Protein AF-A0A7C4RFA9-F1 (afdb_monomer_lite)

Radius of gyration: 21.23 Å; chains: 1; bounding box: 57×41×58 Å

Foldseek 3Di:
DVLLVLLLVQLVVQPDDQQQCLLVVLVVQADPVSAGPPVQQQPDDAQAGVLQLVLLLLLLLLLLCPDPCSPLSSQLSSQLCNVCVVVVQNCSNPVVSCVVPVVVSLVSSVVSQVVSLVVPLVVVCVQQVHHSVPDGSQWFQDPVGIDHDDDSSCSCCLSPVLSSVLLVVQQVVCVVVPHRSHHSPLCVQVVDLALAVSLVCCADVPPRHSDRSHDSLSSLSSLCCCQPVRNSNDPCVPALRRHLLQHFQSDDQLLQLQCQQLCVVVQFDPPVLCVVLVQWAQLPDDPRFTEGPPVSLFPPFGDNDDPPVVLQVLQQCSCCRHNVVDPDRDPGDRPRSVSSSVQSVCCVPVVDRRGSSSSSSSSNCQSSQFLDQALDTNLVPGSCNVRRCCNPPNVCSRRGYGD

Sequence (403 aa):
MKLTKKLTEIGRRYKEKPLINKVEPFKHYFSSTGDLDYDRLDEYDGEFTRREIVARYLLVNAVLDQGPDIKGVRELLKNVTTNLYQQGIKIFHKPSDFFENINVVVNEILEEHKLVREQRAEEWARENKTTPTKYNLFFAQSIRGLISIKQVLDYAIHRWGVPLSLFLLLEKDYASIRERLDNPLVNYLEKWESAEIMARKLKDDERYGLGSAIGDKACHLFAKMYVSTFNLVKTKLHDRGWTDMSYEVPLDSNAGRVLFRTGFLLEWASQKDYKEWGVIQEGAGKGGKHYIRVTNIRGKKVTKIANEPELLSEYANILNYYLKISRRSPQYIEIQHLPNLLIHKLNTLEGRKFHLADFDDGLIYIGTKYCFNHPNPSCEKCLLNDICKGYKEKHDLIEEYFT

Secondary structure (DSSP, 8-state):
-HHHHHHHHHHHHS-----GGGSGGGGGGB-TTS-B-GGGTTSEETTEEHHHHHHHHHHHHHHHTTSS-HHHHHHHHHHHHHHHHHTT--TTT-THHHHHTHHHHHHHHHHHHHHHHHHHHHHHHHHTTS-GGG----EEEETTEEEE---HHHHIIIIIIHHHHHHHHHHHHHHHTT--TT-HHHHHHHTSSSHHHHHHHHHH-TTT--GGGS-HHHHHHHHHIIIIIS----S-TT-GGGSTTSS-----HHHHHHHHHTSHHHHHS-HHHHHHTTSEETT-SGGG-EEE-GGGGTTPBP-SS---HHHHHHHHHIIIIII---SSPPSS-BGGGHHHHHHHHHHHHHSS---HHHHHHHHHHHHHHTS-SSSS---TT-TTTTT-HHHHT-THHHHTEE-

pLDDT: mean 92.59, std 6.78, range [55.5, 98.56]

Structure (mmCIF, N/CA/C/O backbone):
data_AF-A0A7C4RFA9-F1
#
_entry.id   AF-A0A7C4RFA9-F1
#
loop_
_atom_site.group_PDB
_atom_site.id
_atom_site.type_symbol
_atom_site.label_atom_id
_atom_site.label_alt_id
_atom_site.label_comp_id
_atom_site.label_asym_id
_atom_site.label_entity_id
_atom_site.label_seq_id
_atom_site.pdbx_PDB_ins_code
_atom_site.Cartn_x
_atom_site.Cartn_y
_atom_site.Cartn_z
_atom_site.occupancy
_atom_site.B_iso_or_equiv
_atom_site.auth_seq_id
_atom_site.auth_comp_id
_atom_site.auth_asym_id
_atom_site.auth_atom_id
_atom_site.pdbx_PDB_model_num
ATOM 1 N N . MET A 1 1 ? -7.196 -3.302 22.157 1.00 88.62 1 MET A N 1
ATOM 2 C CA . MET A 1 1 ? -5.926 -4.076 22.249 1.00 88.62 1 MET A CA 1
ATOM 3 C C . MET A 1 1 ? -5.993 -5.508 21.726 1.00 88.62 1 MET A C 1
ATOM 5 O O . MET A 1 1 ? -5.216 -5.837 20.836 1.00 88.62 1 MET A O 1
ATOM 9 N N . LYS A 1 2 ? -6.890 -6.368 22.242 1.00 93.69 2 LYS A N 1
ATOM 10 C CA . LYS A 1 2 ? -6.975 -7.795 21.852 1.00 93.69 2 LYS A CA 1
ATOM 11 C C . LYS A 1 2 ? -7.089 -8.007 20.335 1.00 93.69 2 LYS A C 1
ATOM 13 O O . LYS A 1 2 ? -6.387 -8.844 19.778 1.00 93.69 2 LYS A O 1
ATOM 18 N N . LEU A 1 3 ? -7.939 -7.220 19.675 1.00 96.38 3 LEU A N 1
ATOM 19 C CA . LEU A 1 3 ? -8.121 -7.272 18.225 1.00 96.38 3 LEU A CA 1
ATOM 20 C C . LEU A 1 3 ? -6.855 -6.874 17.455 1.00 96.38 3 LEU A C 1
ATOM 22 O O . LEU A 1 3 ? -6.464 -7.598 16.546 1.00 96.38 3 LEU A O 1
ATOM 26 N N . THR A 1 4 ? -6.190 -5.782 17.849 1.00 96.44 4 THR A N 1
ATOM 27 C CA . THR A 1 4 ? -4.920 -5.340 17.249 1.00 96.44 4 THR A CA 1
ATOM 28 C C . THR A 1 4 ? -3.882 -6.452 17.286 1.00 96.44 4 THR A C 1
ATOM 30 O O . THR A 1 4 ? -3.356 -6.825 16.245 1.00 96.44 4 THR A O 1
ATOM 33 N N . LYS A 1 5 ? -3.671 -7.054 18.463 1.00 96.25 5 LYS A N 1
ATOM 34 C CA . LYS A 1 5 ? -2.739 -8.171 18.641 1.00 96.25 5 LYS A CA 1
ATOM 35 C C . LYS A 1 5 ? -3.067 -9.346 17.718 1.00 96.25 5 LYS A C 1
ATOM 37 O O . LYS A 1 5 ? -2.189 -9.832 17.010 1.00 96.25 5 LYS A O 1
ATOM 42 N N . LYS A 1 6 ? -4.336 -9.768 17.688 1.00 97.12 6 LYS A N 1
ATOM 43 C CA . LYS A 1 6 ? -4.776 -10.905 16.870 1.00 97.12 6 LYS A CA 1
ATOM 44 C C . LYS A 1 6 ? -4.590 -10.644 15.373 1.00 97.12 6 LYS A C 1
ATOM 46 O O . LYS A 1 6 ? -4.147 -11.534 14.656 1.00 97.12 6 LYS A O 1
ATOM 51 N N . LEU A 1 7 ? -4.881 -9.429 14.904 1.00 97.62 7 LEU A N 1
ATOM 52 C CA . LEU A 1 7 ? -4.634 -9.025 13.516 1.00 97.62 7 LEU A CA 1
ATOM 53 C C . LEU A 1 7 ? -3.142 -9.075 13.173 1.00 97.62 7 LEU A C 1
ATOM 55 O O . LEU A 1 7 ? -2.784 -9.665 12.159 1.00 97.62 7 LEU A O 1
ATOM 59 N N . THR A 1 8 ? -2.272 -8.552 14.039 1.00 96.69 8 THR A N 1
ATOM 60 C CA . THR A 1 8 ? -0.819 -8.618 13.833 1.00 96.69 8 THR A CA 1
ATOM 61 C C . THR A 1 8 ? -0.301 -10.059 13.785 1.00 96.69 8 THR A C 1
ATOM 63 O O . THR A 1 8 ? 0.525 -10.397 12.942 1.00 96.69 8 THR A O 1
ATOM 66 N N . GLU A 1 9 ? -0.792 -10.945 14.655 1.00 96.06 9 GLU A N 1
ATOM 67 C CA . GLU A 1 9 ? -0.422 -12.369 14.642 1.00 96.06 9 GLU A CA 1
ATOM 68 C C . GLU A 1 9 ? -0.876 -13.074 13.355 1.00 96.06 9 GLU A C 1
ATOM 70 O O . GLU A 1 9 ? -0.133 -13.880 12.787 1.00 96.06 9 GLU A O 1
ATOM 75 N N . ILE A 1 10 ? -2.076 -12.746 12.867 1.00 97.31 10 ILE A N 1
ATOM 76 C CA . ILE A 1 10 ? -2.597 -13.256 11.596 1.00 97.31 10 ILE A CA 1
ATOM 77 C C . ILE A 1 10 ? -1.727 -12.773 10.437 1.00 97.31 10 ILE A C 1
ATOM 79 O O . ILE A 1 10 ? -1.266 -13.603 9.656 1.00 97.31 10 ILE A O 1
ATOM 83 N N . GLY A 1 11 ? -1.459 -11.471 10.327 1.00 96.50 11 GLY A N 1
ATOM 84 C CA . GLY A 1 11 ? -0.676 -10.948 9.210 1.00 96.50 11 GLY A CA 1
ATOM 85 C C . GLY A 1 11 ? 0.770 -11.426 9.218 1.00 96.50 11 GLY A C 1
ATOM 86 O O . GLY A 1 11 ? 1.293 -11.786 8.170 1.00 96.50 11 GLY A O 1
ATOM 87 N N . ARG A 1 12 ? 1.382 -11.607 10.397 1.00 94.75 12 ARG A N 1
ATOM 88 C CA . ARG A 1 12 ? 2.703 -12.248 10.505 1.00 94.75 12 ARG A CA 1
ATOM 89 C C . ARG A 1 12 ? 2.740 -13.635 9.863 1.00 94.75 12 ARG A C 1
ATOM 91 O O . ARG A 1 12 ? 3.754 -13.999 9.268 1.00 94.75 12 ARG A O 1
ATOM 98 N N . ARG A 1 13 ? 1.663 -14.413 10.013 1.00 95.62 13 ARG A N 1
ATOM 99 C CA . ARG A 1 13 ? 1.537 -15.764 9.448 1.00 95.62 13 ARG A CA 1
ATOM 100 C C . ARG A 1 13 ? 1.148 -15.748 7.970 1.00 95.62 13 ARG A C 1
ATOM 102 O O . ARG A 1 13 ? 1.567 -16.636 7.234 1.00 95.62 13 ARG A O 1
ATOM 109 N N . TYR A 1 14 ? 0.355 -14.770 7.547 1.00 93.94 14 TYR A N 1
ATOM 110 C CA . TYR A 1 14 ? -0.223 -14.684 6.205 1.00 93.94 14 TYR A CA 1
ATOM 111 C C . TYR A 1 14 ? 0.186 -13.385 5.504 1.00 93.94 14 TYR A C 1
ATOM 113 O O . TYR A 1 14 ? -0.666 -12.610 5.075 1.00 93.94 14 TYR A O 1
ATOM 121 N N . LYS A 1 15 ? 1.499 -13.156 5.395 1.00 88.19 15 LYS A N 1
ATOM 122 C CA . LYS A 1 15 ? 2.051 -11.953 4.762 1.00 88.19 15 LYS A CA 1
ATOM 123 C C . LYS A 1 15 ? 1.670 -11.881 3.294 1.00 88.19 15 LYS A C 1
ATOM 125 O O . LYS A 1 15 ? 1.846 -12.856 2.558 1.00 88.19 15 LYS A O 1
ATOM 130 N N . GLU A 1 16 ? 1.239 -10.710 2.850 1.00 80.00 16 GLU A N 1
ATOM 131 C CA . GLU A 1 16 ? 0.913 -10.485 1.452 1.00 80.00 16 GLU A CA 1
ATOM 132 C C . GLU A 1 16 ? 2.018 -9.671 0.773 1.00 80.00 16 GLU A C 1
ATOM 134 O O . GLU A 1 16 ? 2.053 -8.446 0.838 1.00 80.00 16 GLU A O 1
ATOM 139 N N . LYS A 1 17 ? 2.937 -10.361 0.090 1.00 86.19 17 LYS A N 1
ATOM 140 C CA . LYS A 1 17 ? 4.066 -9.727 -0.606 1.00 86.19 17 LYS A CA 1
ATOM 141 C C . LYS A 1 17 ? 3.909 -9.813 -2.128 1.00 86.19 17 LYS A C 1
ATOM 143 O O . LYS A 1 17 ? 3.488 -10.861 -2.628 1.00 86.19 17 LYS A O 1
ATOM 148 N N . PRO A 1 18 ? 4.278 -8.769 -2.893 1.00 87.69 18 PRO A N 1
ATOM 149 C CA . PRO A 1 18 ? 4.504 -8.907 -4.326 1.00 87.69 18 PRO A CA 1
ATOM 150 C C . PRO A 1 18 ? 5.550 -9.991 -4.613 1.00 87.69 18 PRO A C 1
ATOM 152 O O . PRO A 1 18 ? 6.599 -10.037 -3.972 1.00 87.69 18 PRO A O 1
ATOM 155 N N . LEU A 1 19 ? 5.279 -10.853 -5.593 1.00 87.44 19 LEU A N 1
ATOM 156 C CA . LEU A 1 19 ? 6.153 -11.970 -5.971 1.00 87.44 19 LEU A CA 1
ATOM 157 C C . LEU A 1 19 ? 7.279 -11.507 -6.909 1.00 87.44 19 LEU A C 1
ATOM 159 O O . LEU A 1 19 ? 7.407 -12.005 -8.025 1.00 87.44 19 LEU A O 1
ATOM 163 N N . ILE A 1 20 ? 8.079 -10.531 -6.469 1.00 92.44 20 ILE A N 1
ATOM 164 C CA . ILE A 1 20 ? 9.200 -9.977 -7.257 1.00 92.44 20 ILE A CA 1
ATOM 165 C C . ILE A 1 20 ? 10.232 -11.064 -7.573 1.00 92.44 20 ILE A C 1
ATOM 167 O O . ILE A 1 20 ? 10.777 -11.103 -8.668 1.00 92.44 20 ILE A O 1
ATOM 171 N N . ASN A 1 21 ? 10.412 -12.021 -6.662 1.00 91.75 21 ASN A N 1
ATOM 172 C CA . ASN A 1 21 ? 11.252 -13.202 -6.857 1.00 91.75 21 ASN A CA 1
ATOM 173 C C . ASN A 1 21 ? 10.811 -14.111 -8.021 1.00 91.75 21 ASN A C 1
ATOM 175 O O . ASN A 1 21 ? 11.547 -15.020 -8.402 1.00 91.75 21 ASN A O 1
ATOM 179 N N . LYS A 1 22 ? 9.606 -13.903 -8.567 1.00 92.38 22 LYS A N 1
ATOM 180 C CA . LYS A 1 22 ? 9.092 -14.597 -9.754 1.00 92.38 22 LYS A CA 1
ATOM 181 C C . LYS A 1 22 ? 9.118 -13.740 -11.020 1.00 92.38 22 LYS A C 1
ATOM 183 O O . LYS A 1 22 ? 8.713 -14.236 -12.066 1.00 92.38 22 LYS A O 1
ATOM 188 N N . VAL A 1 23 ? 9.548 -12.483 -10.937 1.00 93.81 23 VAL A N 1
ATOM 189 C CA . VAL A 1 23 ? 9.823 -11.654 -12.112 1.00 93.81 23 VAL A CA 1
ATOM 190 C C . VAL A 1 23 ? 11.166 -12.129 -12.652 1.00 93.81 23 VAL A C 1
ATOM 192 O O . VAL A 1 23 ? 12.179 -11.975 -11.974 1.00 93.81 23 VAL A O 1
ATOM 195 N N . GLU A 1 24 ? 11.162 -12.768 -13.821 1.00 93.00 24 GLU A N 1
ATOM 196 C CA . GLU A 1 24 ? 12.330 -13.466 -14.382 1.00 93.00 24 GLU A CA 1
ATOM 197 C C . GLU A 1 24 ? 13.628 -12.644 -14.306 1.00 93.00 24 GLU A C 1
ATOM 199 O O . GLU A 1 24 ? 14.568 -13.130 -13.664 1.00 93.00 24 GLU A O 1
ATOM 204 N N . PRO A 1 25 ? 13.669 -11.380 -14.781 1.00 93.62 25 PRO A N 1
ATOM 205 C CA . PRO A 1 25 ? 14.906 -10.606 -14.760 1.00 93.62 25 PRO A CA 1
ATOM 206 C C . PRO A 1 25 ? 15.412 -10.294 -13.348 1.00 93.62 25 PRO A C 1
ATOM 208 O O . PRO A 1 25 ? 16.596 -10.033 -13.172 1.00 93.62 25 PRO A O 1
ATOM 211 N N . PHE A 1 26 ? 14.557 -10.351 -12.323 1.00 95.56 26 PHE A N 1
ATOM 212 C CA . PHE A 1 26 ? 14.909 -10.015 -10.938 1.00 95.56 26 PHE A CA 1
ATOM 213 C C . PHE A 1 26 ? 15.102 -11.238 -10.054 1.00 95.56 26 PHE A C 1
ATOM 215 O O . PHE A 1 26 ? 15.491 -11.100 -8.898 1.00 95.56 26 PHE A O 1
ATOM 222 N N . LYS A 1 27 ? 14.859 -12.447 -10.571 1.00 94.06 27 LYS A N 1
ATOM 223 C CA . LYS A 1 27 ? 14.945 -13.692 -9.798 1.00 94.06 27 LYS A CA 1
ATOM 224 C C . LYS A 1 27 ? 16.296 -13.850 -9.097 1.00 94.06 27 LYS A C 1
ATOM 226 O O . LYS A 1 27 ? 16.351 -14.325 -7.969 1.00 94.06 27 LYS A O 1
ATOM 231 N N . HIS A 1 28 ? 17.368 -13.412 -9.750 1.00 94.44 28 HIS A N 1
ATOM 232 C CA . HIS A 1 28 ? 18.734 -13.496 -9.241 1.00 94.44 28 HIS A CA 1
ATOM 233 C C . HIS A 1 28 ? 19.055 -12.503 -8.105 1.00 94.44 28 HIS A C 1
ATOM 235 O O . HIS A 1 28 ? 20.134 -12.583 -7.522 1.00 94.44 28 HIS A O 1
ATOM 241 N N . TYR A 1 29 ? 18.134 -11.594 -7.761 1.00 96.56 29 TYR A N 1
ATOM 242 C CA . TYR A 1 29 ? 18.234 -10.737 -6.573 1.00 96.56 29 TYR A CA 1
ATOM 243 C C . TYR A 1 29 ? 17.778 -11.452 -5.291 1.00 96.56 29 TYR A C 1
ATOM 245 O O . TYR A 1 29 ? 17.892 -10.893 -4.202 1.00 96.56 29 TYR A O 1
ATOM 253 N N . PHE A 1 30 ? 17.208 -12.652 -5.414 1.00 95.12 30 PHE A N 1
ATOM 254 C CA . PHE A 1 30 ? 16.600 -13.394 -4.317 1.00 95.12 30 PHE A CA 1
ATOM 255 C C . PHE A 1 30 ? 17.313 -14.730 -4.096 1.00 95.12 30 PHE A C 1
ATOM 257 O O . PHE A 1 30 ? 17.831 -15.352 -5.026 1.00 95.12 30 PHE A O 1
ATOM 264 N N . SER A 1 31 ? 17.295 -15.195 -2.851 1.00 91.31 31 SER A N 1
ATOM 265 C CA . SER A 1 31 ? 17.750 -16.523 -2.459 1.00 91.31 31 SER A CA 1
ATOM 266 C C . SER A 1 31 ? 16.837 -17.623 -3.021 1.00 91.31 31 SER A C 1
ATOM 268 O O . SER A 1 31 ? 15.716 -17.382 -3.481 1.00 91.31 31 SER A O 1
ATOM 270 N N . SER A 1 32 ? 17.270 -18.880 -2.899 1.00 85.88 32 SER A N 1
ATOM 271 C CA . SER A 1 32 ? 16.442 -20.045 -3.237 1.00 85.88 32 SER A CA 1
ATOM 272 C C . SER A 1 32 ? 15.172 -20.167 -2.379 1.00 85.88 32 SER A C 1
ATOM 274 O O . SER A 1 32 ? 14.201 -20.777 -2.826 1.00 85.88 32 SER A O 1
ATOM 276 N N . THR A 1 33 ? 15.145 -19.564 -1.183 1.00 85.81 33 THR A N 1
ATOM 277 C CA . THR A 1 33 ? 13.952 -19.484 -0.318 1.00 85.81 33 THR A CA 1
ATOM 278 C C . THR A 1 33 ? 12.990 -18.369 -0.736 1.00 85.81 33 THR A C 1
ATOM 280 O O . THR A 1 33 ? 11.870 -18.307 -0.232 1.00 85.81 33 THR A O 1
ATOM 283 N N . GLY A 1 34 ? 13.383 -17.526 -1.698 1.00 86.88 34 GLY A N 1
ATOM 284 C CA . GLY A 1 34 ? 12.591 -16.405 -2.200 1.00 86.88 34 GLY A CA 1
ATOM 285 C C . GLY A 1 34 ? 12.732 -15.121 -1.383 1.00 86.88 34 GLY A C 1
ATOM 286 O O . GLY A 1 34 ? 11.975 -14.178 -1.620 1.00 86.88 34 GLY A O 1
ATOM 287 N N . ASP A 1 35 ? 13.680 -15.077 -0.448 1.00 90.56 35 ASP A N 1
ATOM 288 C CA . ASP A 1 35 ? 14.010 -13.882 0.324 1.00 90.56 35 ASP A CA 1
ATOM 289 C C . ASP A 1 35 ? 14.993 -13.003 -0.451 1.00 90.56 35 ASP A C 1
ATOM 291 O O . ASP A 1 35 ? 15.805 -13.501 -1.225 1.00 90.56 35 ASP A O 1
ATOM 295 N N . LEU A 1 36 ? 14.904 -11.686 -0.274 1.00 93.88 36 LEU A N 1
ATOM 296 C CA . LEU A 1 36 ? 15.809 -10.746 -0.932 1.00 93.88 36 LEU A CA 1
ATOM 297 C C . LEU A 1 36 ? 17.240 -10.951 -0.410 1.00 93.88 36 LEU A C 1
ATOM 299 O O . LEU A 1 36 ? 17.438 -11.061 0.800 1.00 93.88 36 LEU A O 1
ATOM 303 N N . ASP A 1 37 ? 18.223 -10.997 -1.307 1.00 95.44 37 ASP A N 1
ATOM 304 C CA . ASP A 1 37 ? 19.635 -11.105 -0.937 1.00 95.44 37 ASP A CA 1
ATOM 305 C C . ASP A 1 37 ? 20.167 -9.730 -0.506 1.00 95.44 37 ASP A C 1
ATOM 307 O O . ASP A 1 37 ? 20.612 -8.918 -1.322 1.00 95.44 37 ASP A O 1
ATOM 311 N N . TYR A 1 38 ? 20.054 -9.450 0.794 1.00 93.81 38 TYR A N 1
ATOM 312 C CA . TYR A 1 38 ? 20.392 -8.152 1.378 1.00 93.81 38 TYR A CA 1
ATOM 313 C C . TYR A 1 38 ? 21.871 -7.786 1.243 1.00 93.81 38 TYR A C 1
ATOM 315 O O . TYR A 1 38 ? 22.176 -6.601 1.104 1.00 93.81 38 TYR A O 1
ATOM 323 N N . ASP A 1 39 ? 22.766 -8.775 1.234 1.00 94.25 39 ASP A N 1
ATOM 324 C CA . ASP A 1 39 ? 24.213 -8.551 1.161 1.00 94.25 39 ASP A CA 1
ATOM 325 C C . ASP A 1 39 ? 24.639 -8.055 -0.227 1.00 94.25 39 ASP A C 1
ATOM 327 O O . ASP A 1 39 ? 25.672 -7.403 -0.378 1.00 94.25 39 ASP A O 1
ATOM 331 N N . ARG A 1 40 ? 23.813 -8.318 -1.246 1.00 95.25 40 ARG A N 1
ATOM 332 C CA . ARG A 1 40 ? 24.081 -7.968 -2.645 1.00 95.25 40 ARG A CA 1
ATOM 333 C C . ARG A 1 40 ? 23.176 -6.862 -3.184 1.00 95.25 40 ARG A C 1
ATOM 335 O O . ARG A 1 40 ? 23.202 -6.589 -4.383 1.00 95.25 40 ARG A O 1
ATOM 342 N N . LEU A 1 41 ? 22.366 -6.218 -2.340 1.00 94.75 41 LEU A N 1
ATOM 343 C CA . LEU A 1 41 ? 21.408 -5.198 -2.788 1.00 94.75 41 LEU A CA 1
ATOM 344 C C . LEU A 1 41 ? 22.065 -3.973 -3.424 1.00 94.75 41 LEU A C 1
ATOM 346 O O . LEU A 1 41 ? 21.469 -3.331 -4.286 1.00 94.75 41 LEU A O 1
ATOM 350 N N . ASP A 1 42 ? 23.277 -3.651 -2.991 1.00 94.94 42 ASP A N 1
ATOM 351 C CA . ASP A 1 42 ? 24.035 -2.509 -3.490 1.00 94.94 42 ASP A CA 1
ATOM 352 C C . ASP A 1 42 ? 25.001 -2.889 -4.631 1.00 94.94 42 ASP A C 1
ATOM 354 O O . ASP A 1 42 ? 25.763 -2.042 -5.093 1.00 94.94 42 ASP A O 1
ATOM 358 N N . GLU A 1 43 ? 24.953 -4.135 -5.125 1.00 95.69 43 GLU A N 1
ATOM 359 C CA . GLU A 1 43 ? 25.613 -4.514 -6.379 1.00 95.69 43 GLU A CA 1
ATOM 360 C C . GLU A 1 43 ? 24.913 -3.873 -7.583 1.00 95.69 43 GLU A C 1
ATOM 362 O O . GLU A 1 43 ? 23.689 -3.712 -7.601 1.00 95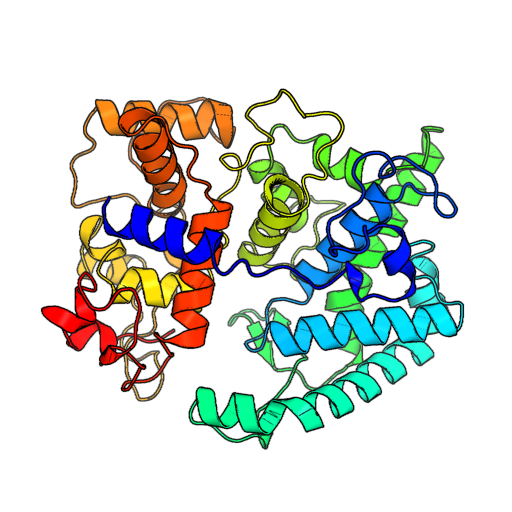.69 43 GLU A O 1
ATOM 367 N N . TYR A 1 44 ? 25.704 -3.559 -8.608 1.00 95.25 44 TYR A N 1
ATOM 368 C CA . TYR A 1 44 ? 25.208 -3.022 -9.870 1.00 95.25 44 TYR A CA 1
ATOM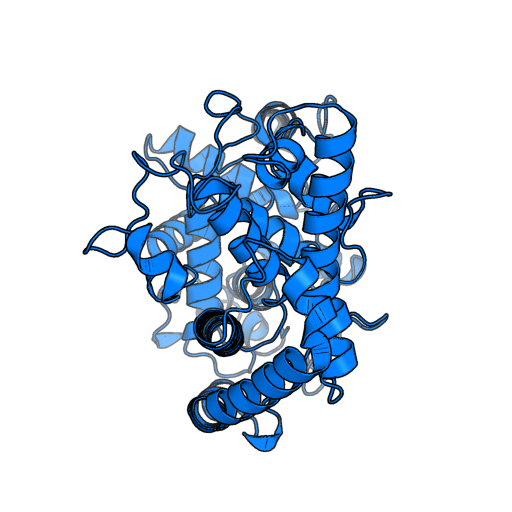 369 C C . TYR A 1 44 ? 24.506 -4.093 -10.712 1.00 95.25 44 TYR A C 1
ATOM 371 O O . TYR A 1 44 ? 24.992 -5.217 -10.853 1.00 95.25 44 TYR A O 1
ATOM 379 N N . ASP A 1 45 ? 23.396 -3.696 -11.324 1.00 94.56 45 ASP A N 1
ATOM 380 C CA . ASP A 1 45 ? 22.760 -4.352 -12.459 1.00 94.56 45 ASP A CA 1
ATOM 381 C C . ASP A 1 45 ? 22.475 -3.278 -13.522 1.00 94.56 45 ASP A C 1
ATOM 383 O O . ASP A 1 45 ? 21.641 -2.388 -13.345 1.00 94.56 45 ASP A O 1
ATOM 387 N N . GLY A 1 46 ? 23.263 -3.284 -14.600 1.00 91.94 46 GLY A N 1
ATOM 388 C CA . GLY A 1 46 ? 23.337 -2.153 -15.526 1.00 91.94 46 GLY A CA 1
ATOM 389 C C . GLY A 1 46 ? 23.949 -0.909 -14.869 1.00 91.94 46 GLY A C 1
ATOM 390 O O . GLY A 1 46 ? 25.033 -0.975 -14.293 1.00 91.94 46 GLY A O 1
ATOM 391 N N . GLU A 1 47 ? 23.268 0.233 -14.981 1.00 91.25 47 GLU A N 1
ATOM 392 C CA . GLU A 1 47 ? 23.721 1.521 -14.422 1.00 91.25 47 GLU A CA 1
ATOM 393 C C . GLU A 1 47 ? 23.298 1.735 -12.956 1.00 91.25 47 GLU A C 1
ATOM 395 O O . GLU A 1 47 ? 23.829 2.617 -12.279 1.00 91.25 47 GLU A O 1
ATOM 400 N N . PHE A 1 48 ? 22.371 0.917 -12.450 1.00 95.38 48 PHE A N 1
ATOM 401 C CA . PHE A 1 48 ? 21.735 1.086 -11.143 1.00 95.38 48 PHE A CA 1
ATOM 402 C C . PHE A 1 48 ? 22.075 -0.056 -10.191 1.00 95.38 48 PHE A C 1
ATOM 404 O O . PHE A 1 48 ? 22.516 -1.124 -10.610 1.00 95.38 48 PHE A O 1
ATOM 411 N N . THR A 1 49 ? 21.849 0.142 -8.894 1.00 96.50 49 THR A N 1
ATOM 412 C CA . THR A 1 49 ? 21.914 -0.970 -7.937 1.00 96.50 49 THR A CA 1
ATOM 413 C C . THR A 1 49 ? 20.659 -1.842 -8.001 1.00 96.50 49 THR A C 1
ATOM 415 O O . THR A 1 49 ? 19.576 -1.383 -8.378 1.00 96.50 49 THR A O 1
ATOM 418 N N . ARG A 1 50 ? 20.747 -3.090 -7.530 1.00 97.31 50 ARG A N 1
ATOM 419 C CA . ARG A 1 50 ? 19.558 -3.948 -7.362 1.00 97.31 50 ARG A CA 1
ATOM 420 C C . ARG A 1 50 ? 18.504 -3.305 -6.460 1.00 97.31 50 ARG A C 1
ATOM 422 O O . ARG A 1 50 ? 17.310 -3.424 -6.730 1.00 97.31 50 ARG A O 1
ATOM 429 N N . ARG A 1 51 ? 18.928 -2.597 -5.408 1.00 97.69 51 ARG A N 1
ATOM 430 C CA . ARG A 1 51 ? 18.051 -1.845 -4.496 1.00 97.69 51 ARG A CA 1
ATOM 431 C C . ARG A 1 51 ? 17.205 -0.818 -5.246 1.00 97.69 51 ARG A C 1
ATOM 433 O O . ARG A 1 51 ? 15.996 -0.761 -5.029 1.00 97.69 51 ARG A O 1
ATOM 440 N N . GLU A 1 52 ? 17.824 -0.053 -6.141 1.00 97.62 52 GLU A N 1
ATOM 441 C CA . GLU A 1 52 ? 17.146 0.922 -7.000 1.00 97.62 52 GLU A CA 1
ATOM 442 C C . GLU A 1 52 ? 16.125 0.232 -7.919 1.00 97.62 52 GLU A C 1
ATOM 444 O O . GLU A 1 52 ? 14.961 0.634 -7.954 1.00 97.62 52 GLU A O 1
ATOM 449 N N . ILE A 1 53 ? 16.508 -0.856 -8.596 1.00 98.00 53 ILE A N 1
ATOM 450 C CA . ILE A 1 53 ? 15.609 -1.597 -9.498 1.00 98.00 53 ILE A CA 1
ATOM 451 C C . ILE A 1 53 ? 14.399 -2.178 -8.750 1.00 98.00 53 ILE A C 1
ATOM 453 O O . ILE A 1 53 ? 13.259 -2.047 -9.210 1.00 98.00 53 ILE A O 1
ATOM 457 N N . VAL A 1 54 ? 14.609 -2.761 -7.565 1.00 98.19 54 VAL A N 1
ATOM 458 C CA . VAL A 1 54 ? 13.515 -3.272 -6.723 1.00 98.19 54 VAL A CA 1
ATOM 459 C C . VAL A 1 54 ? 12.608 -2.130 -6.256 1.00 98.19 54 VAL A C 1
ATOM 461 O O . VAL A 1 54 ? 11.384 -2.270 -6.311 1.00 98.19 54 VAL A O 1
ATOM 464 N N . ALA A 1 55 ? 13.166 -0.986 -5.845 1.00 98.38 55 ALA A N 1
ATOM 465 C CA . ALA A 1 55 ? 12.380 0.182 -5.445 1.00 98.38 55 ALA A CA 1
ATOM 466 C C . ALA A 1 55 ? 11.509 0.711 -6.599 1.00 98.38 55 ALA A C 1
ATOM 468 O O . ALA A 1 55 ? 10.323 0.987 -6.399 1.00 98.38 55 ALA A O 1
ATOM 469 N N . ARG A 1 56 ? 12.053 0.776 -7.821 1.00 98.38 56 ARG A N 1
ATOM 470 C CA . ARG A 1 56 ? 11.312 1.181 -9.026 1.00 98.38 56 ARG A CA 1
ATOM 471 C C . ARG A 1 56 ? 10.153 0.236 -9.335 1.00 98.38 56 ARG A C 1
ATOM 473 O O . ARG A 1 56 ? 9.026 0.692 -9.542 1.00 98.38 56 ARG A O 1
ATOM 480 N N . TYR A 1 57 ? 10.401 -1.077 -9.302 1.00 98.25 57 TYR A N 1
ATOM 481 C CA . TYR A 1 57 ? 9.351 -2.081 -9.491 1.00 98.25 57 TYR A CA 1
ATOM 482 C C . TYR A 1 57 ? 8.246 -1.948 -8.440 1.00 98.25 57 TYR A C 1
ATOM 484 O O . TYR A 1 57 ? 7.061 -1.975 -8.773 1.00 98.25 57 TYR A O 1
ATOM 492 N N . LEU A 1 58 ? 8.617 -1.773 -7.169 1.00 98.00 58 LEU A N 1
ATOM 493 C CA . LEU A 1 58 ? 7.668 -1.614 -6.069 1.00 98.00 58 LEU A CA 1
ATOM 494 C C . LEU A 1 58 ? 6.803 -0.360 -6.203 1.00 98.00 58 LEU A C 1
ATOM 496 O O . LEU A 1 58 ? 5.622 -0.411 -5.856 1.00 98.00 58 LEU A O 1
ATOM 500 N N . LEU A 1 59 ? 7.354 0.746 -6.708 1.00 98.44 59 LEU A N 1
ATOM 501 C CA . LEU A 1 59 ? 6.573 1.963 -6.918 1.00 98.44 59 LEU A CA 1
ATOM 502 C C . LEU A 1 59 ? 5.535 1.763 -8.023 1.00 98.44 59 LEU A C 1
ATOM 504 O O . LEU A 1 59 ? 4.364 2.079 -7.820 1.00 98.44 59 LEU A O 1
ATOM 508 N N . VAL A 1 60 ? 5.929 1.165 -9.153 1.00 97.81 60 VAL A N 1
ATOM 509 C CA . VAL A 1 60 ? 4.976 0.812 -10.219 1.00 97.81 60 VAL A CA 1
ATOM 510 C C . VAL A 1 60 ? 3.939 -0.190 -9.704 1.00 97.81 60 VAL A C 1
ATOM 512 O O . VAL A 1 60 ? 2.748 -0.013 -9.946 1.00 97.81 60 VAL A O 1
ATOM 515 N N . ASN A 1 61 ? 4.343 -1.180 -8.904 1.00 96.31 61 ASN A N 1
ATOM 516 C CA . ASN A 1 61 ? 3.420 -2.112 -8.252 1.00 96.31 61 ASN A CA 1
ATOM 517 C C . ASN A 1 61 ? 2.363 -1.379 -7.415 1.00 96.31 61 ASN A C 1
ATOM 519 O O . ASN A 1 61 ? 1.172 -1.608 -7.609 1.00 96.31 61 ASN A O 1
ATOM 523 N N . ALA A 1 62 ? 2.781 -0.450 -6.553 1.00 95.56 62 ALA A N 1
ATOM 524 C CA . ALA A 1 62 ? 1.871 0.326 -5.717 1.00 95.56 62 ALA A CA 1
ATOM 525 C C . ALA A 1 62 ? 0.909 1.202 -6.539 1.00 95.56 62 ALA A C 1
ATOM 527 O O . ALA A 1 62 ? -0.270 1.316 -6.198 1.00 95.56 62 ALA A O 1
ATOM 528 N N . VAL A 1 63 ? 1.388 1.802 -7.634 1.00 94.94 63 VAL A N 1
ATOM 529 C CA . VAL A 1 63 ? 0.555 2.595 -8.551 1.00 94.94 63 VAL A CA 1
ATOM 530 C C . VAL A 1 63 ? -0.536 1.736 -9.196 1.00 94.94 63 VAL A C 1
ATOM 532 O O . VAL A 1 63 ? -1.688 2.172 -9.274 1.00 94.94 63 VAL A O 1
ATOM 535 N N . LEU A 1 64 ? -0.198 0.515 -9.615 1.00 92.44 64 LEU A N 1
ATOM 536 C CA . LEU A 1 64 ? -1.136 -0.400 -10.263 1.00 92.44 64 LEU A CA 1
ATOM 537 C C . LEU A 1 64 ? -2.103 -1.064 -9.268 1.00 92.44 64 LEU A C 1
ATOM 539 O O . LEU A 1 64 ? -3.259 -1.310 -9.622 1.00 92.44 64 LEU A O 1
ATOM 543 N N . ASP A 1 65 ? -1.668 -1.317 -8.027 1.00 87.06 65 ASP A N 1
ATOM 544 C CA . ASP A 1 65 ? -2.403 -1.998 -6.941 1.00 87.06 65 ASP A CA 1
ATOM 545 C C . ASP A 1 65 ? -3.504 -1.116 -6.301 1.00 87.06 65 ASP A C 1
ATOM 547 O O . ASP A 1 65 ? -3.547 -0.830 -5.095 1.00 87.06 65 ASP A O 1
ATOM 551 N N . GLN A 1 66 ? -4.405 -0.633 -7.157 1.00 75.81 66 GLN A N 1
ATOM 552 C CA . GLN A 1 66 ? -5.574 0.166 -6.788 1.00 75.81 66 GLN A CA 1
ATOM 553 C C . GLN A 1 66 ? -6.898 -0.509 -7.169 1.00 75.81 66 GLN A C 1
ATOM 555 O O . GLN A 1 66 ? -7.944 -0.089 -6.686 1.00 75.81 66 GLN A O 1
ATOM 560 N N . GLY A 1 67 ? -6.874 -1.551 -8.009 1.00 74.31 67 GLY A N 1
ATOM 561 C CA . GLY A 1 67 ? -8.064 -2.299 -8.424 1.00 74.31 67 GLY A CA 1
ATOM 562 C C . GLY A 1 67 ? -8.578 -3.312 -7.382 1.00 74.31 67 GLY A C 1
ATOM 563 O O . GLY A 1 67 ? -7.915 -3.584 -6.385 1.00 74.31 67 GLY A O 1
ATOM 564 N N . PRO A 1 68 ? -9.757 -3.919 -7.615 1.00 71.00 68 PRO A N 1
ATOM 565 C CA . PRO A 1 68 ? -10.393 -4.860 -6.690 1.00 71.00 68 PRO A CA 1
ATOM 566 C C . PRO A 1 68 ? -9.766 -6.266 -6.679 1.00 71.00 68 PRO A C 1
ATOM 568 O O . PRO A 1 68 ? -10.111 -7.063 -5.811 1.00 71.00 68 PRO A O 1
ATOM 571 N N . ASP A 1 69 ? -8.891 -6.601 -7.635 1.00 85.88 69 ASP A N 1
ATOM 572 C CA . ASP A 1 69 ? -8.173 -7.883 -7.684 1.00 85.88 69 ASP A CA 1
ATOM 573 C C . ASP A 1 69 ? -6.653 -7.671 -7.651 1.00 85.88 69 ASP A C 1
ATOM 575 O O . ASP A 1 69 ? -5.979 -7.684 -8.682 1.00 85.88 69 ASP A O 1
ATOM 579 N N . ILE A 1 70 ? -6.120 -7.506 -6.438 1.00 85.75 70 ILE A N 1
ATOM 580 C CA . ILE A 1 70 ? -4.687 -7.306 -6.157 1.00 85.75 70 ILE A CA 1
ATOM 581 C C . ILE A 1 70 ? -3.830 -8.389 -6.824 1.00 85.75 70 ILE A C 1
ATOM 583 O O . ILE A 1 70 ? -2.797 -8.107 -7.433 1.00 85.75 70 ILE A O 1
ATOM 587 N N . LYS A 1 71 ? -4.275 -9.649 -6.757 1.00 89.19 71 LYS A N 1
ATOM 588 C CA . LYS A 1 71 ? -3.546 -10.781 -7.340 1.00 89.19 71 LYS A CA 1
ATOM 589 C C . LYS A 1 71 ? -3.450 -10.671 -8.857 1.00 89.19 71 LYS A C 1
ATOM 591 O O . LYS A 1 71 ? -2.369 -10.871 -9.397 1.00 89.19 71 LYS A O 1
ATOM 596 N N . GLY A 1 72 ? -4.555 -10.339 -9.525 1.00 92.31 72 GLY A N 1
ATOM 597 C CA . GLY A 1 72 ? -4.582 -10.173 -10.978 1.00 92.31 72 GLY A CA 1
ATOM 598 C C . GLY A 1 72 ? -3.694 -9.023 -11.447 1.00 92.31 72 GLY A C 1
ATOM 599 O O . GLY A 1 72 ? -2.931 -9.184 -12.392 1.00 92.31 72 GLY A O 1
ATOM 600 N N . VAL A 1 73 ? -3.712 -7.894 -10.735 1.00 91.69 73 VAL A N 1
ATOM 601 C CA . VAL A 1 73 ? -2.833 -6.751 -11.030 1.00 91.69 73 VAL A CA 1
ATOM 602 C C . VAL A 1 73 ? -1.352 -7.113 -10.876 1.00 91.69 73 VAL A C 1
ATOM 604 O O . VAL A 1 73 ? -0.531 -6.746 -11.715 1.00 91.69 73 VAL A O 1
ATOM 607 N N . ARG A 1 74 ? -0.989 -7.841 -9.814 1.00 92.50 74 ARG A N 1
ATOM 608 C CA . ARG A 1 74 ? 0.402 -8.262 -9.585 1.00 92.50 74 ARG A CA 1
ATOM 609 C C . ARG A 1 74 ? 0.878 -9.278 -10.619 1.00 92.50 74 ARG A C 1
ATOM 611 O O . ARG A 1 74 ? 2.038 -9.218 -11.017 1.00 92.50 74 ARG A O 1
ATOM 618 N N . GLU A 1 75 ? -0.003 -10.179 -11.050 1.00 94.38 75 GLU A N 1
ATOM 619 C CA . GLU A 1 75 ? 0.276 -11.131 -12.129 1.00 94.38 75 GLU A CA 1
ATOM 620 C C . GLU A 1 75 ? 0.505 -10.398 -13.459 1.00 94.38 75 GLU A C 1
ATOM 622 O O . GLU A 1 75 ? 1.520 -10.641 -14.108 1.00 94.38 75 GLU A O 1
ATOM 627 N N . LEU A 1 76 ? -0.356 -9.424 -13.789 1.00 95.44 76 LEU A N 1
ATOM 628 C CA . LEU A 1 76 ? -0.210 -8.557 -14.963 1.00 95.44 76 LEU A CA 1
ATOM 629 C C . LEU A 1 76 ? 1.148 -7.844 -14.970 1.00 95.44 76 LEU A C 1
ATOM 631 O O . LEU A 1 76 ? 1.889 -7.954 -15.940 1.00 95.44 76 LEU A O 1
ATOM 635 N N . LEU A 1 77 ? 1.507 -7.146 -13.883 1.00 96.19 77 LEU A N 1
ATOM 636 C CA . LEU A 1 77 ? 2.793 -6.445 -13.801 1.00 96.19 77 LEU A CA 1
ATOM 637 C C . LEU A 1 77 ? 3.976 -7.406 -13.985 1.00 96.19 77 LEU A C 1
ATOM 639 O O . LEU A 1 77 ? 4.903 -7.100 -14.735 1.00 96.19 77 LEU A O 1
ATOM 643 N N . LYS A 1 78 ? 3.945 -8.564 -13.316 1.00 96.38 78 LYS A N 1
ATOM 644 C CA . LYS A 1 78 ? 5.019 -9.564 -13.371 1.00 96.38 78 LYS A CA 1
ATOM 645 C C . LYS A 1 78 ? 5.218 -10.099 -14.792 1.00 96.38 78 LYS A C 1
ATOM 647 O O . LYS A 1 78 ? 6.360 -10.148 -15.254 1.00 96.38 78 LYS A O 1
ATOM 652 N N . ASN A 1 79 ? 4.137 -10.493 -15.465 1.00 97.00 79 ASN A N 1
ATOM 653 C CA . ASN A 1 79 ? 4.212 -11.087 -16.799 1.00 97.00 79 ASN A CA 1
ATOM 654 C C . ASN A 1 79 ? 4.616 -10.049 -17.846 1.00 97.00 79 ASN A C 1
ATOM 656 O O . ASN A 1 79 ? 5.608 -10.261 -18.532 1.00 97.00 79 ASN A O 1
ATOM 660 N N . VAL A 1 80 ? 3.962 -8.881 -17.868 1.00 97.62 80 VAL A N 1
ATOM 661 C CA . VAL A 1 80 ? 4.331 -7.781 -18.777 1.00 97.62 80 VAL A CA 1
ATOM 662 C C . VAL A 1 80 ? 5.803 -7.400 -18.591 1.00 97.62 80 VAL A C 1
ATOM 664 O O . VAL A 1 80 ? 6.541 -7.307 -19.564 1.00 97.62 80 VAL A O 1
ATOM 667 N N . THR A 1 81 ? 6.279 -7.247 -17.348 1.00 97.94 81 THR A N 1
ATOM 668 C CA . THR A 1 81 ? 7.706 -6.962 -17.094 1.00 97.94 81 THR A CA 1
ATOM 669 C C . THR A 1 81 ? 8.611 -8.053 -17.664 1.00 97.94 81 THR A C 1
ATOM 671 O O . THR A 1 81 ? 9.611 -7.748 -18.307 1.00 97.94 81 THR A O 1
ATOM 674 N N . THR A 1 82 ? 8.269 -9.321 -17.437 1.00 97.50 82 THR A N 1
ATOM 675 C CA . THR A 1 82 ? 9.060 -10.464 -17.912 1.00 97.50 82 THR A CA 1
ATOM 676 C C . THR A 1 82 ? 9.131 -10.492 -19.440 1.00 97.50 82 THR A C 1
ATOM 678 O O . THR A 1 82 ? 10.224 -10.572 -20.000 1.00 97.50 82 THR A O 1
ATOM 681 N N . ASN A 1 83 ? 7.991 -10.349 -20.112 1.00 98.06 83 ASN A N 1
ATOM 682 C CA . ASN A 1 83 ? 7.888 -10.434 -21.566 1.00 98.06 83 ASN A CA 1
ATOM 683 C C . ASN A 1 83 ? 8.589 -9.252 -22.252 1.00 98.06 83 ASN A C 1
ATOM 685 O O . ASN A 1 83 ? 9.305 -9.446 -23.235 1.00 98.06 83 ASN A O 1
ATOM 689 N N . LEU A 1 84 ? 8.480 -8.040 -21.695 1.00 98.25 84 LEU A N 1
ATOM 690 C CA . LEU A 1 84 ? 9.225 -6.875 -22.186 1.00 98.25 84 LEU A CA 1
ATOM 691 C C . LEU A 1 84 ? 10.742 -7.076 -22.063 1.00 98.25 84 LEU A C 1
ATOM 693 O O . LEU A 1 84 ? 11.480 -6.800 -23.008 1.00 98.25 84 LEU A O 1
ATOM 697 N N . TYR A 1 85 ? 11.222 -7.617 -20.940 1.00 97.88 85 TYR A N 1
ATOM 698 C CA . TYR A 1 85 ? 12.655 -7.850 -20.738 1.00 97.88 85 TYR A CA 1
ATOM 699 C C . TYR A 1 85 ? 13.218 -8.930 -21.667 1.00 97.88 85 TYR A C 1
ATOM 701 O O . TYR A 1 85 ? 14.341 -8.779 -22.150 1.00 97.88 85 TYR A O 1
ATOM 709 N N . GLN A 1 86 ? 12.443 -9.974 -21.971 1.00 97.12 86 GLN A N 1
ATOM 710 C CA . GLN A 1 86 ? 12.812 -10.983 -22.974 1.00 97.12 86 GLN A CA 1
ATOM 711 C C . GLN A 1 86 ? 12.952 -10.383 -24.380 1.00 97.12 86 GLN A C 1
ATOM 713 O O . GLN A 1 86 ? 13.774 -10.843 -25.169 1.00 97.12 86 GLN A O 1
ATOM 718 N N . GLN A 1 87 ? 12.202 -9.318 -24.670 1.00 97.38 87 GLN A N 1
ATOM 719 C CA . GLN A 1 87 ? 12.298 -8.541 -25.909 1.00 97.38 87 GLN A CA 1
ATOM 720 C C . GLN A 1 87 ? 13.389 -7.453 -25.855 1.00 97.38 87 GLN A C 1
ATOM 722 O O . GLN A 1 87 ? 13.544 -6.682 -26.799 1.00 97.38 87 GLN A O 1
ATOM 727 N N . GLY A 1 88 ? 14.156 -7.371 -24.763 1.00 97.31 88 GLY A N 1
ATOM 728 C CA . GLY A 1 88 ? 15.205 -6.367 -24.574 1.00 97.31 88 GLY A CA 1
ATOM 729 C C . GLY A 1 88 ? 14.708 -4.987 -24.128 1.00 97.31 88 GLY A C 1
ATOM 730 O O . GLY A 1 88 ? 15.525 -4.079 -24.009 1.00 97.31 88 GLY A O 1
ATOM 731 N N . ILE A 1 89 ? 13.412 -4.828 -23.838 1.00 98.19 89 ILE A N 1
ATOM 732 C CA . ILE A 1 89 ? 12.787 -3.581 -23.371 1.00 98.19 89 ILE A CA 1
ATOM 733 C C . ILE A 1 89 ? 12.874 -3.548 -21.837 1.00 98.19 89 ILE A C 1
ATOM 735 O O . ILE A 1 89 ? 12.039 -4.119 -21.129 1.00 98.19 89 ILE A O 1
ATOM 739 N N . LYS A 1 90 ? 13.903 -2.894 -21.290 1.00 97.44 90 LYS A N 1
ATOM 740 C CA . LYS A 1 90 ? 14.264 -3.000 -19.866 1.00 97.44 90 LYS A CA 1
ATOM 741 C C . LYS A 1 90 ? 13.746 -1.816 -19.052 1.00 97.44 90 LYS A C 1
ATOM 743 O O . LYS A 1 90 ? 14.528 -1.085 -18.452 1.00 97.44 90 LYS A O 1
ATOM 748 N N . ILE A 1 91 ? 12.426 -1.648 -18.975 1.00 97.69 91 ILE A N 1
ATOM 749 C CA . ILE A 1 91 ? 11.766 -0.429 -18.458 1.00 97.69 91 ILE A CA 1
ATOM 750 C C . ILE A 1 91 ? 12.187 0.041 -17.048 1.00 97.69 91 ILE A C 1
ATOM 752 O O . ILE A 1 91 ? 12.037 1.220 -16.747 1.00 97.69 91 ILE A O 1
ATOM 756 N N . PHE A 1 92 ? 12.727 -0.819 -16.174 1.00 97.69 92 PHE A N 1
ATOM 757 C CA . PHE A 1 92 ? 13.239 -0.375 -14.865 1.00 97.69 92 PHE A CA 1
ATOM 758 C C . PHE A 1 92 ? 14.727 0.003 -14.884 1.00 97.69 92 PHE A C 1
ATOM 760 O O . PHE A 1 92 ? 15.149 0.799 -14.049 1.00 97.69 92 PHE A O 1
ATOM 767 N N . HIS A 1 93 ? 15.496 -0.509 -15.851 1.00 96.50 93 HIS A N 1
ATOM 768 C CA . HIS A 1 93 ? 16.901 -0.144 -16.087 1.00 96.50 93 HIS A CA 1
ATOM 769 C C . HIS A 1 93 ? 17.060 1.013 -17.076 1.00 96.50 93 HIS A C 1
ATOM 771 O O . HIS A 1 93 ? 18.057 1.715 -17.037 1.00 96.50 93 HIS A O 1
ATOM 777 N N . LYS A 1 94 ? 16.107 1.192 -17.989 1.00 96.12 94 LYS A N 1
ATOM 778 C CA . LYS A 1 94 ? 16.074 2.276 -18.968 1.00 96.12 94 LYS A CA 1
ATOM 779 C C . LYS A 1 94 ? 14.614 2.680 -19.164 1.00 96.12 94 LYS A C 1
ATOM 781 O O . LYS A 1 94 ? 13.947 2.148 -20.049 1.00 96.12 94 LYS A O 1
ATOM 786 N N . PRO A 1 95 ? 14.064 3.593 -18.343 1.00 96.56 95 PRO A N 1
ATOM 787 C CA . 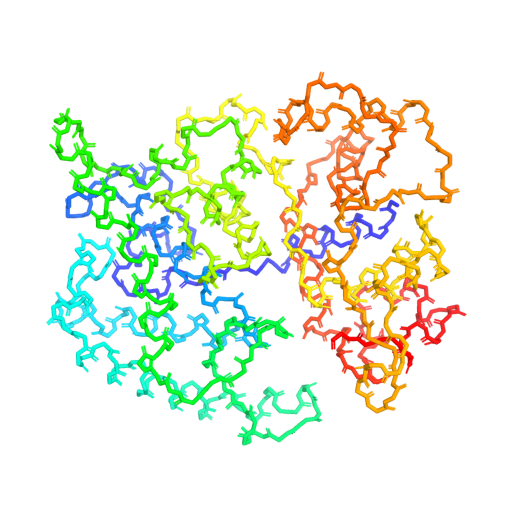PRO A 1 95 ? 12.634 3.878 -18.402 1.00 96.56 95 PRO A CA 1
ATOM 788 C C . PRO A 1 95 ? 12.191 4.542 -19.713 1.00 96.56 95 PRO A C 1
ATOM 790 O O . PRO A 1 95 ? 11.003 4.506 -20.031 1.00 96.56 95 PRO A O 1
ATOM 793 N N . SER A 1 96 ? 13.117 5.080 -20.525 1.00 97.19 96 SER A N 1
ATOM 794 C CA . SER A 1 96 ? 12.787 5.561 -21.875 1.00 97.19 96 SER A CA 1
ATOM 795 C C . SER A 1 96 ? 12.353 4.437 -22.816 1.00 97.19 96 SER A C 1
ATOM 797 O O . SER A 1 96 ? 11.545 4.701 -23.705 1.00 97.19 96 SER A O 1
ATOM 799 N N . ASP A 1 97 ? 12.775 3.187 -22.575 1.00 98.00 97 ASP A N 1
ATOM 800 C CA . ASP A 1 97 ? 12.372 2.021 -23.371 1.00 98.00 97 ASP A CA 1
ATOM 801 C C . ASP A 1 97 ? 10.849 1.859 -23.415 1.00 98.00 97 ASP A C 1
ATOM 803 O O . ASP A 1 97 ? 10.306 1.427 -24.430 1.00 98.00 97 ASP A O 1
ATOM 807 N N . PHE A 1 98 ? 10.142 2.243 -22.347 1.00 98.25 98 PHE A N 1
ATOM 808 C CA . PHE A 1 98 ? 8.681 2.210 -22.309 1.00 98.25 98 PHE A CA 1
ATOM 809 C C . PHE A 1 98 ? 8.056 3.129 -23.364 1.00 98.25 98 PHE A C 1
ATOM 811 O O . PHE A 1 98 ? 7.111 2.744 -24.050 1.00 98.25 98 PHE A O 1
ATOM 818 N N . PHE A 1 99 ? 8.583 4.348 -23.496 1.00 97.56 99 PHE A N 1
ATOM 819 C CA . PHE A 1 99 ? 8.053 5.361 -24.409 1.00 97.56 99 PHE A CA 1
ATOM 820 C C . PHE A 1 99 ? 8.515 5.119 -25.845 1.00 97.56 99 PHE A C 1
ATOM 822 O O . PHE A 1 99 ? 7.721 5.253 -26.773 1.00 97.56 99 PHE A O 1
ATOM 829 N N . GLU A 1 100 ? 9.776 4.714 -26.018 1.00 98.25 100 GLU A N 1
ATOM 830 C CA . GLU A 1 100 ? 10.361 4.342 -27.311 1.00 98.25 100 GLU A CA 1
ATOM 831 C C . GLU A 1 100 ? 9.627 3.144 -27.942 1.00 98.25 100 GLU A C 1
ATOM 833 O O . GLU A 1 100 ? 9.492 3.087 -29.162 1.00 98.25 100 GLU A O 1
ATOM 838 N N . ASN A 1 101 ? 9.092 2.231 -27.122 1.00 98.06 101 ASN A N 1
ATOM 839 C CA . ASN A 1 101 ? 8.417 1.006 -27.564 1.00 98.06 101 ASN A CA 1
ATOM 840 C C . ASN A 1 101 ? 6.932 0.960 -27.162 1.00 98.06 101 ASN A C 1
ATOM 842 O O . ASN A 1 101 ? 6.382 -0.115 -26.909 1.00 98.06 101 ASN A O 1
ATOM 846 N N . ILE A 1 102 ? 6.258 2.115 -27.083 1.00 96.81 102 ILE A N 1
ATOM 847 C CA . ILE A 1 102 ? 4.897 2.210 -26.525 1.00 96.81 102 ILE A CA 1
ATOM 848 C C . ILE A 1 102 ? 3.880 1.291 -27.220 1.00 96.81 102 ILE A C 1
ATOM 850 O O . ILE A 1 102 ? 2.982 0.759 -26.573 1.00 96.81 102 ILE A O 1
ATOM 854 N N . ASN A 1 103 ? 4.030 1.056 -28.526 1.00 96.50 103 ASN A N 1
ATOM 855 C CA . ASN A 1 103 ? 3.187 0.131 -29.283 1.00 96.50 103 ASN A CA 1
ATOM 856 C C . ASN A 1 103 ? 3.341 -1.319 -28.796 1.00 96.50 103 ASN A C 1
ATOM 858 O O . ASN A 1 103 ? 2.339 -2.016 -28.654 1.00 96.50 103 ASN A O 1
ATOM 862 N N . VAL A 1 104 ? 4.572 -1.756 -28.515 1.00 97.81 104 VAL A N 1
ATOM 863 C CA . VAL A 1 104 ? 4.860 -3.097 -27.985 1.00 97.81 104 VAL A CA 1
ATOM 864 C C . VAL A 1 104 ? 4.303 -3.215 -26.572 1.00 97.81 104 VAL A C 1
ATOM 866 O O . VAL A 1 104 ? 3.563 -4.149 -26.282 1.00 97.81 104 VAL A O 1
ATOM 869 N N . VAL A 1 105 ? 4.560 -2.218 -25.722 1.00 97.25 105 VAL A N 1
ATOM 870 C CA . VAL A 1 105 ? 4.094 -2.219 -24.330 1.00 97.25 105 VAL A CA 1
ATOM 871 C C . VAL A 1 105 ? 2.570 -2.260 -24.226 1.00 97.25 105 VAL A C 1
ATOM 873 O O . VAL A 1 105 ? 2.020 -3.016 -23.429 1.00 97.25 105 VAL A O 1
ATOM 876 N N . VAL A 1 106 ? 1.862 -1.467 -25.032 1.00 96.75 106 VAL A N 1
ATOM 877 C CA . VAL A 1 106 ? 0.394 -1.457 -25.027 1.00 96.75 106 VAL A CA 1
ATOM 878 C C . VAL A 1 106 ? -0.177 -2.805 -25.472 1.00 96.75 106 VAL A C 1
ATOM 880 O O . VAL A 1 106 ? -1.139 -3.279 -24.864 1.00 96.75 106 VAL A O 1
ATOM 883 N N . ASN A 1 107 ? 0.412 -3.429 -26.494 1.00 97.31 107 ASN A N 1
ATOM 884 C CA . ASN A 1 107 ? -0.010 -4.752 -26.953 1.00 97.31 107 ASN A CA 1
ATOM 885 C C . ASN A 1 107 ? 0.232 -5.819 -25.880 1.00 97.31 107 ASN A C 1
ATOM 887 O O . ASN A 1 107 ? -0.670 -6.602 -25.598 1.00 97.31 107 ASN A O 1
ATOM 891 N N . GLU A 1 108 ? 1.390 -5.778 -25.221 1.00 97.81 108 GLU A N 1
ATOM 892 C CA . GLU A 1 108 ? 1.745 -6.685 -24.129 1.00 97.81 108 GLU A CA 1
ATOM 893 C C . GLU A 1 108 ? 0.761 -6.573 -22.951 1.00 97.81 108 GLU A C 1
ATOM 895 O O . GLU A 1 108 ? 0.235 -7.570 -22.460 1.00 97.81 108 GLU A O 1
ATOM 900 N N . ILE A 1 109 ? 0.418 -5.346 -22.537 1.00 97.12 109 ILE A N 1
ATOM 901 C CA . ILE A 1 109 ? -0.574 -5.111 -21.474 1.00 97.12 109 ILE A CA 1
ATOM 902 C C . ILE A 1 109 ? -1.955 -5.661 -21.864 1.00 97.12 109 ILE A C 1
ATOM 904 O O . ILE A 1 109 ? -2.663 -6.194 -21.006 1.00 97.12 109 ILE A O 1
ATOM 908 N N . LEU A 1 110 ? -2.371 -5.518 -23.129 1.00 96.12 110 LEU A N 1
ATOM 909 C CA . LEU A 1 110 ? -3.649 -6.054 -23.613 1.00 96.12 110 LEU A CA 1
ATOM 910 C C . LEU A 1 110 ? -3.674 -7.583 -23.613 1.00 96.12 110 LEU A C 1
ATOM 912 O O . LEU A 1 110 ? -4.668 -8.177 -23.186 1.00 96.12 110 LEU A O 1
ATOM 916 N N . GLU A 1 111 ? -2.611 -8.207 -24.113 1.00 96.94 111 GLU A N 1
ATOM 917 C CA . GLU A 1 111 ? -2.494 -9.659 -24.194 1.00 96.94 111 GLU A CA 1
ATOM 918 C C . GLU A 1 111 ? -2.495 -10.281 -22.797 1.00 96.94 111 GLU A C 1
ATOM 920 O O . GLU A 1 111 ? -3.353 -11.112 -22.488 1.00 96.94 111 GLU A O 1
ATOM 925 N N . GLU A 1 112 ? -1.642 -9.786 -21.903 1.00 96.69 112 GLU A N 1
ATOM 926 C CA . GLU A 1 112 ? -1.574 -10.281 -20.530 1.00 96.69 112 GLU A CA 1
ATOM 927 C C . GLU A 1 112 ? -2.856 -9.993 -19.739 1.00 96.69 112 GLU A C 1
ATOM 929 O O . GLU A 1 112 ? -3.310 -10.829 -18.955 1.00 96.69 112 GLU A O 1
ATOM 934 N N . HIS A 1 113 ? -3.531 -8.861 -19.978 1.00 95.12 113 HIS A N 1
ATOM 935 C CA . HIS A 1 113 ? -4.851 -8.609 -19.384 1.00 95.12 113 HIS A CA 1
ATOM 936 C C . HIS A 1 113 ? -5.871 -9.680 -19.769 1.00 95.12 113 HIS A C 1
ATOM 938 O O . HIS A 1 113 ? -6.634 -10.138 -18.909 1.00 95.12 113 HIS A O 1
ATOM 944 N N . LYS A 1 114 ? -5.882 -10.097 -21.039 1.00 94.75 114 LYS A N 1
ATOM 945 C CA . LYS A 1 114 ? -6.765 -11.157 -21.529 1.00 94.75 114 LYS A CA 1
ATOM 946 C C . LYS A 1 114 ? -6.435 -12.496 -20.863 1.00 94.75 114 LYS A C 1
ATOM 948 O O . LYS A 1 114 ? -7.352 -13.143 -20.357 1.00 94.75 114 LYS A O 1
ATOM 953 N N . LEU A 1 115 ? -5.157 -12.866 -20.788 1.00 96.25 115 LEU A N 1
ATOM 954 C CA . LEU A 1 115 ? -4.709 -14.121 -20.171 1.00 96.25 115 LEU A CA 1
ATOM 955 C C . LEU A 1 115 ? -5.043 -14.181 -18.674 1.00 96.25 115 LEU A C 1
ATOM 957 O O . LEU A 1 115 ? -5.628 -15.155 -18.195 1.00 96.25 115 LEU A O 1
ATOM 961 N N . VAL A 1 116 ? -4.754 -13.113 -17.925 1.00 94.88 116 VAL A N 1
ATOM 962 C CA . VAL A 1 116 ? -5.090 -13.037 -16.494 1.00 94.88 116 VAL A CA 1
ATOM 963 C C . VAL A 1 116 ? -6.604 -13.116 -16.288 1.00 94.88 116 VAL A C 1
ATOM 965 O O . VAL A 1 116 ? -7.081 -13.787 -15.368 1.00 94.88 116 VAL A O 1
ATOM 968 N N . ARG A 1 117 ? -7.387 -12.471 -17.160 1.00 93.69 117 ARG A N 1
ATOM 969 C CA . ARG A 1 117 ? -8.849 -12.544 -17.119 1.00 93.69 117 ARG A CA 1
ATOM 970 C C . ARG A 1 117 ? -9.362 -13.968 -17.333 1.00 93.69 117 ARG A C 1
ATOM 972 O O . ARG A 1 117 ? -10.244 -14.379 -16.583 1.00 93.69 117 ARG A O 1
ATOM 979 N N . GLU A 1 118 ? -8.830 -14.705 -18.303 1.00 94.56 118 GLU A N 1
ATOM 980 C CA . GLU A 1 118 ? -9.208 -16.104 -18.565 1.00 94.56 118 GLU A CA 1
ATOM 981 C C . GLU A 1 118 ? -8.967 -17.000 -17.342 1.00 94.56 118 GLU A C 1
ATOM 983 O O . GLU A 1 118 ? -9.790 -17.856 -17.028 1.00 94.56 118 GLU A O 1
ATOM 988 N N . GLN A 1 119 ? -7.893 -16.748 -16.592 1.00 93.38 119 GLN A N 1
ATOM 989 C CA . GLN A 1 119 ? -7.541 -17.538 -15.411 1.00 93.38 119 GLN A CA 1
ATOM 990 C C . GLN A 1 119 ? -8.335 -17.157 -14.152 1.00 93.38 119 GLN A C 1
ATOM 992 O O . GLN A 1 119 ? -8.602 -18.010 -13.305 1.00 93.38 119 GLN A O 1
ATOM 997 N N . ARG A 1 120 ? -8.667 -15.870 -13.975 1.00 93.25 120 ARG A N 1
ATOM 998 C CA . ARG A 1 120 ? -9.122 -15.336 -12.675 1.00 93.25 120 ARG A CA 1
ATOM 999 C C . ARG A 1 120 ? -10.579 -14.900 -12.625 1.00 93.25 120 ARG A C 1
ATOM 1001 O O . ARG A 1 120 ? -11.145 -14.833 -11.532 1.00 93.25 120 ARG A O 1
ATOM 1008 N N . ALA A 1 121 ? -11.200 -14.588 -13.763 1.00 92.56 121 ALA A N 1
ATOM 1009 C CA . ALA A 1 121 ? -12.504 -13.926 -13.771 1.00 92.56 121 ALA A CA 1
ATOM 1010 C C . ALA A 1 121 ? -13.609 -14.755 -13.100 1.00 92.56 121 ALA A C 1
ATOM 1012 O O . ALA A 1 121 ? -14.466 -14.181 -12.426 1.00 92.56 121 ALA A O 1
ATOM 1013 N N . GLU A 1 122 ? -13.592 -16.083 -13.247 1.00 94.31 122 GLU A N 1
ATOM 1014 C CA . GLU A 1 122 ? -14.583 -16.970 -12.627 1.00 94.31 122 GLU A CA 1
ATOM 1015 C C . GLU A 1 122 ? -14.441 -17.046 -11.106 1.00 94.31 122 GLU A C 1
ATOM 1017 O O . GLU A 1 122 ? -15.422 -16.859 -10.381 1.00 94.31 122 GLU A O 1
ATOM 1022 N N . GLU A 1 123 ? -13.219 -17.274 -10.614 1.00 91.81 123 GLU A N 1
ATOM 1023 C CA . GLU A 1 123 ? -12.927 -17.318 -9.179 1.00 91.81 123 GLU A CA 1
ATOM 1024 C C . GLU A 1 123 ? -13.318 -15.992 -8.521 1.00 91.81 123 GLU A C 1
ATOM 1026 O O . GLU A 1 123 ? -14.094 -15.980 -7.561 1.00 91.81 123 GLU A O 1
ATOM 1031 N N . TRP A 1 124 ? -12.863 -14.876 -9.099 1.00 90.38 124 TRP A N 1
ATOM 1032 C CA . TRP A 1 124 ? -13.179 -13.537 -8.613 1.00 90.38 124 TRP A CA 1
ATOM 1033 C C . TRP A 1 124 ? -14.689 -13.275 -8.603 1.00 90.38 124 TRP A C 1
ATOM 1035 O O . TRP A 1 124 ? -15.223 -12.735 -7.629 1.00 90.38 124 TRP A O 1
ATOM 1045 N N . ALA A 1 125 ? -15.404 -13.673 -9.658 1.00 90.31 125 ALA A N 1
ATOM 1046 C CA . ALA A 1 125 ? -16.845 -13.474 -9.758 1.00 90.31 125 ALA A CA 1
ATOM 1047 C C . ALA A 1 125 ? -17.620 -14.264 -8.695 1.00 90.31 125 ALA A C 1
ATOM 1049 O O . ALA A 1 125 ? -18.554 -13.728 -8.091 1.00 90.31 125 ALA A O 1
ATOM 1050 N N . ARG A 1 126 ? -17.201 -15.506 -8.426 1.00 90.75 126 ARG A N 1
ATOM 1051 C CA . ARG A 1 126 ? -17.775 -16.365 -7.384 1.00 90.75 126 ARG A CA 1
ATOM 1052 C C . ARG A 1 126 ? -17.565 -15.774 -5.990 1.00 90.75 126 ARG A C 1
ATOM 1054 O O . ARG A 1 126 ? -18.529 -15.668 -5.235 1.00 90.75 126 ARG A O 1
ATOM 1061 N N . GLU A 1 127 ? -16.341 -15.355 -5.665 1.00 86.06 127 GLU A N 1
ATOM 1062 C CA . GLU A 1 127 ? -16.006 -14.742 -4.368 1.00 86.06 127 GLU A CA 1
ATOM 1063 C C . GLU A 1 127 ? -16.775 -13.431 -4.133 1.00 86.06 127 GLU A C 1
ATOM 1065 O O . GLU A 1 127 ? -17.226 -13.156 -3.024 1.00 86.06 127 GLU A O 1
ATOM 1070 N N . ASN A 1 128 ? -16.990 -12.641 -5.190 1.00 82.81 128 ASN A N 1
ATOM 1071 C CA . ASN A 1 128 ? -17.640 -11.331 -5.102 1.00 82.81 128 ASN A CA 1
ATOM 1072 C C . ASN A 1 128 ? -19.151 -11.351 -5.398 1.00 82.81 128 ASN A C 1
ATOM 1074 O O . ASN A 1 128 ? -19.785 -10.289 -5.428 1.00 82.81 128 ASN A O 1
ATOM 1078 N N . LYS A 1 129 ? -19.746 -12.533 -5.620 1.00 86.81 129 LYS A N 1
ATOM 1079 C CA . LYS A 1 129 ? -21.158 -12.710 -6.018 1.00 86.81 129 LYS A CA 1
ATOM 1080 C C . LYS A 1 129 ? -21.554 -11.780 -7.176 1.00 86.81 129 LYS A C 1
ATOM 1082 O O . LYS A 1 129 ? -22.475 -10.963 -7.069 1.00 86.81 129 LYS A O 1
ATOM 1087 N N . THR A 1 130 ? -20.799 -11.860 -8.267 1.00 86.88 130 THR A N 1
ATOM 1088 C CA . THR A 1 130 ? -20.949 -11.036 -9.476 1.00 86.88 130 THR A CA 1
ATOM 1089 C C . THR A 1 130 ? -20.719 -11.883 -10.736 1.00 86.88 130 THR A C 1
ATOM 1091 O O . THR A 1 130 ? -20.674 -13.106 -10.651 1.00 86.88 130 THR A O 1
ATOM 1094 N N . THR A 1 131 ? -20.624 -11.263 -11.917 1.00 89.94 131 THR A N 1
ATOM 1095 C CA . THR A 1 131 ? -20.410 -11.960 -13.196 1.00 89.94 131 THR A CA 1
ATOM 1096 C C . THR A 1 131 ? -18.959 -11.832 -13.682 1.00 89.94 131 THR A C 1
ATOM 1098 O O . THR A 1 131 ? -18.388 -10.740 -13.578 1.00 89.94 131 THR A O 1
ATOM 1101 N N . PRO A 1 132 ? -18.369 -12.880 -14.298 1.00 91.50 132 PRO A N 1
ATOM 1102 C CA . PRO A 1 132 ? -17.007 -12.828 -14.856 1.00 91.50 132 PRO A CA 1
ATOM 1103 C C . PRO A 1 132 ? -16.818 -11.733 -15.917 1.00 91.50 132 PRO A C 1
ATOM 1105 O O . PRO A 1 132 ? -15.736 -11.178 -16.097 1.00 91.50 132 PRO A O 1
ATOM 1108 N N . THR A 1 133 ? -17.896 -11.351 -16.605 1.00 88.75 133 THR A N 1
ATOM 1109 C CA . THR A 1 133 ? -17.894 -10.279 -17.612 1.00 88.75 133 THR A CA 1
ATOM 1110 C C . THR A 1 133 ? -17.524 -8.905 -17.052 1.00 88.75 133 THR A C 1
ATOM 1112 O O . THR A 1 133 ? -17.052 -8.060 -17.811 1.00 88.75 133 THR A O 1
ATOM 1115 N N . LYS A 1 134 ? -17.705 -8.687 -15.743 1.00 86.81 134 LYS A N 1
ATOM 1116 C CA . LYS A 1 134 ? -17.347 -7.443 -15.045 1.00 86.81 134 LYS A CA 1
ATOM 1117 C C . LYS A 1 134 ? -15.894 -7.407 -14.573 1.00 86.81 134 LYS A C 1
ATOM 1119 O O . LYS A 1 134 ? -15.466 -6.371 -14.073 1.00 86.81 134 LYS A O 1
ATOM 1124 N N . TYR A 1 135 ? -15.157 -8.509 -14.706 1.00 89.75 135 TYR A N 1
ATOM 1125 C CA . TYR A 1 135 ? -13.746 -8.545 -14.357 1.00 89.75 135 TYR A CA 1
ATOM 1126 C C . TYR A 1 135 ? -12.946 -7.629 -15.283 1.00 89.75 135 TYR A C 1
ATOM 1128 O O . TYR A 1 135 ? -13.027 -7.736 -16.510 1.00 89.75 135 TYR A O 1
ATOM 1136 N N . ASN A 1 136 ? -12.171 -6.738 -14.680 1.00 89.44 136 ASN A N 1
ATOM 1137 C CA . ASN A 1 136 ? -11.267 -5.838 -15.369 1.00 89.44 136 ASN A CA 1
ATOM 1138 C C . ASN A 1 136 ? -10.060 -5.552 -14.470 1.00 89.44 136 ASN A C 1
ATOM 1140 O O . ASN A 1 136 ? -10.197 -5.599 -13.250 1.00 89.44 136 ASN A O 1
ATOM 1144 N N . LEU A 1 137 ? -8.910 -5.231 -15.064 1.00 89.62 137 LEU A N 1
ATOM 1145 C CA . LEU A 1 137 ? -7.715 -4.785 -14.336 1.00 89.62 137 LEU A CA 1
ATOM 1146 C C . LEU A 1 137 ? -7.407 -3.308 -14.591 1.00 89.62 137 LEU A C 1
ATOM 1148 O O . LEU A 1 137 ? -6.640 -2.701 -13.847 1.00 89.62 137 LEU A O 1
ATOM 1152 N N . PHE A 1 138 ? -8.018 -2.708 -15.613 1.00 90.00 138 PHE A N 1
ATOM 1153 C CA . PHE A 1 138 ? -7.751 -1.324 -15.971 1.00 90.00 138 PHE A CA 1
ATOM 1154 C C . PHE A 1 138 ? -8.615 -0.379 -15.143 1.00 90.00 138 PHE A C 1
ATOM 1156 O O . PHE A 1 138 ? -9.828 -0.268 -15.343 1.00 90.00 138 PHE A O 1
ATOM 1163 N N . PHE A 1 139 ? -7.975 0.324 -14.212 1.00 84.75 139 PHE A N 1
ATOM 1164 C CA . PHE A 1 139 ? -8.627 1.307 -13.357 1.00 84.75 139 PHE A CA 1
ATOM 1165 C C . PHE A 1 139 ? -7.901 2.651 -13.388 1.00 84.75 139 PHE A C 1
ATOM 1167 O O . PHE A 1 139 ? -6.683 2.726 -13.220 1.00 84.75 139 PHE A O 1
ATOM 1174 N N . ALA A 1 140 ? -8.664 3.731 -13.515 1.00 78.94 140 ALA A N 1
ATOM 1175 C CA . ALA A 1 140 ? -8.172 5.106 -13.492 1.00 78.94 140 ALA A CA 1
ATOM 1176 C C . ALA A 1 140 ? -8.806 5.894 -12.343 1.00 78.94 140 ALA A C 1
ATOM 1178 O O . ALA A 1 140 ? -9.892 5.564 -11.863 1.00 78.94 140 ALA A O 1
ATOM 1179 N N . GLN A 1 141 ? -8.120 6.938 -11.887 1.00 74.56 141 GLN A N 1
ATOM 1180 C CA . GLN A 1 141 ? -8.666 7.860 -10.899 1.00 74.56 141 GLN A CA 1
ATOM 1181 C C . GLN A 1 141 ? -9.650 8.824 -11.577 1.00 74.56 141 GLN A C 1
ATOM 1183 O O . GLN A 1 141 ? -9.345 9.405 -12.612 1.00 74.56 141 GLN A O 1
ATOM 1188 N N . SER A 1 142 ? -10.814 9.044 -10.968 1.00 72.75 142 SER A N 1
ATOM 1189 C CA . SER A 1 142 ? -11.777 10.076 -11.373 1.00 72.75 142 SER A CA 1
ATOM 1190 C C . SER A 1 142 ? -12.168 10.965 -10.190 1.00 72.75 142 SER A C 1
ATOM 1192 O O . SER A 1 142 ? -11.871 10.650 -9.033 1.00 72.75 142 SER A O 1
ATOM 1194 N N . ILE A 1 143 ? -12.910 12.046 -10.465 1.00 64.88 143 ILE A N 1
ATOM 1195 C CA . ILE A 1 143 ? -13.519 12.915 -9.437 1.00 64.88 143 ILE A CA 1
ATOM 1196 C C . ILE A 1 143 ? -14.406 12.100 -8.479 1.00 64.88 143 ILE A C 1
ATOM 1198 O O . ILE A 1 143 ? -14.493 12.399 -7.290 1.00 64.88 143 ILE A O 1
ATOM 1202 N N . ARG A 1 144 ? -15.043 11.035 -8.982 1.00 63.41 144 ARG A N 1
ATOM 1203 C CA . ARG A 1 144 ? -15.921 10.150 -8.202 1.00 63.41 144 ARG A CA 1
ATOM 1204 C C . ARG A 1 144 ? -15.167 9.012 -7.502 1.00 63.41 144 ARG A C 1
ATOM 1206 O O . ARG A 1 144 ? -15.800 8.175 -6.870 1.00 63.41 144 ARG A O 1
ATOM 1213 N N . GLY A 1 145 ? -13.838 8.980 -7.599 1.00 68.81 145 GLY A N 1
ATOM 1214 C CA . GLY A 1 145 ? -12.999 7.885 -7.117 1.00 68.81 145 GLY A CA 1
ATOM 1215 C C . GLY A 1 145 ? -12.459 7.019 -8.252 1.00 68.81 145 GLY A C 1
ATOM 1216 O O . GLY A 1 145 ? -12.494 7.405 -9.420 1.00 68.81 145 GLY A O 1
ATOM 1217 N N . LEU A 1 146 ? -11.934 5.850 -7.904 1.00 73.12 146 LEU A N 1
ATOM 1218 C CA . LEU A 1 146 ? -11.383 4.906 -8.866 1.00 73.12 146 LEU A CA 1
ATOM 1219 C C . LEU A 1 146 ? -12.493 4.313 -9.752 1.00 73.12 146 LEU A C 1
ATOM 1221 O O . LEU A 1 146 ? -13.495 3.817 -9.240 1.00 73.12 146 LEU A O 1
ATOM 1225 N N . ILE A 1 147 ? -12.313 4.341 -11.072 1.00 76.00 147 ILE A N 1
ATOM 1226 C CA . ILE A 1 147 ? -13.270 3.807 -12.047 1.00 76.00 147 ILE A CA 1
ATOM 1227 C C . ILE A 1 147 ? -12.609 2.782 -12.960 1.00 76.00 147 ILE A C 1
ATOM 1229 O O . ILE A 1 147 ? -11.443 2.910 -13.323 1.00 76.00 147 ILE A O 1
ATOM 1233 N N . SER A 1 148 ? -13.376 1.765 -13.347 1.00 78.06 148 SER A N 1
ATOM 1234 C CA . SER A 1 148 ? -12.971 0.813 -14.381 1.00 78.06 148 SER A CA 1
ATOM 1235 C C . SER A 1 148 ? -12.986 1.504 -15.745 1.00 78.06 148 SER A C 1
ATOM 1237 O O . SER A 1 148 ? -14.023 2.037 -16.144 1.00 78.06 148 SER A O 1
ATOM 1239 N N . ILE A 1 14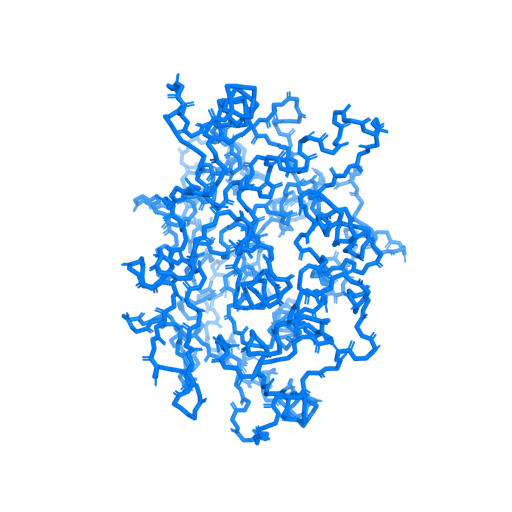9 ? -11.882 1.430 -16.485 1.00 80.94 149 ILE A N 1
ATOM 1240 C CA . ILE A 1 149 ? -11.745 1.973 -17.845 1.00 80.94 149 ILE A CA 1
ATOM 1241 C C . ILE A 1 149 ? -11.557 0.845 -18.862 1.00 80.94 149 ILE A C 1
ATOM 1243 O O . ILE A 1 149 ? -11.186 -0.270 -18.501 1.00 80.94 149 ILE A O 1
ATOM 1247 N N . LYS A 1 150 ? -11.847 1.107 -20.140 1.00 80.94 150 LYS A N 1
ATOM 1248 C CA . LYS A 1 150 ? -11.654 0.121 -21.224 1.00 80.94 150 LYS A CA 1
ATOM 1249 C C . LYS A 1 150 ? -10.460 0.452 -22.119 1.00 80.94 150 LYS A C 1
ATOM 1251 O O . LYS A 1 150 ? -10.045 -0.380 -22.916 1.00 80.94 150 LYS A O 1
ATOM 1256 N N . GLN A 1 151 ? -9.940 1.669 -22.014 1.00 87.88 151 GLN A N 1
ATOM 1257 C CA . GLN A 1 151 ? -8.897 2.201 -22.875 1.00 87.88 151 GLN A CA 1
ATOM 1258 C C . GLN A 1 151 ? -7.526 1.874 -22.282 1.00 87.88 151 GLN A C 1
ATOM 1260 O O . GLN A 1 151 ? -7.107 2.482 -21.300 1.00 87.88 151 GLN A O 1
ATOM 1265 N N . VAL A 1 152 ? -6.817 0.923 -22.891 1.00 91.31 152 VAL A N 1
ATOM 1266 C CA . VAL A 1 152 ? -5.476 0.526 -22.434 1.00 91.31 152 VAL A CA 1
ATOM 1267 C C . VAL A 1 152 ? -4.455 1.657 -22.545 1.00 91.31 152 VAL A C 1
ATOM 1269 O O . VAL A 1 152 ? -3.580 1.744 -21.700 1.00 91.31 152 VAL A O 1
ATOM 1272 N N . LEU A 1 153 ? -4.569 2.546 -23.539 1.00 91.75 153 LEU A N 1
ATOM 1273 C CA . LEU A 1 153 ? -3.600 3.629 -23.717 1.00 91.75 153 LEU A CA 1
ATOM 1274 C C . LEU A 1 153 ? -3.618 4.595 -22.527 1.00 91.75 153 LEU A C 1
ATOM 1276 O O . LEU A 1 153 ? -2.562 4.931 -22.003 1.00 91.75 153 LEU A O 1
ATOM 1280 N N . ASP A 1 154 ? -4.811 4.986 -22.073 1.00 89.94 154 ASP A N 1
ATOM 1281 C CA . ASP A 1 154 ? -4.979 5.825 -20.881 1.00 89.94 154 ASP A CA 1
ATOM 1282 C C . ASP A 1 154 ? -4.400 5.123 -19.644 1.00 89.94 154 ASP A C 1
ATOM 1284 O O . ASP A 1 154 ? -3.566 5.678 -18.935 1.00 89.94 154 ASP A O 1
ATOM 1288 N N . TYR A 1 155 ? -4.734 3.842 -19.455 1.00 92.62 155 TYR A N 1
ATOM 1289 C CA . TYR A 1 155 ? -4.166 3.029 -18.379 1.00 92.62 155 TYR A CA 1
ATOM 1290 C C . TYR A 1 155 ? -2.631 2.947 -18.436 1.00 92.62 155 TYR A C 1
ATOM 1292 O O . TYR A 1 155 ? -1.969 3.143 -17.419 1.00 92.62 155 TYR A O 1
ATOM 1300 N N . ALA A 1 156 ? -2.056 2.675 -19.607 1.00 94.81 156 ALA A N 1
ATOM 1301 C CA . ALA A 1 156 ? -0.621 2.526 -19.802 1.00 94.81 156 ALA A CA 1
ATOM 1302 C C . ALA A 1 156 ? 0.102 3.848 -19.533 1.00 94.81 156 ALA A C 1
ATOM 1304 O O . ALA A 1 156 ? 0.996 3.893 -18.695 1.00 94.81 156 ALA A O 1
ATOM 1305 N N . ILE A 1 157 ? -0.311 4.948 -20.162 1.00 94.56 157 ILE A N 1
ATOM 1306 C CA . ILE A 1 157 ? 0.343 6.248 -19.969 1.00 94.56 157 ILE A CA 1
ATOM 1307 C C . ILE A 1 157 ? 0.178 6.739 -18.529 1.00 94.56 157 ILE A C 1
ATOM 1309 O O . ILE A 1 157 ? 1.153 7.164 -17.912 1.00 94.56 157 ILE A O 1
ATOM 1313 N N . HIS A 1 158 ? -1.026 6.645 -17.962 1.00 92.19 158 HIS A N 1
ATOM 1314 C CA . HIS A 1 158 ? -1.303 7.195 -16.637 1.00 92.19 158 HIS A CA 1
ATOM 1315 C C . HIS A 1 158 ? -0.735 6.343 -15.500 1.00 92.19 158 HIS A C 1
ATOM 1317 O O . HIS A 1 158 ? -0.176 6.890 -14.554 1.00 92.19 158 HIS A O 1
ATOM 1323 N N . ARG A 1 159 ? -0.851 5.010 -15.568 1.00 92.38 159 ARG A N 1
ATOM 1324 C CA . ARG A 1 159 ? -0.455 4.116 -14.463 1.00 92.38 159 ARG A CA 1
ATOM 1325 C C . ARG A 1 159 ? 0.942 3.526 -14.598 1.00 92.38 159 ARG A C 1
ATOM 1327 O O . ARG A 1 159 ? 1.543 3.201 -13.582 1.00 92.38 159 ARG A O 1
ATOM 1334 N N . TRP A 1 160 ? 1.464 3.393 -15.813 1.00 96.19 160 TRP A N 1
ATOM 1335 C CA . TRP A 1 160 ? 2.838 2.936 -16.039 1.00 96.19 160 TRP A CA 1
ATOM 1336 C C . TRP A 1 160 ? 3.742 4.098 -16.435 1.00 96.19 160 TRP A C 1
ATOM 1338 O O . TRP A 1 160 ? 4.791 4.293 -15.831 1.00 96.19 160 TRP A O 1
ATOM 1348 N N . GLY A 1 161 ? 3.311 4.907 -17.403 1.00 97.50 161 GLY A N 1
ATOM 1349 C CA . GLY A 1 161 ? 4.094 6.018 -17.932 1.00 97.50 161 GLY A CA 1
ATOM 1350 C C . GLY A 1 161 ? 4.465 7.036 -16.856 1.00 97.50 161 GLY A C 1
ATOM 1351 O O . GLY A 1 161 ? 5.639 7.338 -16.712 1.00 97.50 161 GLY A O 1
ATOM 1352 N N . VAL A 1 162 ? 3.513 7.507 -16.044 1.00 97.06 162 VAL A N 1
ATOM 1353 C CA . VAL A 1 162 ? 3.782 8.522 -15.002 1.00 97.06 162 VAL A CA 1
ATOM 1354 C C . VAL A 1 162 ? 4.893 8.108 -14.014 1.00 97.06 162 VAL A C 1
ATOM 1356 O O . VAL A 1 162 ? 5.851 8.872 -13.876 1.00 97.06 162 VAL A O 1
ATOM 1359 N N . PRO A 1 163 ? 4.856 6.933 -13.344 1.00 97.88 163 PRO A N 1
ATOM 1360 C CA . PRO A 1 163 ? 5.968 6.527 -12.479 1.00 97.88 163 PRO A CA 1
ATOM 1361 C C . PRO A 1 163 ? 7.281 6.286 -13.240 1.00 97.88 163 PRO A C 1
ATOM 1363 O O . PRO A 1 163 ? 8.346 6.583 -12.707 1.00 97.88 163 PRO A O 1
ATOM 1366 N N . LEU A 1 164 ? 7.243 5.821 -14.493 1.00 98.50 164 LEU A N 1
ATOM 1367 C CA . LEU A 1 164 ? 8.457 5.672 -15.306 1.00 98.50 164 LEU A CA 1
ATOM 1368 C C . LEU A 1 164 ? 9.052 7.033 -15.718 1.00 98.50 164 LEU A C 1
ATOM 1370 O O . LEU A 1 164 ? 10.272 7.194 -15.731 1.00 98.50 164 LEU A O 1
ATOM 1374 N N . SER A 1 165 ? 8.213 8.039 -15.983 1.00 98.25 165 SER A N 1
ATOM 1375 C CA . SER A 1 165 ? 8.635 9.425 -16.217 1.00 98.25 165 SER A CA 1
ATOM 1376 C C . SER A 1 165 ? 9.298 10.039 -14.989 1.00 98.25 165 SER A C 1
ATOM 1378 O O . SER A 1 165 ? 10.264 10.781 -15.147 1.00 98.25 165 SER A O 1
ATOM 1380 N N . LEU A 1 166 ? 8.831 9.715 -13.776 1.00 98.25 166 LEU A N 1
ATOM 1381 C CA . LEU A 1 166 ? 9.510 10.116 -12.541 1.00 98.25 166 LEU A CA 1
ATOM 1382 C C . LEU A 1 166 ? 10.951 9.583 -12.509 1.00 98.25 166 LEU A C 1
ATOM 1384 O O . LEU A 1 166 ? 11.870 10.346 -12.219 1.00 98.25 166 LEU A O 1
ATOM 1388 N N . PHE A 1 167 ? 11.169 8.306 -12.841 1.00 97.75 167 PHE A N 1
ATOM 1389 C CA . PHE A 1 167 ? 12.517 7.722 -12.860 1.00 97.75 167 PHE A CA 1
ATOM 1390 C C . PHE A 1 167 ? 13.425 8.431 -13.867 1.00 97.75 167 PHE A C 1
ATOM 1392 O O . PHE A 1 167 ? 14.519 8.856 -13.507 1.00 97.75 167 PHE A O 1
ATOM 1399 N N . LEU A 1 168 ? 12.929 8.651 -15.088 1.00 96.19 168 LEU A N 1
ATOM 1400 C CA . LEU A 1 168 ? 13.634 9.418 -16.120 1.00 96.19 168 LEU A CA 1
ATOM 1401 C C . LEU A 1 168 ? 13.992 10.831 -15.660 1.00 96.19 168 LEU A C 1
ATOM 1403 O O . LEU A 1 168 ? 15.109 11.288 -15.890 1.00 96.19 168 LEU A O 1
ATOM 1407 N N . LEU A 1 169 ? 13.051 11.536 -15.030 1.00 96.44 169 LEU A N 1
ATOM 1408 C CA . LEU A 1 169 ? 13.274 12.901 -14.566 1.00 96.44 169 LEU A CA 1
ATOM 1409 C C . LEU A 1 169 ? 14.372 12.947 -13.499 1.00 96.44 169 LEU A C 1
ATOM 1411 O O . LEU A 1 169 ? 15.284 13.765 -13.599 1.00 96.44 169 LEU A O 1
ATOM 1415 N N . LEU A 1 170 ? 14.324 12.029 -12.529 1.00 95.69 170 LEU A N 1
ATOM 1416 C CA . LEU A 1 170 ? 15.363 11.904 -11.511 1.00 95.69 170 LEU A CA 1
ATOM 1417 C C . LEU A 1 170 ? 16.726 11.594 -12.144 1.00 95.69 170 LEU A C 1
ATOM 1419 O O . LEU A 1 170 ? 17.702 12.263 -11.829 1.00 95.69 170 LEU A O 1
ATOM 1423 N N . GLU A 1 171 ? 16.806 10.649 -13.081 1.00 92.88 171 GLU A N 1
ATOM 1424 C CA . GLU A 1 171 ? 18.056 10.330 -13.786 1.00 92.88 171 GLU A CA 1
ATOM 1425 C C . GLU A 1 171 ? 18.669 11.556 -14.477 1.00 92.88 171 GLU A C 1
ATOM 1427 O O . GLU A 1 171 ? 19.869 11.808 -14.354 1.00 92.88 171 GLU A O 1
ATOM 1432 N N . LYS A 1 172 ? 17.855 12.358 -15.177 1.00 92.00 172 LYS A N 1
ATOM 1433 C CA . LYS A 1 172 ? 18.333 13.577 -15.849 1.00 92.00 172 LYS A CA 1
ATOM 1434 C C . LYS A 1 172 ? 18.817 14.632 -14.858 1.00 92.00 172 LYS A C 1
ATOM 1436 O O . LYS A 1 172 ? 19.861 15.245 -15.091 1.00 92.00 172 LYS A O 1
ATOM 1441 N N . ASP A 1 173 ? 18.100 14.812 -13.755 1.00 91.06 173 ASP A N 1
ATOM 1442 C CA . ASP A 1 173 ? 18.454 15.798 -12.737 1.00 91.06 173 ASP A CA 1
ATOM 1443 C C . ASP A 1 173 ? 19.748 15.398 -12.002 1.00 91.06 173 ASP A C 1
ATOM 1445 O O . ASP A 1 173 ? 20.648 16.228 -11.864 1.00 91.06 173 ASP A O 1
ATOM 1449 N N . TYR A 1 174 ? 19.924 14.122 -11.644 1.00 84.06 174 TYR A N 1
ATOM 1450 C CA . TYR A 1 174 ? 21.161 13.628 -11.020 1.00 84.06 174 TYR A CA 1
ATOM 1451 C C . TYR A 1 174 ? 22.369 13.659 -11.973 1.00 84.06 174 TYR A C 1
ATOM 1453 O O . TYR A 1 174 ? 23.481 13.990 -11.554 1.00 84.06 174 TYR A O 1
ATOM 1461 N N . ALA A 1 175 ? 22.163 13.400 -13.269 1.00 81.38 175 ALA A N 1
ATOM 1462 C CA . ALA A 1 175 ? 23.225 13.506 -14.270 1.00 81.38 175 ALA A CA 1
ATOM 1463 C C . ALA A 1 175 ? 23.738 14.951 -14.402 1.00 81.38 175 ALA A C 1
ATOM 1465 O O . ALA A 1 175 ? 24.934 15.178 -14.596 1.00 81.38 175 ALA A O 1
ATOM 1466 N N . SER A 1 176 ? 22.844 15.937 -14.257 1.00 73.75 176 SER A N 1
ATOM 1467 C CA . SER A 1 176 ? 23.181 17.359 -14.382 1.00 73.75 176 SER A CA 1
ATOM 1468 C C . SER A 1 176 ? 24.105 17.878 -13.269 1.00 73.75 176 SER A C 1
ATOM 1470 O O . SER A 1 176 ? 24.896 18.791 -13.507 1.00 73.75 176 SER A O 1
ATOM 1472 N N . ILE A 1 177 ? 24.068 17.256 -12.085 1.00 76.81 177 ILE A N 1
ATOM 1473 C CA . ILE A 1 177 ? 24.864 17.648 -10.910 1.00 76.81 177 ILE A CA 1
ATOM 1474 C C . ILE A 1 177 ? 26.122 16.787 -10.693 1.00 76.81 177 ILE A C 1
ATOM 1476 O O . ILE A 1 177 ? 26.816 16.965 -9.696 1.00 76.81 177 ILE A O 1
ATOM 1480 N N . ARG A 1 178 ? 26.462 15.892 -11.638 1.00 62.12 178 ARG A N 1
ATOM 1481 C CA . ARG A 1 178 ? 27.618 14.964 -11.576 1.00 62.12 178 ARG A CA 1
ATOM 1482 C C . ARG A 1 178 ? 27.668 14.085 -10.315 1.00 62.12 178 ARG A C 1
ATOM 1484 O O . ARG A 1 178 ? 28.747 13.645 -9.914 1.00 62.12 178 ARG A O 1
ATOM 1491 N N . GLU A 1 179 ? 26.525 13.810 -9.695 1.00 66.00 179 GLU A N 1
ATOM 1492 C CA . GLU A 1 179 ? 26.439 12.820 -8.619 1.00 66.00 179 GLU A CA 1
ATOM 1493 C C . GLU A 1 179 ? 26.390 11.396 -9.196 1.00 66.00 179 GLU A C 1
ATOM 1495 O O . GLU A 1 179 ? 26.063 11.190 -10.367 1.00 66.00 179 GLU A O 1
ATOM 1500 N N . ARG A 1 180 ? 26.742 10.387 -8.385 1.00 65.81 180 ARG A N 1
ATOM 1501 C CA . ARG A 1 180 ? 26.613 8.982 -8.803 1.00 65.81 180 ARG A CA 1
ATOM 1502 C C . ARG A 1 180 ? 25.142 8.664 -9.083 1.00 65.81 180 ARG A C 1
ATOM 1504 O O . ARG A 1 180 ? 24.293 8.811 -8.211 1.00 65.81 180 ARG A O 1
ATOM 1511 N N . LEU A 1 181 ? 24.877 8.179 -10.294 1.00 73.00 181 LEU A N 1
ATOM 1512 C CA . LEU A 1 181 ? 23.551 7.820 -10.808 1.00 73.00 181 LEU A CA 1
ATOM 1513 C C . LEU A 1 181 ? 23.046 6.454 -10.331 1.00 73.00 181 LEU A C 1
ATOM 1515 O O . LEU A 1 181 ? 22.073 5.950 -10.866 1.00 73.00 181 LEU A O 1
ATOM 1519 N N . ASP A 1 182 ? 23.681 5.825 -9.349 1.00 86.38 182 ASP A N 1
ATOM 1520 C CA . ASP A 1 182 ? 23.411 4.419 -9.040 1.00 86.38 182 ASP A CA 1
ATOM 1521 C C . ASP A 1 182 ? 22.093 4.186 -8.275 1.00 86.38 182 ASP A C 1
ATOM 1523 O O . ASP A 1 182 ? 21.590 3.062 -8.250 1.00 86.38 182 ASP A O 1
ATOM 1527 N N . ASN A 1 183 ? 21.531 5.235 -7.657 1.00 93.25 183 ASN A N 1
ATOM 1528 C CA . ASN A 1 183 ? 20.381 5.169 -6.744 1.00 93.25 183 ASN A CA 1
ATOM 1529 C C . ASN A 1 183 ? 19.456 6.416 -6.782 1.00 93.25 183 ASN A C 1
ATOM 1531 O O . ASN A 1 183 ? 19.122 6.950 -5.720 1.00 93.25 183 ASN A O 1
ATOM 1535 N N . PRO A 1 184 ? 19.062 6.964 -7.947 1.00 95.38 184 PRO A N 1
ATOM 1536 C CA . PRO A 1 184 ? 18.360 8.248 -8.009 1.00 95.38 184 PRO A CA 1
ATOM 1537 C C . PRO A 1 184 ? 16.991 8.226 -7.311 1.00 95.38 184 PRO A C 1
ATOM 1539 O O . PRO A 1 184 ? 16.669 9.176 -6.591 1.00 95.38 184 PRO A O 1
ATOM 1542 N N . LEU A 1 185 ? 16.198 7.154 -7.451 1.00 97.50 185 LEU A N 1
ATOM 1543 C CA . LEU A 1 185 ? 14.935 7.025 -6.723 1.00 97.50 185 LEU A CA 1
ATOM 1544 C C . LEU A 1 185 ? 15.189 6.846 -5.228 1.00 97.50 185 LEU A C 1
ATOM 1546 O O . LEU A 1 185 ? 14.603 7.575 -4.434 1.00 97.50 185 LEU A O 1
ATOM 1550 N N . VAL A 1 186 ? 16.067 5.924 -4.828 1.00 97.25 186 VAL A N 1
ATOM 1551 C CA . VAL A 1 186 ? 16.393 5.686 -3.407 1.00 97.25 186 VAL A CA 1
ATOM 1552 C C . VAL A 1 186 ? 16.855 6.976 -2.717 1.00 97.25 186 VAL A C 1
ATOM 1554 O O . VAL A 1 186 ? 16.348 7.316 -1.646 1.00 97.25 186 VAL A O 1
ATOM 1557 N N . ASN A 1 187 ? 17.737 7.751 -3.353 1.00 95.19 187 ASN A N 1
ATOM 1558 C CA . ASN A 1 187 ? 18.199 9.039 -2.835 1.00 95.19 187 ASN A CA 1
ATOM 1559 C C . ASN A 1 187 ? 17.050 10.056 -2.732 1.00 95.19 187 ASN A C 1
ATOM 1561 O O . ASN A 1 187 ? 16.926 10.750 -1.720 1.00 95.19 187 ASN A O 1
ATOM 1565 N N . TYR A 1 188 ? 16.175 10.125 -3.743 1.00 96.62 188 TYR A N 1
ATOM 1566 C CA . TYR A 1 188 ? 14.990 10.983 -3.703 1.00 96.62 188 TYR A CA 1
ATOM 1567 C C . TYR A 1 188 ? 14.031 10.609 -2.567 1.00 96.62 188 TYR A C 1
ATOM 1569 O O . TYR A 1 188 ? 13.489 11.500 -1.911 1.00 96.62 188 TYR A O 1
ATOM 1577 N N . LEU A 1 189 ? 13.807 9.316 -2.332 1.00 97.94 189 LEU A N 1
ATOM 1578 C CA . LEU A 1 189 ? 12.933 8.832 -1.267 1.00 97.94 189 LEU A CA 1
ATOM 1579 C C . LEU A 1 189 ? 13.525 9.182 0.101 1.00 97.94 189 LEU A C 1
ATOM 1581 O O . LEU A 1 189 ? 12.850 9.779 0.937 1.00 97.94 189 LEU A O 1
ATOM 1585 N N . GLU A 1 190 ? 14.799 8.862 0.319 1.00 97.44 190 GLU A N 1
ATOM 1586 C CA . GLU A 1 190 ? 15.450 8.980 1.627 1.00 97.44 190 GLU A CA 1
ATOM 1587 C C . GLU A 1 190 ? 15.906 10.395 1.996 1.00 97.44 190 GLU A C 1
ATOM 1589 O O . GLU A 1 190 ? 16.323 10.634 3.133 1.00 97.44 190 GLU A O 1
ATOM 1594 N N . LYS A 1 191 ? 15.763 11.373 1.091 1.00 95.81 191 LYS A N 1
ATOM 1595 C CA . LYS A 1 191 ? 15.994 12.789 1.422 1.00 95.81 191 LYS A CA 1
ATOM 1596 C C . LYS A 1 191 ? 14.977 13.339 2.429 1.00 95.81 191 LYS A C 1
ATOM 1598 O O . LYS A 1 191 ? 15.253 14.339 3.090 1.00 95.81 191 LYS A O 1
ATOM 1603 N N . TRP A 1 192 ? 13.798 12.722 2.537 1.00 97.81 192 TRP A N 1
ATOM 1604 C CA . TRP A 1 192 ? 12.728 13.171 3.429 1.00 97.81 192 TRP A CA 1
ATOM 1605 C C . TRP A 1 192 ? 12.970 12.745 4.884 1.00 97.81 192 TRP A C 1
ATOM 1607 O O . TRP A 1 192 ? 13.642 11.752 5.169 1.00 97.81 192 TRP A O 1
ATOM 1617 N N . GLU A 1 193 ? 12.415 13.498 5.841 1.00 97.50 193 GLU A N 1
ATOM 1618 C CA . GLU A 1 193 ? 12.681 13.243 7.265 1.00 97.50 193 GLU A CA 1
ATOM 1619 C C . GLU A 1 193 ? 12.094 11.905 7.749 1.00 97.50 193 GLU A C 1
ATOM 1621 O O . GLU A 1 193 ? 12.650 11.304 8.672 1.00 97.50 193 GLU A O 1
ATOM 1626 N N . SER A 1 194 ? 11.000 11.435 7.141 1.00 98.50 194 SER A N 1
ATOM 1627 C CA . SER A 1 194 ? 10.337 10.174 7.481 1.00 98.50 194 SER A CA 1
ATOM 1628 C C . SER A 1 194 ? 9.664 9.508 6.277 1.00 98.50 194 SER A C 1
ATOM 1630 O O . SER A 1 194 ? 9.408 10.154 5.255 1.00 98.50 194 SER A O 1
ATOM 1632 N N . ALA A 1 195 ? 9.312 8.230 6.431 1.00 98.56 195 ALA A N 1
ATOM 1633 C CA . ALA A 1 195 ? 8.548 7.475 5.441 1.00 98.56 195 ALA A CA 1
ATOM 1634 C C . ALA A 1 195 ? 7.136 8.053 5.210 1.00 98.56 195 ALA A C 1
ATOM 1636 O O . ALA A 1 195 ? 6.654 8.035 4.082 1.00 98.56 195 ALA A O 1
ATOM 1637 N N . GLU A 1 196 ? 6.498 8.627 6.234 1.00 98.31 196 GLU A N 1
ATOM 1638 C CA . GLU A 1 196 ? 5.208 9.317 6.107 1.00 98.31 196 GLU A CA 1
ATOM 1639 C C . GLU A 1 196 ? 5.316 10.567 5.227 1.00 98.31 196 GLU A C 1
ATOM 1641 O O . GLU A 1 196 ? 4.511 10.784 4.321 1.00 98.31 196 GLU A O 1
ATOM 1646 N N . ILE A 1 197 ? 6.348 11.389 5.442 1.00 98.44 197 ILE A N 1
ATOM 1647 C CA . ILE A 1 197 ? 6.584 12.567 4.599 1.00 98.44 197 ILE A CA 1
ATOM 1648 C C . ILE A 1 197 ? 6.935 12.132 3.173 1.00 98.44 197 ILE A C 1
ATOM 1650 O O . ILE A 1 197 ? 6.426 12.725 2.223 1.00 98.44 197 ILE A O 1
ATOM 1654 N N . MET A 1 198 ? 7.742 11.078 3.016 1.00 98.50 198 MET A N 1
ATOM 1655 C CA . MET A 1 198 ? 8.042 10.485 1.712 1.00 98.50 198 MET A CA 1
ATOM 1656 C C . MET A 1 198 ? 6.764 10.031 0.991 1.00 98.50 198 MET A C 1
ATOM 1658 O O . MET A 1 198 ? 6.575 10.390 -0.170 1.00 98.50 198 MET A O 1
ATOM 1662 N N . ALA A 1 199 ? 5.848 9.334 1.673 1.00 98.06 199 ALA A N 1
ATOM 1663 C CA . ALA A 1 199 ? 4.585 8.874 1.094 1.00 98.06 199 ALA A CA 1
ATOM 1664 C C . ALA A 1 199 ? 3.727 10.047 0.589 1.00 98.06 199 ALA A C 1
ATOM 1666 O O . ALA A 1 199 ? 3.199 10.010 -0.524 1.00 98.06 199 ALA A O 1
ATOM 1667 N N . ARG A 1 200 ? 3.644 11.132 1.366 1.00 97.31 200 ARG A N 1
ATOM 1668 C CA . ARG A 1 200 ? 2.953 12.363 0.949 1.00 97.31 200 ARG A CA 1
ATOM 1669 C C . ARG A 1 200 ? 3.630 13.014 -0.257 1.00 97.31 200 ARG A C 1
ATOM 1671 O O . ARG A 1 200 ? 2.959 13.437 -1.192 1.00 97.31 200 ARG A O 1
ATOM 1678 N N . LYS A 1 201 ? 4.963 13.067 -0.272 1.00 98.19 201 LYS A N 1
ATOM 1679 C CA . LYS A 1 201 ? 5.737 13.686 -1.358 1.00 98.19 201 LYS A CA 1
ATOM 1680 C C . LYS A 1 201 ? 5.700 12.893 -2.659 1.00 98.19 201 LYS A C 1
ATOM 1682 O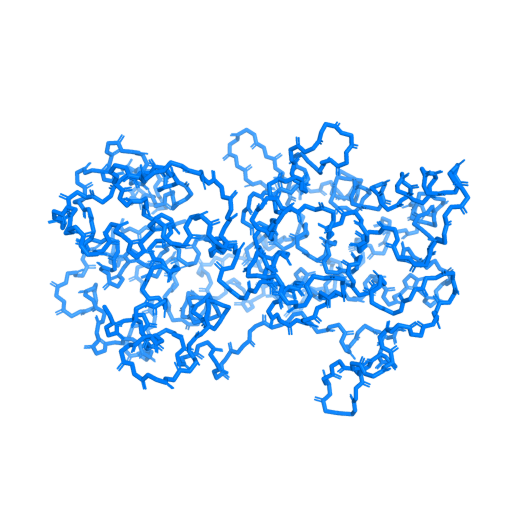 O . LYS A 1 201 ? 5.611 13.506 -3.714 1.00 98.19 201 LYS A O 1
ATOM 1687 N N . LEU A 1 202 ? 5.625 11.566 -2.597 1.00 97.94 202 LEU A N 1
ATOM 1688 C CA . LEU A 1 202 ? 5.356 10.739 -3.778 1.00 97.94 202 LEU A CA 1
ATOM 1689 C C . LEU A 1 202 ? 4.054 11.110 -4.488 1.00 97.94 202 LEU A C 1
ATOM 1691 O O . LEU A 1 202 ? 3.927 10.875 -5.687 1.00 97.94 202 LEU A O 1
ATOM 1695 N N . LYS A 1 203 ? 3.086 11.681 -3.771 1.00 96.44 203 LYS A N 1
ATOM 1696 C CA . LYS A 1 203 ? 1.838 12.152 -4.361 1.00 96.44 203 LYS A CA 1
ATOM 1697 C C . LYS A 1 203 ? 1.895 13.622 -4.765 1.00 96.44 203 LYS A C 1
ATOM 1699 O O . LYS A 1 203 ? 1.567 13.939 -5.905 1.00 96.44 203 LYS A O 1
ATOM 1704 N N . ASP A 1 204 ? 2.301 14.478 -3.830 1.00 97.00 204 ASP A N 1
ATOM 1705 C CA . ASP A 1 204 ? 2.028 15.919 -3.868 1.00 97.00 204 ASP A CA 1
ATOM 1706 C C . ASP A 1 204 ? 3.274 16.786 -4.112 1.00 97.00 204 ASP A C 1
ATOM 1708 O O . ASP A 1 204 ? 3.188 18.013 -4.056 1.00 97.00 204 ASP A O 1
ATOM 1712 N N . ASP A 1 205 ? 4.458 16.196 -4.313 1.00 97.94 205 ASP A N 1
ATOM 1713 C CA . ASP A 1 205 ? 5.623 16.986 -4.716 1.00 97.94 205 ASP A CA 1
ATOM 1714 C C . ASP A 1 205 ? 5.364 17.659 -6.072 1.00 97.94 205 ASP A C 1
ATOM 1716 O O . ASP A 1 205 ? 4.906 17.023 -7.016 1.00 97.94 205 ASP A O 1
ATOM 1720 N N . GLU A 1 206 ? 5.648 18.957 -6.163 1.00 96.25 206 GLU A N 1
ATOM 1721 C CA . GLU A 1 206 ? 5.298 19.774 -7.329 1.00 96.25 206 GLU A CA 1
ATOM 1722 C C . GLU A 1 206 ? 5.957 19.280 -8.624 1.00 96.25 206 GLU A C 1
ATOM 1724 O O . GLU A 1 206 ? 5.359 19.371 -9.694 1.00 96.25 206 GLU A O 1
ATOM 1729 N N . ARG A 1 207 ? 7.181 18.744 -8.530 1.00 95.75 207 ARG A N 1
ATOM 1730 C CA . ARG A 1 207 ? 7.966 18.292 -9.687 1.00 95.75 207 ARG A CA 1
ATOM 1731 C C . ARG A 1 207 ? 7.956 16.775 -9.836 1.00 95.75 207 ARG A C 1
ATOM 1733 O O . ARG A 1 207 ? 7.915 16.277 -10.956 1.00 95.75 207 ARG A O 1
ATOM 1740 N N . TYR A 1 208 ? 8.035 16.055 -8.721 1.00 97.19 208 TYR A N 1
ATOM 1741 C CA . TYR A 1 208 ? 8.239 14.603 -8.699 1.00 97.19 208 TYR A CA 1
ATOM 1742 C C . TYR A 1 208 ? 7.002 13.816 -8.245 1.00 97.19 208 TYR A C 1
ATOM 1744 O O . TYR A 1 208 ? 7.025 12.586 -8.221 1.00 97.19 208 TYR A O 1
ATOM 1752 N N . GLY A 1 209 ? 5.930 14.501 -7.848 1.00 97.12 209 GLY A N 1
ATOM 1753 C CA . GLY A 1 209 ? 4.704 13.868 -7.387 1.00 97.12 209 GLY A CA 1
ATOM 1754 C C . GLY A 1 209 ? 3.970 13.166 -8.525 1.00 97.12 209 GLY A C 1
ATOM 1755 O O . GLY A 1 209 ? 3.839 13.681 -9.632 1.00 97.12 209 GLY A O 1
ATOM 1756 N N . LEU A 1 210 ? 3.437 11.981 -8.238 1.00 96.88 210 LEU A N 1
ATOM 1757 C CA . LEU A 1 210 ? 2.652 11.187 -9.184 1.00 96.88 210 LEU A CA 1
ATOM 1758 C C . LEU A 1 210 ? 1.190 11.672 -9.281 1.00 96.88 210 LEU A C 1
ATOM 1760 O O . LEU A 1 210 ? 0.421 11.182 -10.110 1.00 96.88 210 LEU A O 1
ATOM 1764 N N . GLY A 1 211 ? 0.771 12.618 -8.433 1.00 93.75 211 GLY A N 1
ATOM 1765 C CA . GLY A 1 211 ? -0.519 13.297 -8.518 1.00 93.75 211 GLY A CA 1
ATOM 1766 C C . GLY A 1 211 ? -1.714 12.343 -8.515 1.00 93.75 211 GLY A C 1
ATOM 1767 O O . GLY A 1 211 ? -1.985 11.651 -7.531 1.00 93.75 211 GLY A O 1
ATOM 1768 N N . SER A 1 212 ? -2.476 12.330 -9.613 1.00 91.25 212 SER A N 1
ATOM 1769 C CA . SER A 1 212 ? -3.652 11.463 -9.777 1.00 91.25 212 SER A CA 1
ATOM 1770 C C . SER A 1 212 ? -3.309 10.022 -10.161 1.00 91.25 212 SER A C 1
ATOM 1772 O O . SER A 1 212 ? -4.175 9.155 -10.039 1.00 91.25 212 SER A O 1
ATOM 1774 N N . ALA A 1 213 ? -2.073 9.741 -10.591 1.00 92.12 213 ALA A N 1
ATOM 1775 C CA . ALA A 1 213 ? -1.629 8.384 -10.904 1.00 92.12 213 ALA A CA 1
ATOM 1776 C C . ALA A 1 213 ? -1.501 7.517 -9.645 1.00 92.12 213 ALA A C 1
ATOM 1778 O O . ALA A 1 213 ? -1.642 6.299 -9.729 1.00 92.12 213 ALA A O 1
ATOM 1779 N N . ILE A 1 214 ? -1.327 8.116 -8.462 1.00 92.62 214 ILE A N 1
ATOM 1780 C CA . ILE A 1 214 ? -1.259 7.395 -7.188 1.00 92.62 214 ILE A CA 1
ATOM 1781 C C . ILE A 1 214 ? -2.266 7.940 -6.163 1.00 92.62 214 ILE A C 1
ATOM 1783 O O . ILE A 1 214 ? -2.452 9.146 -6.013 1.00 92.62 214 ILE A O 1
ATOM 1787 N N . GLY A 1 215 ? -2.953 7.054 -5.443 1.00 90.31 215 GLY A N 1
ATOM 1788 C CA . GLY A 1 215 ? -3.774 7.431 -4.285 1.00 90.31 215 GLY A CA 1
ATOM 1789 C C . GLY A 1 215 ? -2.975 7.389 -2.980 1.00 90.31 215 GLY A C 1
ATOM 1790 O O . GLY A 1 215 ? -1.977 6.680 -2.903 1.00 90.31 215 GLY A O 1
ATOM 1791 N N . ASP A 1 216 ? -3.451 8.058 -1.926 1.00 90.38 216 ASP A N 1
ATOM 1792 C CA . ASP A 1 216 ? -2.754 8.081 -0.624 1.00 90.38 216 ASP A CA 1
ATOM 1793 C C . ASP A 1 216 ? -2.493 6.669 -0.079 1.00 90.38 216 ASP A C 1
ATOM 1795 O O . ASP A 1 216 ? -1.378 6.352 0.318 1.00 90.38 216 ASP A O 1
ATOM 1799 N N . LYS A 1 217 ? -3.494 5.775 -0.165 1.00 91.00 217 LYS A N 1
ATOM 1800 C CA . LYS A 1 217 ? -3.354 4.354 0.208 1.00 91.00 217 LYS A CA 1
ATOM 1801 C C . LYS A 1 217 ? -2.181 3.691 -0.507 1.00 91.00 217 LYS A C 1
ATOM 1803 O O . LYS A 1 217 ? -1.473 2.891 0.092 1.00 91.00 217 LYS A O 1
ATOM 1808 N N . ALA A 1 218 ? -1.999 3.977 -1.795 1.00 93.75 218 ALA A N 1
ATOM 1809 C CA . ALA A 1 218 ? -0.931 3.382 -2.586 1.00 93.75 218 ALA A CA 1
ATOM 1810 C C . ALA A 1 218 ? 0.440 3.963 -2.209 1.00 93.75 218 ALA A C 1
ATOM 1812 O O . ALA A 1 218 ? 1.407 3.210 -2.145 1.00 93.75 218 ALA A O 1
ATOM 1813 N N . CYS A 1 219 ? 0.524 5.252 -1.863 1.00 96.81 219 CYS A N 1
ATOM 1814 C CA . CYS A 1 219 ? 1.744 5.828 -1.296 1.00 96.81 219 CYS A CA 1
ATOM 1815 C C . CYS A 1 219 ? 2.139 5.151 0.023 1.00 96.81 219 CYS A C 1
ATOM 1817 O O . CYS A 1 219 ? 3.294 4.769 0.203 1.00 96.81 219 CYS A O 1
ATOM 1819 N N . HIS A 1 220 ? 1.182 4.947 0.930 1.00 96.69 220 HIS A N 1
ATOM 1820 C CA . HIS A 1 220 ? 1.428 4.246 2.193 1.00 96.69 220 HIS A CA 1
ATOM 1821 C C . HIS A 1 220 ? 1.738 2.758 1.988 1.00 96.69 220 HIS A C 1
ATOM 1823 O O . HIS A 1 220 ? 2.581 2.204 2.688 1.00 96.69 220 HIS A O 1
ATOM 1829 N N . LEU A 1 221 ? 1.136 2.115 0.981 1.00 96.12 221 LEU A N 1
ATOM 1830 C CA . LEU A 1 221 ? 1.481 0.745 0.591 1.00 96.12 221 LEU A CA 1
ATOM 1831 C C . LEU A 1 221 ? 2.927 0.672 0.091 1.00 96.12 221 LEU A C 1
ATOM 1833 O O . LEU A 1 221 ? 3.663 -0.232 0.483 1.00 96.12 221 LEU A O 1
ATOM 1837 N N . PHE A 1 222 ? 3.359 1.635 -0.727 1.00 98.00 222 PHE A N 1
ATOM 1838 C CA . PHE A 1 222 ? 4.755 1.738 -1.137 1.00 98.00 222 PHE A CA 1
ATOM 1839 C C . PHE A 1 222 ? 5.682 1.932 0.068 1.00 98.00 222 PHE A C 1
ATOM 1841 O O . PHE A 1 222 ? 6.664 1.203 0.188 1.00 98.00 222 PHE A O 1
ATOM 1848 N N . ALA A 1 223 ? 5.345 2.829 1.003 1.00 98.38 223 ALA A N 1
ATOM 1849 C CA . ALA A 1 223 ? 6.118 3.030 2.229 1.00 98.38 223 ALA A CA 1
ATOM 1850 C C . ALA A 1 223 ? 6.240 1.740 3.058 1.00 98.38 223 ALA A C 1
ATOM 1852 O O . ALA A 1 223 ? 7.349 1.360 3.434 1.00 98.38 223 ALA A O 1
ATOM 1853 N N . LYS A 1 224 ? 5.138 1.002 3.249 1.00 97.75 224 LYS A N 1
ATOM 1854 C CA . LYS A 1 224 ? 5.146 -0.326 3.882 1.00 97.75 224 LYS A CA 1
ATOM 1855 C C . LYS A 1 224 ? 6.070 -1.304 3.157 1.00 97.75 224 LYS A C 1
ATOM 1857 O O . LYS A 1 224 ? 6.823 -2.045 3.800 1.00 97.75 224 LYS A O 1
ATOM 1862 N N . MET A 1 225 ? 6.002 -1.356 1.827 1.00 97.62 225 MET A N 1
ATOM 1863 C CA . MET A 1 225 ? 6.824 -2.278 1.044 1.00 97.62 225 MET A CA 1
ATOM 1864 C C . MET A 1 225 ? 8.311 -1.930 1.151 1.00 97.62 225 MET A C 1
ATOM 1866 O O . MET A 1 225 ? 9.118 -2.809 1.452 1.00 97.62 225 MET A O 1
ATOM 1870 N N . TYR A 1 226 ? 8.644 -0.652 0.978 1.00 98.38 226 TYR A N 1
ATOM 1871 C CA . TYR A 1 226 ? 10.003 -0.124 1.029 1.00 98.38 226 TYR A CA 1
ATOM 1872 C C . TYR A 1 226 ? 10.635 -0.291 2.416 1.00 98.38 226 TYR A C 1
ATOM 1874 O O . TYR A 1 226 ? 11.738 -0.820 2.530 1.00 98.38 226 TYR A O 1
ATOM 1882 N N . VAL A 1 227 ? 9.931 0.114 3.476 1.00 97.94 227 VAL A N 1
ATOM 1883 C CA . VAL A 1 227 ? 10.486 0.171 4.835 1.00 97.94 227 VAL A CA 1
ATOM 1884 C C . VAL A 1 227 ? 10.414 -1.173 5.551 1.00 97.94 227 VAL A C 1
ATOM 1886 O O . VAL A 1 227 ? 11.414 -1.596 6.113 1.00 97.94 227 VAL A O 1
ATOM 1889 N N . SER A 1 228 ? 9.263 -1.853 5.528 1.00 96.00 228 SER A N 1
ATOM 1890 C CA . SER A 1 228 ? 9.026 -3.022 6.393 1.00 96.00 228 SER A CA 1
ATOM 1891 C C . SER A 1 228 ? 9.055 -4.362 5.664 1.00 96.00 228 SER A C 1
ATOM 1893 O O . SER A 1 228 ? 9.381 -5.392 6.255 1.00 96.00 228 SER A O 1
ATOM 1895 N N . THR A 1 229 ? 8.640 -4.394 4.396 1.00 95.12 229 THR A N 1
ATOM 1896 C CA . THR A 1 229 ? 8.447 -5.671 3.684 1.00 95.12 229 THR A CA 1
ATOM 1897 C C . THR A 1 229 ? 9.734 -6.157 3.032 1.00 95.12 229 THR A C 1
ATOM 1899 O O . THR A 1 229 ? 10.052 -7.346 3.130 1.00 95.12 229 THR A O 1
ATOM 1902 N N . PHE A 1 230 ? 10.446 -5.237 2.376 1.00 96.12 230 PHE A N 1
ATOM 1903 C CA . PHE A 1 230 ? 11.695 -5.485 1.657 1.00 96.12 230 PHE A CA 1
ATOM 1904 C C . PHE A 1 230 ? 12.905 -4.782 2.285 1.00 96.12 230 PHE A C 1
ATOM 1906 O O . PHE A 1 230 ? 14.006 -4.977 1.791 1.00 96.12 230 PHE A O 1
ATOM 1913 N N . ASN A 1 231 ? 12.720 -3.995 3.355 1.00 96.00 231 ASN A N 1
ATOM 1914 C CA . ASN A 1 231 ? 13.783 -3.313 4.112 1.00 96.00 231 ASN A CA 1
ATOM 1915 C C . ASN A 1 231 ? 14.828 -2.624 3.210 1.00 96.00 231 ASN A C 1
ATOM 1917 O O . ASN A 1 231 ? 16.033 -2.842 3.336 1.00 96.00 231 ASN A O 1
ATOM 1921 N N . LEU A 1 232 ? 14.358 -1.806 2.267 1.00 97.75 232 LEU A N 1
ATOM 1922 C CA . LEU A 1 232 ? 15.198 -1.167 1.253 1.00 97.75 232 LEU A CA 1
ATOM 1923 C C . LEU A 1 232 ? 15.902 0.098 1.747 1.00 97.75 232 LEU A C 1
ATOM 1925 O O . LEU A 1 232 ? 16.750 0.612 1.024 1.00 97.75 232 LEU A O 1
ATOM 1929 N N . VAL A 1 233 ? 15.604 0.563 2.963 1.00 97.56 233 VAL A N 1
ATOM 1930 C CA . VAL A 1 233 ? 16.255 1.733 3.570 1.00 97.56 233 VAL A CA 1
ATOM 1931 C C . VAL A 1 233 ? 17.776 1.556 3.575 1.00 97.56 233 VAL A C 1
ATOM 1933 O O . VAL A 1 233 ? 18.274 0.539 4.053 1.00 97.56 233 VAL A O 1
ATOM 1936 N N . LYS A 1 234 ? 18.515 2.544 3.063 1.00 95.06 234 LYS A N 1
ATOM 1937 C CA . LYS A 1 234 ? 19.978 2.488 2.909 1.00 95.06 234 LYS A CA 1
ATOM 1938 C C . LYS A 1 234 ? 20.711 3.477 3.809 1.00 95.06 234 LYS A C 1
ATOM 1940 O O . LYS A 1 234 ? 21.590 3.103 4.576 1.00 95.06 234 LYS A O 1
ATOM 1945 N N . THR A 1 235 ? 20.353 4.751 3.724 1.00 93.88 235 THR A N 1
ATOM 1946 C CA . THR A 1 235 ? 21.068 5.878 4.347 1.00 93.88 235 THR A CA 1
ATOM 1947 C C . THR A 1 235 ? 20.455 6.316 5.678 1.00 93.88 235 THR A C 1
ATOM 1949 O O . THR A 1 235 ? 21.074 7.061 6.438 1.00 93.88 235 THR A O 1
ATOM 1952 N N . LYS A 1 236 ? 19.244 5.838 5.993 1.00 95.38 236 LYS A N 1
ATOM 1953 C CA . LYS A 1 236 ? 18.456 6.234 7.174 1.00 95.38 236 LYS A CA 1
ATOM 1954 C C . LYS A 1 236 ? 18.244 5.114 8.201 1.00 95.38 236 LYS A C 1
ATOM 1956 O O . LYS A 1 236 ? 17.350 5.213 9.033 1.00 95.38 236 LYS A O 1
ATOM 1961 N N . LEU A 1 237 ? 19.077 4.071 8.193 1.00 91.56 237 LEU A N 1
ATOM 1962 C CA . LEU A 1 237 ? 18.911 2.854 9.013 1.00 91.56 237 LEU A CA 1
ATOM 1963 C C . LEU A 1 237 ? 18.754 3.096 10.528 1.00 91.56 237 LEU A C 1
ATOM 1965 O O . LEU A 1 237 ? 18.101 2.314 11.216 1.00 91.56 237 LEU A O 1
ATOM 1969 N N . HIS A 1 238 ? 19.357 4.161 11.059 1.00 93.88 238 HIS A N 1
ATOM 1970 C CA . HIS A 1 238 ? 19.298 4.503 12.487 1.00 93.88 238 HIS A CA 1
ATOM 1971 C C . HIS A 1 238 ? 18.287 5.611 12.814 1.00 93.88 238 HIS A C 1
ATOM 1973 O O . HIS A 1 238 ? 18.155 6.009 13.973 1.00 93.88 238 HIS A O 1
ATOM 1979 N N . ASP A 1 239 ? 17.568 6.118 11.813 1.00 96.38 239 ASP A N 1
ATOM 1980 C CA . ASP A 1 239 ? 16.568 7.161 11.991 1.00 96.38 239 ASP A CA 1
ATOM 1981 C C . ASP A 1 239 ? 15.201 6.539 12.312 1.00 96.38 239 ASP A C 1
ATOM 1983 O O . ASP A 1 239 ? 14.656 5.750 11.541 1.00 96.38 239 ASP A O 1
ATOM 1987 N N . ARG A 1 240 ? 14.594 6.942 13.435 1.00 96.25 240 ARG A N 1
ATOM 1988 C CA . ARG A 1 240 ? 13.243 6.496 13.825 1.00 96.25 240 ARG A CA 1
ATOM 1989 C C . ARG A 1 240 ? 12.173 6.867 12.791 1.00 96.25 240 ARG A C 1
ATOM 1991 O O . ARG A 1 240 ? 11.157 6.177 12.707 1.00 96.25 240 ARG A O 1
ATOM 1998 N N . GLY A 1 241 ? 12.439 7.886 11.968 1.00 97.69 241 GLY A N 1
ATOM 1999 C CA . GLY A 1 241 ? 11.624 8.283 10.821 1.00 97.69 241 GLY A CA 1
ATOM 2000 C C . GLY A 1 241 ? 11.564 7.259 9.684 1.00 97.69 241 GLY A C 1
ATOM 2001 O O . GLY A 1 241 ? 10.743 7.395 8.781 1.00 97.69 241 GLY A O 1
ATOM 2002 N N . TRP A 1 242 ? 12.389 6.216 9.716 1.00 98.19 242 TRP A N 1
ATOM 2003 C CA . TRP A 1 242 ? 12.525 5.232 8.641 1.00 98.19 242 TRP A CA 1
ATOM 2004 C C . TRP A 1 242 ? 12.391 3.803 9.176 1.00 98.19 242 TRP A C 1
ATOM 2006 O O . TRP A 1 242 ? 13.183 2.917 8.874 1.00 98.19 242 TRP A O 1
ATOM 2016 N N . THR A 1 243 ? 11.370 3.593 10.007 1.00 96.44 243 THR A N 1
ATOM 2017 C CA . THR A 1 243 ? 11.079 2.320 10.674 1.00 96.44 243 THR A CA 1
ATOM 2018 C C . THR A 1 243 ? 9.652 1.872 10.376 1.00 96.44 243 THR A C 1
ATOM 2020 O O . THR A 1 243 ? 8.843 2.622 9.846 1.00 96.44 243 THR A O 1
ATOM 2023 N N . ASP A 1 244 ? 9.288 0.660 10.776 1.00 95.50 244 ASP A N 1
ATOM 2024 C CA . ASP A 1 244 ? 7.930 0.135 10.596 1.00 95.50 244 ASP A CA 1
ATOM 2025 C C . ASP A 1 244 ? 6.814 0.987 11.248 1.00 95.50 244 ASP A C 1
ATOM 2027 O O . ASP A 1 244 ? 5.646 0.864 10.900 1.00 95.50 244 ASP A O 1
ATOM 2031 N N . MET A 1 245 ? 7.171 1.905 12.148 1.00 95.94 245 MET A N 1
ATOM 2032 C CA . MET A 1 245 ? 6.240 2.826 12.805 1.00 95.94 245 MET A CA 1
ATOM 2033 C C . MET A 1 245 ? 6.109 4.184 12.103 1.00 95.94 245 MET A C 1
ATOM 2035 O O . MET A 1 245 ? 5.350 5.033 12.576 1.00 95.94 245 MET A O 1
ATOM 2039 N N . SER A 1 246 ? 6.871 4.426 11.033 1.00 97.31 246 SER A N 1
ATOM 2040 C CA . SER A 1 246 ? 7.062 5.759 10.459 1.00 97.31 246 SER A CA 1
ATOM 2041 C C . SER A 1 246 ? 6.174 6.099 9.262 1.00 97.31 246 SER A C 1
ATOM 2043 O O . SER A 1 246 ? 6.446 7.083 8.578 1.00 97.31 246 SER A O 1
ATOM 2045 N N . TYR A 1 247 ? 5.105 5.334 9.036 1.00 97.75 247 TYR A N 1
ATOM 2046 C CA . TYR A 1 247 ? 4.073 5.591 8.028 1.00 97.75 247 TYR A CA 1
ATOM 2047 C C . TYR A 1 247 ? 2.673 5.245 8.571 1.00 97.75 247 TYR A C 1
ATOM 2049 O O . TYR A 1 247 ? 2.544 4.460 9.514 1.00 97.75 247 TYR A O 1
ATOM 2057 N N . GLU A 1 248 ? 1.619 5.836 8.002 1.00 96.06 248 GLU A N 1
ATOM 2058 C CA . GLU A 1 248 ? 0.226 5.430 8.255 1.00 96.06 248 GLU A CA 1
ATOM 2059 C C . GLU A 1 248 ? -0.083 4.051 7.637 1.00 96.06 248 GLU A C 1
ATOM 2061 O O . GLU A 1 248 ? 0.388 3.721 6.550 1.00 96.06 248 GLU A O 1
ATOM 2066 N N . VAL A 1 249 ? -0.942 3.248 8.280 1.00 95.31 249 VAL A N 1
ATOM 2067 C CA . VAL A 1 249 ? -1.449 1.997 7.675 1.00 95.31 249 VAL A CA 1
ATOM 2068 C C . VAL A 1 249 ? -2.147 2.304 6.340 1.00 95.31 249 VAL A C 1
ATOM 2070 O O . VAL A 1 249 ? -2.998 3.198 6.305 1.00 95.31 249 VAL A O 1
ATOM 2073 N N . PRO A 1 250 ? -1.868 1.558 5.253 1.00 93.38 250 PRO A N 1
ATOM 2074 C CA . PRO A 1 250 ? -2.510 1.765 3.957 1.00 93.38 250 PRO A CA 1
ATOM 2075 C C . PRO A 1 250 ? -3.972 1.293 3.967 1.00 93.38 250 PRO A C 1
ATOM 2077 O O . PRO A 1 250 ? -4.315 0.209 3.500 1.00 93.38 250 PRO A O 1
ATOM 2080 N N . LEU A 1 251 ? -4.864 2.136 4.486 1.00 89.38 251 LEU A N 1
ATOM 2081 C CA . LEU A 1 251 ? -6.280 1.813 4.638 1.00 89.38 251 LEU A CA 1
ATOM 2082 C C . LEU A 1 251 ? -7.014 1.787 3.291 1.00 89.38 251 LEU A C 1
ATOM 2084 O O . LEU A 1 251 ? -7.274 2.824 2.676 1.00 89.38 251 LEU A O 1
ATOM 2088 N N . ASP A 1 252 ? -7.411 0.588 2.871 1.00 87.31 252 ASP A N 1
ATOM 2089 C CA . ASP A 1 252 ? -8.293 0.345 1.731 1.00 87.31 252 ASP A CA 1
ATOM 2090 C C . ASP A 1 252 ? -9.717 -0.045 2.174 1.00 87.31 252 ASP A C 1
ATOM 2092 O O . ASP A 1 252 ? -10.042 -0.113 3.364 1.00 87.31 252 ASP A O 1
ATOM 2096 N N . SER A 1 253 ? -10.597 -0.313 1.208 1.00 88.19 253 SER A N 1
ATOM 2097 C CA . SER A 1 253 ? -11.965 -0.765 1.479 1.00 88.19 253 SER A CA 1
ATOM 2098 C C . SER A 1 253 ? -12.014 -2.090 2.252 1.00 88.19 253 SER A C 1
ATOM 2100 O O . SER A 1 253 ? -12.902 -2.278 3.083 1.00 88.19 253 SER A O 1
ATOM 2102 N N . ASN A 1 254 ? -11.061 -3.004 2.052 1.00 90.81 254 ASN A N 1
ATOM 2103 C CA . ASN A 1 254 ? -10.993 -4.258 2.803 1.00 90.81 254 ASN A CA 1
ATOM 2104 C C . ASN A 1 254 ? -10.649 -4.008 4.274 1.00 90.81 254 ASN A C 1
ATOM 2106 O O . ASN A 1 254 ? -11.393 -4.441 5.157 1.00 90.81 254 ASN A O 1
ATOM 2110 N N . ALA A 1 255 ? -9.582 -3.256 4.534 1.00 93.00 255 ALA A N 1
ATOM 2111 C CA . ALA A 1 255 ? -9.154 -2.846 5.860 1.00 93.00 255 ALA A CA 1
ATOM 2112 C C . ALA A 1 255 ? -10.261 -2.069 6.581 1.00 93.00 255 ALA A C 1
ATOM 2114 O O . ALA A 1 255 ? -10.651 -2.428 7.692 1.00 93.00 255 ALA A O 1
ATOM 2115 N N . GLY A 1 256 ? -10.846 -1.065 5.924 1.00 93.56 256 GLY A N 1
ATOM 2116 C CA . GLY A 1 256 ? -11.939 -0.270 6.475 1.00 93.56 256 GLY A CA 1
ATOM 2117 C C . GLY A 1 256 ? -13.162 -1.100 6.850 1.00 93.56 256 GLY A C 1
ATOM 2118 O O . GLY A 1 256 ? -13.700 -0.947 7.948 1.00 93.56 256 GLY A O 1
ATOM 2119 N N . ARG A 1 257 ? -13.561 -2.039 5.984 1.00 93.88 257 ARG A N 1
ATOM 2120 C CA . ARG A 1 257 ? -14.657 -2.975 6.259 1.00 93.88 257 ARG A CA 1
ATOM 2121 C C . ARG A 1 257 ? -14.361 -3.851 7.472 1.00 93.88 257 ARG A C 1
ATOM 2123 O O . ARG A 1 257 ? -15.228 -4.003 8.330 1.00 93.88 257 ARG A O 1
ATOM 2130 N N . VAL A 1 258 ? -13.154 -4.410 7.573 1.00 96.94 258 VAL A N 1
ATOM 2131 C CA . VAL A 1 258 ? -12.750 -5.239 8.721 1.00 96.94 258 VAL A CA 1
ATOM 2132 C C . VAL A 1 258 ? -12.748 -4.420 10.010 1.00 96.94 258 VAL A C 1
ATOM 2134 O O . VAL A 1 258 ? -13.357 -4.847 10.991 1.00 96.94 258 VAL A O 1
ATOM 2137 N N . LEU A 1 259 ? -12.146 -3.229 10.015 1.00 97.00 259 LEU A N 1
ATOM 2138 C CA . LEU A 1 259 ? -12.097 -2.358 11.193 1.00 97.00 259 LEU A CA 1
ATOM 2139 C C . LEU A 1 259 ? -13.497 -1.902 11.633 1.00 97.00 259 LEU A C 1
ATOM 2141 O O . LEU A 1 259 ? -13.791 -1.843 12.826 1.00 97.00 259 LEU A O 1
ATOM 2145 N N . PHE A 1 260 ? -14.398 -1.618 10.694 1.00 96.38 260 PHE A N 1
ATOM 2146 C CA . PHE A 1 260 ? -15.763 -1.228 11.039 1.00 96.38 260 PHE A CA 1
ATOM 2147 C C . PHE A 1 260 ? -16.575 -2.414 11.583 1.00 96.38 260 PHE A C 1
ATOM 2149 O O . PHE A 1 260 ? -17.137 -2.336 12.676 1.00 96.38 260 PHE A O 1
ATOM 2156 N N . ARG A 1 261 ? -16.590 -3.547 10.865 1.00 96.62 261 ARG A N 1
ATOM 2157 C CA . ARG A 1 261 ? -17.419 -4.724 11.195 1.00 96.62 261 ARG A CA 1
ATOM 2158 C C . ARG A 1 261 ? -16.977 -5.461 12.453 1.00 96.62 261 ARG A C 1
ATOM 2160 O O . ARG A 1 261 ? -17.807 -6.008 13.172 1.00 96.62 261 ARG A O 1
ATOM 2167 N N . THR A 1 262 ? -15.683 -5.455 12.755 1.00 97.25 262 THR A N 1
ATOM 2168 C CA . THR A 1 262 ? -15.175 -6.015 14.018 1.00 97.25 262 THR A CA 1
ATOM 2169 C C . THR A 1 262 ? -15.519 -5.147 15.227 1.00 97.25 262 THR A C 1
ATOM 2171 O O . THR A 1 262 ? -15.384 -5.614 16.355 1.00 97.25 262 THR A O 1
ATOM 2174 N N . GLY A 1 263 ? -16.002 -3.919 15.007 1.00 95.75 263 GLY A N 1
ATOM 2175 C CA . GLY A 1 263 ? -16.307 -2.946 16.048 1.00 95.75 263 GLY A CA 1
ATOM 2176 C C . GLY A 1 263 ? -15.123 -2.066 16.442 1.00 95.75 263 GLY A C 1
ATOM 2177 O O . GLY A 1 263 ? -15.337 -1.145 17.223 1.00 95.75 263 GLY A O 1
ATOM 2178 N N . PHE A 1 264 ? -13.925 -2.280 15.875 1.00 96.06 264 PHE A N 1
ATOM 2179 C CA . PHE A 1 264 ? -12.714 -1.516 16.199 1.00 96.06 264 PHE A CA 1
ATOM 2180 C C . PHE A 1 264 ? -12.955 -0.008 16.132 1.00 96.06 264 PHE A C 1
ATOM 2182 O O . PHE A 1 264 ? -12.747 0.694 17.112 1.00 96.06 264 PHE A O 1
ATOM 2189 N N . LEU A 1 265 ? -13.460 0.499 15.003 1.00 95.62 265 LEU A N 1
ATOM 2190 C CA . LEU A 1 265 ? -13.710 1.938 14.836 1.00 95.62 265 LEU A CA 1
ATOM 2191 C C . LEU A 1 265 ? -14.758 2.468 15.827 1.00 95.62 265 LEU A C 1
ATOM 2193 O O . LEU A 1 265 ? -14.688 3.619 16.261 1.00 95.62 265 LEU A O 1
ATOM 2197 N N . LEU A 1 266 ? -15.713 1.627 16.223 1.00 94.56 266 LEU A N 1
ATOM 2198 C CA . LEU A 1 266 ? -16.788 1.995 17.141 1.00 94.56 266 LEU A CA 1
ATOM 2199 C C . LEU A 1 266 ? -16.338 2.052 18.607 1.00 94.56 266 LEU A C 1
ATOM 2201 O O . LEU A 1 266 ? -17.111 2.530 19.439 1.00 94.56 266 LEU A O 1
ATOM 2205 N N . GLU A 1 267 ? -15.130 1.591 18.936 1.00 93.31 267 GLU A N 1
ATOM 2206 C CA . GLU A 1 267 ? -14.507 1.824 20.246 1.00 93.31 267 GLU A CA 1
ATOM 2207 C C . GLU A 1 267 ? -14.053 3.285 20.394 1.00 93.31 267 GLU A C 1
ATOM 2209 O O . GLU A 1 267 ? -14.103 3.834 21.491 1.00 93.31 267 GLU A O 1
ATOM 2214 N N . TRP A 1 268 ? -13.696 3.945 19.287 1.00 93.81 268 TRP A N 1
ATOM 2215 C CA . TRP A 1 268 ? -13.033 5.255 19.300 1.00 93.81 268 TRP A CA 1
ATOM 2216 C C . TRP A 1 268 ? -13.958 6.429 18.978 1.00 93.81 268 TRP A C 1
ATOM 2218 O O . TRP A 1 268 ? -13.759 7.531 19.490 1.00 93.81 268 TRP A O 1
ATOM 2228 N N . ALA A 1 269 ? -14.991 6.200 18.168 1.00 95.31 269 ALA A N 1
ATOM 2229 C CA . ALA A 1 269 ? -16.014 7.199 17.877 1.00 95.31 269 ALA A CA 1
ATOM 2230 C C . ALA A 1 269 ? -17.401 6.566 17.712 1.00 95.31 269 ALA A C 1
ATOM 2232 O O . ALA A 1 269 ? -17.555 5.344 17.606 1.00 95.31 269 ALA A O 1
ATOM 2233 N N . SER A 1 270 ? -18.449 7.385 17.770 1.00 95.25 270 SER A N 1
ATOM 2234 C CA . SER A 1 270 ? -19.825 6.923 17.598 1.00 95.25 270 SER A CA 1
ATOM 2235 C C . SER A 1 270 ? -20.196 6.779 16.118 1.00 95.25 270 SER A C 1
ATOM 2237 O O . SER A 1 270 ? -19.589 7.381 15.237 1.00 95.25 270 SER A O 1
ATOM 2239 N N . GLN A 1 271 ? -21.244 6.002 15.822 1.00 95.00 271 GLN A N 1
ATOM 2240 C CA . GLN A 1 271 ? -21.794 5.965 14.462 1.00 95.00 271 GLN A CA 1
ATOM 2241 C C . GLN A 1 271 ? -22.294 7.345 14.010 1.00 95.00 271 GLN A C 1
ATOM 2243 O O . GLN A 1 271 ? -22.208 7.647 12.826 1.00 95.00 271 GLN A O 1
ATOM 2248 N N . LYS A 1 272 ? -22.792 8.180 14.935 1.00 96.06 272 LYS A N 1
ATOM 2249 C CA . LYS A 1 272 ? -23.210 9.554 14.633 1.00 96.06 272 LYS A CA 1
ATOM 2250 C C . LYS A 1 272 ? -22.026 10.378 14.126 1.00 96.06 272 LYS A C 1
ATOM 2252 O O . LYS A 1 272 ? -22.130 10.960 13.054 1.00 96.06 272 LYS A O 1
ATOM 2257 N N . ASP A 1 273 ? -20.896 10.319 14.826 1.00 96.56 273 ASP A N 1
ATOM 2258 C CA . ASP A 1 273 ? -19.668 11.005 14.410 1.00 96.56 273 ASP A CA 1
ATOM 2259 C C . ASP A 1 273 ? -19.241 10.560 13.002 1.00 96.56 273 ASP A C 1
ATOM 2261 O O . ASP A 1 273 ? -19.009 11.377 12.114 1.00 96.56 273 ASP A O 1
ATOM 2265 N N . TYR A 1 274 ? -19.226 9.247 12.747 1.00 96.94 274 TYR A N 1
ATOM 2266 C CA . TYR A 1 274 ? -18.863 8.714 11.433 1.00 96.94 274 TYR A CA 1
ATOM 2267 C C . TYR A 1 274 ? -19.837 9.112 10.311 1.00 96.94 274 TYR A C 1
ATOM 2269 O O . TYR A 1 274 ? -19.403 9.246 9.165 1.00 96.94 274 TYR A O 1
ATOM 2277 N N . LYS A 1 275 ? -21.125 9.324 10.605 1.00 96.62 275 LYS A N 1
ATOM 2278 C CA . LYS A 1 275 ? -22.088 9.884 9.640 1.00 96.62 275 LYS A CA 1
ATOM 2279 C C . LYS A 1 275 ? -21.786 11.354 9.354 1.00 96.62 275 LYS A C 1
ATOM 2281 O O . LYS A 1 275 ? -21.677 11.732 8.193 1.00 96.62 275 LYS A O 1
ATOM 2286 N N . GLU A 1 276 ? -21.575 12.162 10.393 1.00 96.94 276 GLU A N 1
ATOM 2287 C CA . GLU A 1 276 ? -21.245 13.591 10.263 1.00 96.94 276 GLU A CA 1
ATOM 2288 C C . GLU A 1 276 ? -19.945 13.818 9.481 1.00 96.94 276 GLU A C 1
ATOM 2290 O O . GLU A 1 276 ? -19.825 14.762 8.703 1.00 96.94 276 GLU A O 1
ATOM 2295 N N . TRP A 1 277 ? -18.971 12.920 9.628 1.00 96.56 277 TRP A N 1
ATOM 2296 C CA . TRP A 1 277 ? -17.712 12.969 8.882 1.00 96.56 277 TRP A CA 1
ATOM 2297 C C . TRP A 1 277 ? -17.810 12.399 7.461 1.00 96.56 277 TRP A C 1
ATOM 2299 O O . TRP A 1 277 ? -16.811 12.378 6.740 1.00 96.56 277 TRP A O 1
ATOM 2309 N N . GLY A 1 278 ? -18.982 11.903 7.054 1.00 95.06 278 GLY A N 1
ATOM 2310 C CA . GLY A 1 278 ? -19.198 11.263 5.757 1.00 95.06 278 GLY A CA 1
ATOM 2311 C C . GLY A 1 278 ? -18.414 9.960 5.575 1.00 95.06 278 GLY A C 1
ATOM 2312 O O . GLY A 1 278 ? -18.164 9.560 4.436 1.00 95.06 278 GLY A O 1
ATOM 2313 N N . VAL A 1 279 ? -17.982 9.330 6.672 1.00 95.00 279 VAL A N 1
ATOM 2314 C CA . VAL A 1 279 ? -17.382 7.987 6.684 1.00 95.00 279 VAL A CA 1
ATOM 2315 C C . VAL A 1 279 ? -18.478 6.950 6.471 1.00 95.00 279 VAL A C 1
ATOM 2317 O O . VAL A 1 279 ? -18.291 6.031 5.684 1.00 95.00 279 VAL A O 1
ATOM 2320 N N . ILE A 1 280 ? -19.633 7.123 7.118 1.00 96.31 280 ILE A N 1
ATOM 2321 C CA . ILE A 1 280 ? -20.861 6.377 6.823 1.00 96.31 280 ILE A CA 1
ATOM 2322 C C . ILE A 1 280 ? -21.705 7.226 5.875 1.00 96.31 280 ILE A C 1
ATOM 2324 O O . ILE A 1 280 ? -22.144 8.313 6.239 1.00 96.31 280 ILE A O 1
ATOM 2328 N N . GLN A 1 281 ? -21.949 6.716 4.673 1.00 95.06 281 GLN A N 1
ATOM 2329 C CA . GLN A 1 281 ? -22.821 7.331 3.676 1.00 95.06 281 GLN A CA 1
ATOM 2330 C C . GLN A 1 281 ? -24.083 6.484 3.541 1.00 95.06 281 GLN A C 1
ATOM 2332 O O . GLN A 1 281 ? -24.069 5.387 2.975 1.00 95.06 281 GLN A O 1
ATOM 2337 N N . GLU A 1 282 ? -25.174 6.964 4.129 1.00 94.19 282 GLU A N 1
ATOM 2338 C CA . GLU A 1 282 ? -26.432 6.226 4.169 1.00 94.19 282 GLU A CA 1
ATOM 2339 C C . GLU A 1 282 ? -27.045 6.087 2.770 1.00 94.19 282 GLU A C 1
ATOM 2341 O O . GLU A 1 282 ? -27.003 7.021 1.974 1.00 94.19 282 GLU A O 1
ATOM 2346 N N . GLY A 1 283 ? -27.571 4.903 2.437 1.00 91.50 283 GLY A N 1
ATOM 2347 C CA . GLY A 1 283 ? -28.194 4.628 1.138 1.00 91.50 283 GLY A CA 1
ATOM 2348 C C . GLY A 1 283 ? -27.238 4.543 -0.059 1.00 91.50 283 GLY A C 1
ATOM 2349 O O . GLY A 1 283 ? -27.647 4.090 -1.124 1.00 91.50 283 GLY A O 1
ATOM 2350 N N . ALA A 1 284 ? -25.973 4.944 0.093 1.00 88.44 284 ALA A N 1
ATOM 2351 C CA . ALA A 1 284 ? -24.998 4.996 -0.999 1.00 88.44 284 ALA A CA 1
ATOM 2352 C C . ALA A 1 284 ? -24.335 3.639 -1.316 1.00 88.44 284 ALA A C 1
ATOM 2354 O O . ALA A 1 284 ? -23.597 3.518 -2.293 1.00 88.44 284 ALA A O 1
ATOM 2355 N N . GLY A 1 285 ? -24.565 2.617 -0.490 1.00 83.44 285 GLY A N 1
ATOM 2356 C CA . GLY A 1 285 ? -24.015 1.275 -0.652 1.00 83.44 285 GLY A CA 1
ATOM 2357 C C . GLY A 1 285 ? -24.830 0.391 -1.598 1.00 83.44 285 GLY A C 1
ATOM 2358 O O . GLY A 1 285 ? -25.970 0.681 -1.970 1.00 83.44 285 GLY A O 1
ATOM 2359 N N . LYS A 1 286 ? -24.244 -0.752 -1.977 1.00 78.50 286 LYS A N 1
ATOM 2360 C CA . LYS A 1 286 ? -24.887 -1.740 -2.857 1.00 78.50 286 LYS A CA 1
ATOM 2361 C C . LYS A 1 286 ? -26.232 -2.187 -2.270 1.00 78.50 286 LYS A C 1
ATOM 2363 O O . LYS A 1 286 ? -26.282 -2.685 -1.152 1.00 78.50 286 LYS A O 1
ATOM 2368 N N . GLY A 1 287 ? -27.309 -2.042 -3.045 1.00 83.06 287 GLY A N 1
ATOM 2369 C CA . GLY A 1 287 ? -28.660 -2.428 -2.619 1.00 83.06 287 GLY A CA 1
ATOM 2370 C C . GLY A 1 287 ? -29.302 -1.479 -1.599 1.00 83.06 287 GLY A C 1
ATOM 2371 O O . GLY A 1 287 ? -30.125 -1.931 -0.813 1.00 83.06 287 GLY A O 1
ATOM 2372 N N . GLY A 1 288 ? -28.908 -0.198 -1.575 1.00 87.00 288 GLY A N 1
ATOM 2373 C CA . GLY A 1 288 ? -29.453 0.804 -0.644 1.00 87.00 288 GLY A CA 1
ATOM 2374 C C . GLY A 1 288 ? -28.882 0.712 0.775 1.00 87.00 288 GLY A C 1
ATOM 2375 O O . GLY A 1 288 ? -29.381 1.363 1.690 1.00 87.00 288 GLY A O 1
ATOM 2376 N N . LYS A 1 289 ? -27.835 -0.097 0.960 1.00 91.69 289 LYS A N 1
ATOM 2377 C CA . LYS A 1 289 ? -27.107 -0.263 2.222 1.00 91.69 289 LYS A CA 1
ATOM 2378 C C . LYS A 1 289 ? -26.214 0.946 2.514 1.00 91.69 289 LYS A C 1
ATOM 2380 O O . LYS A 1 289 ? -26.110 1.874 1.713 1.00 91.69 289 LYS A O 1
ATOM 2385 N N . HIS A 1 290 ? -25.557 0.967 3.666 1.00 93.12 290 HIS A N 1
ATOM 2386 C CA . HIS A 1 290 ? -24.640 2.043 4.031 1.00 93.12 290 HIS A CA 1
ATOM 2387 C C . HIS A 1 290 ? -23.254 1.808 3.424 1.00 93.12 290 HIS A C 1
ATOM 2389 O O . HIS A 1 290 ? -22.685 0.725 3.561 1.00 93.12 290 HIS A O 1
ATOM 2395 N N . TYR A 1 291 ? -22.696 2.827 2.772 1.00 93.56 291 TYR A N 1
ATOM 2396 C CA . TYR A 1 291 ? -21.336 2.790 2.240 1.00 93.56 291 TYR A CA 1
ATOM 2397 C C . TYR A 1 291 ? -20.338 3.348 3.261 1.00 93.56 291 TYR A C 1
ATOM 2399 O O . TYR A 1 291 ? -20.537 4.432 3.809 1.00 93.56 291 TYR A O 1
ATOM 2407 N N . ILE A 1 292 ? -19.259 2.613 3.512 1.00 93.50 292 ILE A N 1
ATOM 2408 C CA . ILE A 1 292 ? -18.163 2.974 4.404 1.00 93.50 292 ILE A CA 1
ATOM 2409 C C . ILE A 1 292 ? -17.022 3.544 3.565 1.00 93.50 292 ILE A C 1
ATOM 2411 O O . ILE A 1 292 ? -16.204 2.823 2.993 1.00 93.50 292 ILE A O 1
ATOM 2415 N N . ARG A 1 293 ? -16.919 4.870 3.542 1.00 91.75 293 ARG A N 1
ATOM 2416 C CA . ARG A 1 293 ? -15.800 5.585 2.929 1.00 91.75 293 ARG A CA 1
ATOM 2417 C C . ARG A 1 293 ? -14.672 5.754 3.943 1.00 91.75 293 ARG A C 1
ATOM 2419 O O . ARG A 1 293 ? -14.472 6.841 4.481 1.00 91.75 293 ARG A O 1
ATOM 2426 N N . VAL A 1 294 ? -13.937 4.673 4.215 1.00 90.25 294 VAL A N 1
ATOM 2427 C CA . VAL A 1 294 ? -12.912 4.635 5.282 1.00 90.25 294 VAL A CA 1
ATOM 2428 C C . VAL A 1 294 ? -11.871 5.750 5.176 1.00 90.25 294 VAL A C 1
ATOM 2430 O O . VAL A 1 294 ? -11.447 6.278 6.193 1.00 90.25 294 VAL A O 1
ATOM 2433 N N . THR A 1 295 ? -11.509 6.191 3.971 1.00 88.19 295 THR A N 1
ATOM 2434 C CA . THR A 1 295 ? -10.529 7.273 3.772 1.00 88.19 295 THR A CA 1
ATOM 2435 C C . THR A 1 295 ? -10.940 8.591 4.436 1.00 88.19 295 THR A C 1
ATOM 2437 O O . THR A 1 295 ? -10.085 9.410 4.756 1.00 88.19 295 THR A O 1
ATOM 2440 N N . ASN A 1 296 ? -12.238 8.798 4.688 1.00 93.00 296 ASN A N 1
ATOM 2441 C CA . ASN A 1 296 ? -12.750 10.005 5.337 1.00 93.00 296 ASN A CA 1
ATOM 2442 C C . ASN A 1 296 ? -12.444 10.069 6.846 1.00 93.00 296 ASN A C 1
ATOM 2444 O O . ASN A 1 296 ? -12.742 11.086 7.472 1.00 93.00 296 ASN A O 1
ATOM 2448 N N . ILE A 1 297 ? -11.849 9.023 7.438 1.00 93.12 297 ILE A N 1
ATOM 2449 C CA . ILE A 1 297 ? -11.402 9.056 8.840 1.00 93.12 297 ILE A CA 1
ATOM 2450 C C . ILE A 1 297 ? -10.143 9.909 9.042 1.00 93.12 297 ILE A C 1
ATOM 2452 O O . ILE A 1 297 ? -9.837 10.256 10.182 1.00 93.12 297 ILE A O 1
ATOM 2456 N N . ARG A 1 298 ? -9.398 10.236 7.975 1.00 91.38 298 ARG A N 1
ATOM 2457 C CA . ARG A 1 298 ? -8.148 10.993 8.097 1.00 91.38 298 ARG A CA 1
ATOM 2458 C C . ARG A 1 298 ? -8.411 12.380 8.691 1.00 91.38 298 ARG A C 1
ATOM 2460 O O . ARG A 1 298 ? -9.323 13.088 8.259 1.00 91.38 298 ARG A O 1
ATOM 2467 N N . GLY A 1 299 ? -7.623 12.746 9.701 1.00 91.88 299 GLY A N 1
ATOM 2468 C CA . GLY A 1 299 ? -7.768 14.000 10.444 1.00 91.88 299 GLY A CA 1
ATOM 2469 C C . GLY A 1 299 ? -9.005 14.054 11.348 1.00 91.88 299 GLY A C 1
ATOM 2470 O O . GLY A 1 299 ? -9.345 15.120 11.862 1.00 91.88 299 GLY A O 1
ATOM 2471 N N . LYS A 1 300 ? -9.730 12.941 11.534 1.00 95.25 300 LYS A N 1
ATOM 2472 C CA . LYS A 1 300 ? -10.868 12.873 12.464 1.00 95.25 300 LYS A CA 1
ATOM 2473 C C . LYS A 1 300 ? -10.389 12.441 13.842 1.00 95.25 300 LYS A C 1
ATOM 2475 O O . LYS A 1 300 ? -9.553 11.551 13.968 1.00 95.25 300 LYS A O 1
ATOM 2480 N N . LYS A 1 301 ? -10.927 13.084 14.876 1.00 94.12 301 LYS A N 1
ATOM 2481 C CA . LYS A 1 301 ? -10.523 12.874 16.270 1.00 94.12 301 LYS A CA 1
ATOM 2482 C C . LYS A 1 301 ? -11.245 11.692 16.912 1.00 94.12 301 LYS A C 1
ATOM 2484 O O . LYS A 1 301 ? -12.407 11.438 16.610 1.00 94.12 301 LYS A O 1
ATOM 2489 N N . VAL A 1 302 ? -10.590 11.036 17.863 1.00 93.50 302 VAL A N 1
ATOM 2490 C CA . VAL A 1 302 ? -11.250 10.135 18.822 1.00 93.50 302 VAL A CA 1
ATOM 2491 C C . VAL A 1 302 ? -12.252 10.937 19.667 1.00 93.50 302 VAL A C 1
ATOM 2493 O O . VAL A 1 302 ? -11.942 12.044 20.109 1.00 93.50 302 VAL A O 1
ATOM 2496 N N . THR A 1 303 ? -13.460 10.403 19.881 1.00 91.62 303 THR A N 1
ATOM 2497 C CA . THR A 1 303 ? -14.533 11.077 20.645 1.00 91.62 303 THR A CA 1
ATOM 2498 C C . THR A 1 303 ? -15.006 10.302 21.873 1.00 91.62 303 THR A C 1
ATOM 2500 O O . THR A 1 303 ? -15.584 10.906 22.773 1.00 91.62 303 THR A O 1
ATOM 2503 N N . LYS A 1 304 ? -14.783 8.982 21.939 1.00 85.62 304 LYS A N 1
ATOM 2504 C CA . LYS A 1 304 ? -15.299 8.130 23.029 1.00 85.62 304 LYS A CA 1
ATOM 2505 C C . LYS A 1 304 ? -14.369 7.973 24.220 1.00 85.62 304 LYS A C 1
ATOM 2507 O O . LYS A 1 304 ? -14.844 7.848 25.344 1.00 85.62 304 LYS A O 1
ATOM 2512 N N . ILE A 1 305 ? -13.068 7.936 23.974 1.00 69.50 305 ILE A N 1
ATOM 2513 C CA . ILE A 1 305 ? -12.066 7.881 25.032 1.00 69.50 305 ILE A CA 1
ATOM 2514 C C . ILE A 1 305 ? -11.604 9.319 25.217 1.00 69.50 305 ILE A C 1
ATOM 2516 O O . ILE A 1 305 ? -11.175 9.958 24.253 1.00 69.50 305 ILE A O 1
ATOM 2520 N N . ALA A 1 306 ? -11.783 9.854 26.429 1.00 55.50 306 ALA A N 1
ATOM 2521 C CA . ALA A 1 306 ? -11.209 11.145 26.788 1.00 55.50 306 ALA A CA 1
ATOM 2522 C C . ALA A 1 306 ? -9.714 11.102 26.453 1.00 55.50 306 ALA A C 1
ATOM 2524 O O . ALA A 1 306 ? -9.109 10.042 26.574 1.00 55.50 306 ALA A O 1
ATOM 2525 N N . ASN A 1 307 ? -9.127 12.212 26.003 1.00 64.25 307 ASN A N 1
ATOM 2526 C CA . ASN A 1 307 ? -7.690 12.299 25.744 1.00 64.25 307 ASN A CA 1
ATOM 2527 C C . ASN A 1 307 ? -6.917 12.049 27.051 1.00 64.25 307 ASN A C 1
ATOM 2529 O O . ASN A 1 307 ? -6.525 12.998 27.729 1.00 64.25 307 ASN A O 1
ATOM 2533 N N . GLU A 1 308 ? -6.749 10.781 27.431 1.00 78.19 308 GLU A N 1
ATOM 2534 C CA . GLU A 1 308 ? -5.980 10.377 28.594 1.00 78.19 308 GLU A CA 1
ATOM 2535 C C . GLU A 1 308 ? -4.581 10.969 28.406 1.00 78.19 308 GLU A C 1
ATOM 2537 O O . GLU A 1 308 ? -3.969 10.734 27.357 1.00 78.19 308 GLU A O 1
ATOM 2542 N N . PRO A 1 309 ? -4.077 11.774 29.361 1.00 83.06 309 PRO A N 1
ATOM 2543 C CA . PRO A 1 309 ? -2.823 12.500 29.175 1.00 83.06 309 PRO A CA 1
ATOM 2544 C C . PRO A 1 309 ? -1.654 11.591 28.780 1.00 83.06 309 PRO A C 1
ATOM 2546 O O . PRO A 1 309 ? -0.811 11.977 27.973 1.00 83.06 309 PRO A O 1
ATOM 2549 N N . GLU A 1 310 ? -1.643 10.362 29.299 1.00 86.56 310 GLU A N 1
ATOM 2550 C CA . GLU A 1 310 ? -0.660 9.334 28.961 1.00 86.56 310 GLU A CA 1
ATOM 2551 C C . GLU A 1 310 ? -0.759 8.897 27.490 1.00 86.56 310 GLU A C 1
ATOM 2553 O O . GLU A 1 310 ? 0.233 8.971 26.764 1.00 86.56 310 GLU A O 1
ATOM 2558 N N . LEU A 1 311 ? -1.958 8.546 27.004 1.00 87.94 311 LEU A N 1
ATOM 2559 C CA . LEU A 1 311 ? -2.175 8.177 25.599 1.00 87.94 311 LEU A CA 1
ATOM 2560 C C . LEU A 1 311 ? -1.842 9.325 24.641 1.00 87.94 311 LEU A C 1
ATOM 2562 O O . LEU A 1 311 ? -1.296 9.093 23.563 1.00 87.94 311 LEU A O 1
ATOM 2566 N N . LEU A 1 312 ? -2.154 10.564 25.024 1.00 90.31 312 LEU A N 1
ATOM 2567 C CA . LEU A 1 312 ? -1.845 11.738 24.211 1.00 90.31 312 LEU A CA 1
ATOM 2568 C C . LEU A 1 312 ? -0.332 12.000 24.143 1.00 90.31 312 LEU A C 1
ATOM 2570 O O . LEU A 1 312 ? 0.171 12.392 23.091 1.00 90.31 312 LEU A O 1
ATOM 2574 N N . SER A 1 313 ? 0.395 11.743 25.234 1.00 90.75 313 SER A N 1
ATOM 2575 C CA . SER A 1 313 ? 1.860 11.819 25.285 1.00 90.75 313 SER A CA 1
ATOM 2576 C C . SER A 1 313 ? 2.520 10.738 24.420 1.00 90.75 313 SER A C 1
ATOM 2578 O O . SER A 1 313 ? 3.388 11.041 23.599 1.00 90.75 313 SER A O 1
ATOM 2580 N N . GLU A 1 314 ? 2.060 9.485 24.515 1.00 91.62 314 GLU A N 1
ATOM 2581 C CA . GLU A 1 314 ? 2.509 8.400 23.629 1.00 91.62 314 GLU A CA 1
ATOM 2582 C C . GLU A 1 314 ? 2.244 8.733 22.154 1.00 91.62 314 GLU A C 1
ATOM 2584 O O . GLU A 1 314 ? 3.113 8.568 21.294 1.00 91.62 314 GLU A O 1
ATOM 2589 N N . TYR A 1 315 ? 1.061 9.269 21.856 1.00 94.25 315 TYR A N 1
ATOM 2590 C CA . TYR A 1 315 ? 0.711 9.705 20.512 1.00 94.25 315 TYR A CA 1
ATOM 2591 C C . TYR A 1 315 ? 1.607 10.853 20.021 1.00 94.25 315 TYR A C 1
ATOM 2593 O O . TYR A 1 315 ? 2.088 10.812 18.887 1.00 94.25 315 TYR A O 1
ATOM 2601 N N . ALA A 1 316 ? 1.915 11.834 20.873 1.00 94.12 316 ALA A N 1
ATOM 2602 C CA . ALA A 1 316 ? 2.859 12.904 20.552 1.00 94.12 316 ALA A CA 1
ATOM 2603 C C . ALA A 1 316 ? 4.244 12.351 20.181 1.00 94.12 316 ALA A C 1
ATOM 2605 O O . ALA A 1 316 ? 4.856 12.814 19.218 1.00 94.12 316 ALA A O 1
ATOM 2606 N N . ASN A 1 317 ? 4.718 11.319 20.887 1.00 93.44 317 ASN A N 1
ATOM 2607 C CA . ASN A 1 317 ? 5.984 10.661 20.566 1.00 93.44 317 ASN A CA 1
ATOM 2608 C C . ASN A 1 317 ? 5.960 10.015 19.174 1.00 93.44 317 ASN A C 1
ATOM 2610 O O . ASN A 1 317 ? 6.941 10.118 18.434 1.00 93.44 317 ASN A O 1
ATOM 2614 N N . ILE A 1 318 ? 4.843 9.394 18.786 1.00 95.69 318 ILE A N 1
ATOM 2615 C CA . ILE A 1 318 ? 4.663 8.841 17.436 1.00 95.69 318 ILE A CA 1
ATOM 2616 C C . ILE A 1 318 ? 4.743 9.944 16.383 1.00 95.69 318 ILE A C 1
ATOM 2618 O O . ILE A 1 318 ? 5.518 9.824 15.431 1.00 95.69 318 ILE A O 1
ATOM 2622 N N . LEU A 1 319 ? 4.004 11.039 16.579 1.00 96.62 319 LEU A N 1
ATOM 2623 C CA . LEU A 1 319 ? 3.987 12.157 15.636 1.00 96.62 319 LEU A CA 1
ATOM 2624 C C . LEU A 1 319 ? 5.353 12.828 15.483 1.00 96.62 319 LEU A C 1
ATOM 2626 O O . LEU A 1 319 ? 5.730 13.173 14.365 1.00 96.62 319 LEU A O 1
ATOM 2630 N N . ASN A 1 320 ? 6.082 13.007 16.585 1.00 95.56 320 ASN A N 1
ATOM 2631 C CA . ASN A 1 320 ? 7.321 13.780 16.606 1.00 95.56 320 ASN A CA 1
ATOM 2632 C C . ASN A 1 320 ? 8.536 12.957 16.158 1.00 95.56 320 ASN A C 1
ATOM 2634 O O . ASN A 1 320 ? 9.387 13.474 15.439 1.00 95.56 320 ASN A O 1
ATOM 2638 N N . TYR A 1 321 ? 8.640 11.693 16.586 1.00 94.75 321 TYR A N 1
ATOM 2639 C CA . TYR A 1 321 ? 9.857 10.895 16.386 1.00 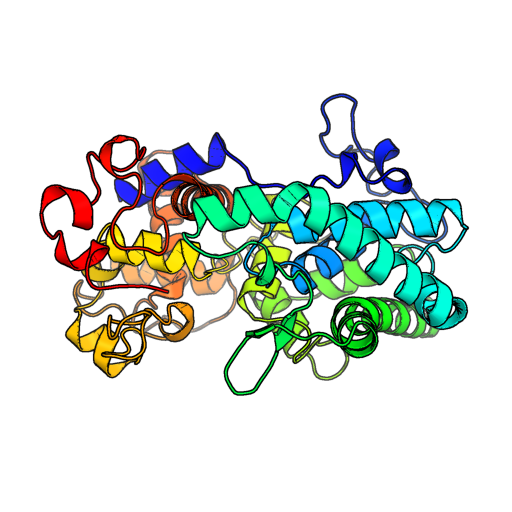94.75 321 TYR A CA 1
ATOM 2640 C C . TYR A 1 321 ? 9.762 9.881 15.249 1.00 94.75 321 TYR A C 1
ATOM 2642 O O . TYR A 1 321 ? 10.786 9.582 14.637 1.00 94.75 321 TYR A O 1
ATOM 2650 N N . TYR A 1 322 ? 8.569 9.349 14.973 1.00 96.75 322 TYR A N 1
ATOM 2651 C CA . TYR A 1 322 ? 8.380 8.320 13.950 1.00 96.75 322 TYR A CA 1
ATOM 2652 C C . TYR A 1 322 ? 7.777 8.911 12.678 1.00 96.75 322 TYR A C 1
ATOM 2654 O O . TYR A 1 322 ? 8.413 8.887 11.632 1.00 96.75 322 TYR A O 1
ATOM 2662 N N . LEU A 1 323 ? 6.585 9.504 12.754 1.00 97.50 323 LEU A N 1
ATOM 2663 C CA . LEU A 1 323 ? 5.949 10.099 11.574 1.00 97.50 323 LEU A CA 1
ATOM 2664 C C . LEU A 1 323 ? 6.604 11.431 11.179 1.00 97.50 323 LEU A C 1
ATOM 2666 O O . LEU A 1 323 ? 6.609 11.785 10.006 1.00 97.50 323 LEU A O 1
ATOM 2670 N N . LYS A 1 324 ? 7.175 12.163 12.145 1.00 96.81 324 LYS A N 1
ATOM 2671 C CA . LYS A 1 324 ? 7.781 13.501 11.987 1.00 96.81 324 LYS A CA 1
ATOM 2672 C C . LYS A 1 324 ? 6.863 14.541 11.323 1.00 96.81 324 LYS A C 1
ATOM 2674 O O . LYS A 1 324 ? 7.324 15.493 10.705 1.00 96.81 324 LYS A O 1
ATOM 2679 N N . ILE A 1 325 ? 5.548 14.384 11.465 1.00 94.31 325 ILE A N 1
ATOM 2680 C CA . ILE A 1 325 ? 4.542 15.263 10.839 1.00 94.31 325 ILE A CA 1
ATOM 2681 C C . ILE A 1 325 ? 4.083 16.415 11.741 1.00 94.31 325 ILE A C 1
ATOM 2683 O O . ILE A 1 325 ? 3.369 17.306 11.284 1.00 94.31 325 ILE A O 1
ATOM 2687 N N . SER A 1 326 ? 4.492 16.425 13.010 1.00 89.81 326 SER A N 1
ATOM 2688 C CA . SER A 1 326 ? 4.251 17.529 13.940 1.00 89.81 326 SER A CA 1
ATOM 2689 C C . SER A 1 326 ? 5.484 17.767 14.804 1.00 89.81 326 SER A C 1
ATOM 2691 O O . SER A 1 326 ? 6.254 16.852 15.077 1.00 89.81 326 SER A O 1
ATOM 2693 N N . ARG A 1 327 ? 5.664 19.018 15.236 1.00 81.75 327 ARG A N 1
ATOM 2694 C CA . ARG A 1 327 ? 6.592 19.403 16.316 1.00 81.75 327 ARG A CA 1
ATOM 2695 C C . ARG A 1 327 ? 5.855 19.935 17.547 1.00 81.75 327 ARG A C 1
ATOM 2697 O O . ARG A 1 327 ? 6.478 20.272 18.548 1.00 81.75 327 ARG A O 1
ATOM 2704 N N . ARG A 1 328 ? 4.530 20.074 17.454 1.00 84.94 328 ARG A N 1
ATOM 2705 C CA . ARG A 1 328 ? 3.661 20.564 18.526 1.00 84.94 328 ARG A CA 1
ATOM 2706 C C . ARG A 1 328 ? 2.945 19.386 19.163 1.00 84.94 328 ARG A C 1
ATOM 2708 O O . ARG A 1 328 ? 2.558 18.451 18.460 1.00 84.94 328 ARG A O 1
ATOM 2715 N N . SER A 1 329 ? 2.718 19.476 20.469 1.00 84.38 329 SER A N 1
ATOM 2716 C CA . SER A 1 329 ? 1.893 18.503 21.178 1.00 84.38 329 SER A CA 1
ATOM 2717 C C . SER A 1 329 ? 0.488 18.469 20.563 1.00 84.38 329 SER A C 1
ATOM 2719 O O . SER A 1 329 ? -0.138 19.528 20.429 1.00 84.38 329 SER A O 1
ATOM 2721 N N . PRO A 1 330 ? -0.009 17.289 20.155 1.00 90.00 330 PRO A N 1
ATOM 2722 C CA . PRO A 1 330 ? -1.353 17.156 19.618 1.00 90.00 330 PRO A CA 1
ATOM 2723 C C . PRO A 1 330 ? -2.385 17.471 20.705 1.00 90.00 330 PRO A C 1
ATOM 2725 O O . PRO A 1 330 ? -2.182 17.163 21.875 1.00 90.00 330 PRO A O 1
ATOM 2728 N N . GLN A 1 331 ? -3.511 18.070 20.315 1.00 89.44 331 GLN A N 1
ATOM 2729 C CA . GLN A 1 331 ? -4.635 18.323 21.229 1.00 89.44 331 GLN A CA 1
ATOM 2730 C C . GLN A 1 331 ? -5.592 17.129 21.331 1.00 89.44 331 GLN A C 1
ATOM 2732 O O . GLN A 1 331 ? -6.413 17.063 22.243 1.00 89.44 331 GLN A O 1
ATOM 2737 N N . TYR A 1 332 ? -5.526 16.212 20.368 1.00 91.38 332 TYR A N 1
ATOM 2738 C CA . TYR A 1 332 ? -6.369 15.028 20.274 1.00 91.38 332 TYR A CA 1
ATOM 2739 C C . TYR A 1 332 ? -5.666 13.948 19.459 1.00 91.38 332 TYR A C 1
ATOM 2741 O O . TYR A 1 332 ? -4.776 14.245 18.664 1.00 91.38 332 TYR A O 1
ATOM 2749 N N . ILE A 1 333 ? -6.098 12.703 19.642 1.00 93.88 333 ILE A N 1
ATOM 2750 C CA . ILE A 1 333 ? -5.642 11.567 18.839 1.00 93.88 333 ILE A CA 1
ATOM 2751 C C . ILE A 1 333 ? -6.450 11.514 17.543 1.00 93.88 333 ILE A C 1
ATOM 2753 O O . ILE A 1 333 ? -7.684 11.569 17.571 1.00 93.88 333 ILE A O 1
ATOM 2757 N N . GLU A 1 334 ? -5.758 11.399 16.412 1.00 94.88 334 GLU A N 1
ATOM 2758 C CA . GLU A 1 334 ? -6.388 11.210 15.107 1.00 94.88 334 GLU A CA 1
ATOM 2759 C C . GLU A 1 334 ? -6.584 9.719 14.810 1.00 94.88 334 GLU A C 1
ATOM 2761 O O . GLU A 1 334 ? -5.689 8.899 15.031 1.00 94.88 334 GLU A O 1
ATOM 2766 N N . ILE A 1 335 ? -7.767 9.360 14.307 1.00 94.88 335 ILE A N 1
ATOM 2767 C CA . ILE A 1 335 ? -8.205 7.967 14.158 1.00 94.88 335 ILE A CA 1
ATOM 2768 C C . ILE A 1 335 ? -7.282 7.177 13.224 1.00 94.88 335 ILE A C 1
ATOM 2770 O O . ILE A 1 335 ? -7.020 6.002 13.486 1.00 94.88 335 ILE A O 1
ATOM 2774 N N . GLN A 1 336 ? -6.751 7.792 12.165 1.00 94.50 336 GLN A N 1
ATOM 2775 C CA . GLN A 1 336 ? -5.880 7.087 11.222 1.00 94.50 336 GLN A CA 1
ATOM 2776 C C . GLN A 1 336 ? -4.535 6.658 11.831 1.00 94.50 336 GLN A C 1
ATOM 2778 O O . GLN A 1 336 ? -3.936 5.703 11.350 1.00 94.50 336 GLN A O 1
ATOM 2783 N N . HIS A 1 337 ? -4.094 7.296 12.920 1.00 95.12 337 HIS A N 1
ATOM 2784 C CA . HIS A 1 337 ? -2.856 6.946 13.623 1.00 95.12 337 HIS A CA 1
ATOM 2785 C C . HIS A 1 337 ? -3.071 5.971 14.788 1.00 95.12 337 HIS A C 1
ATOM 2787 O O . HIS A 1 337 ? -2.108 5.572 15.448 1.00 95.12 337 HIS A O 1
ATOM 2793 N N . LEU A 1 338 ? -4.317 5.564 15.059 1.00 95.12 338 LEU A N 1
ATOM 2794 C CA . LEU A 1 338 ? -4.608 4.583 16.105 1.00 95.12 338 LEU A CA 1
ATOM 2795 C C . LEU A 1 338 ? -3.836 3.273 15.919 1.00 95.12 338 LEU A C 1
ATOM 2797 O O . LEU A 1 338 ? -3.315 2.779 16.915 1.00 95.12 338 LEU A O 1
ATOM 2801 N N . PRO A 1 339 ? -3.690 2.699 14.708 1.00 96.12 339 PRO A N 1
ATOM 2802 C CA . PRO A 1 339 ? -2.850 1.520 14.530 1.00 96.12 339 PRO A CA 1
ATOM 2803 C C . PRO A 1 339 ? -1.414 1.726 15.028 1.00 96.12 339 PRO A C 1
ATOM 2805 O O . PRO A 1 339 ? -0.926 0.897 15.793 1.00 96.12 339 PRO A O 1
ATOM 2808 N N . ASN A 1 340 ? -0.774 2.853 14.692 1.00 96.44 340 ASN A N 1
ATOM 2809 C CA . ASN A 1 340 ? 0.563 3.193 15.185 1.00 96.44 340 ASN A CA 1
ATOM 2810 C C . ASN A 1 340 ? 0.564 3.278 16.721 1.00 96.44 340 ASN A C 1
ATOM 2812 O O . ASN A 1 340 ? 1.389 2.645 17.372 1.00 96.44 340 ASN A O 1
ATOM 2816 N N . LEU A 1 341 ? -0.398 3.983 17.323 1.00 95.44 341 LEU A N 1
ATOM 2817 C CA . LEU A 1 341 ? -0.495 4.100 18.783 1.00 95.44 341 LEU A CA 1
ATOM 2818 C C . LEU A 1 341 ? -0.656 2.743 19.477 1.00 95.44 341 LEU A C 1
ATOM 2820 O O . LEU A 1 341 ? 0.057 2.434 20.429 1.00 95.44 341 LEU A O 1
ATOM 2824 N N . LEU A 1 342 ? -1.558 1.900 18.980 1.00 95.25 342 LEU A N 1
ATOM 2825 C CA . LEU A 1 342 ? -1.850 0.611 19.601 1.00 95.25 342 LEU A CA 1
ATOM 2826 C C . LEU A 1 342 ? -0.693 -0.381 19.435 1.00 95.25 342 LEU A C 1
ATOM 2828 O O . LEU A 1 342 ? -0.415 -1.135 20.365 1.00 95.25 342 LEU A O 1
ATOM 2832 N N . ILE A 1 343 ? 0.000 -0.382 18.292 1.00 95.94 343 ILE A N 1
ATOM 2833 C CA . ILE A 1 343 ? 1.198 -1.212 18.094 1.00 95.94 343 ILE A CA 1
ATOM 2834 C C . ILE A 1 343 ? 2.336 -0.743 19.002 1.00 95.94 343 ILE A C 1
ATOM 2836 O O . ILE A 1 343 ? 2.972 -1.573 19.652 1.00 95.94 343 ILE A O 1
ATOM 2840 N N . HIS A 1 344 ? 2.551 0.572 19.116 1.00 94.12 344 HIS A N 1
ATOM 2841 C CA . HIS A 1 344 ? 3.537 1.128 20.042 1.00 94.12 344 HIS A CA 1
ATOM 2842 C C . HIS A 1 344 ? 3.265 0.669 21.480 1.00 94.12 344 HIS A C 1
ATOM 2844 O O . HIS A 1 344 ? 4.152 0.121 22.134 1.00 94.12 344 HIS A O 1
ATOM 2850 N N . LYS A 1 345 ? 2.010 0.780 21.930 1.00 92.69 345 LYS A N 1
ATOM 2851 C CA . LYS A 1 345 ? 1.593 0.352 23.266 1.00 92.69 345 LYS A CA 1
ATOM 2852 C C . LYS A 1 345 ? 1.762 -1.154 23.494 1.00 92.69 345 LYS A C 1
ATOM 2854 O O . LYS A 1 345 ? 2.230 -1.552 24.557 1.00 92.69 345 LYS A O 1
ATOM 2859 N N . LEU A 1 346 ? 1.444 -2.007 22.510 1.00 93.12 346 LEU A N 1
ATOM 2860 C CA . LEU A 1 346 ? 1.702 -3.458 22.612 1.00 93.12 346 LEU A CA 1
ATOM 2861 C C . LEU A 1 346 ? 3.182 -3.767 22.811 1.00 93.12 346 LEU A C 1
ATOM 2863 O O . LEU A 1 346 ? 3.521 -4.610 23.641 1.00 93.12 346 LEU A O 1
ATOM 2867 N N . ASN A 1 347 ? 4.045 -3.090 22.055 1.00 92.62 347 ASN A N 1
ATOM 2868 C CA . ASN A 1 347 ? 5.487 -3.293 22.132 1.00 92.62 347 ASN A CA 1
ATOM 2869 C C . ASN A 1 347 ? 6.030 -2.912 23.512 1.00 92.62 347 ASN A C 1
ATOM 2871 O O . ASN A 1 347 ? 6.827 -3.658 24.081 1.00 92.62 347 ASN A O 1
ATOM 2875 N N . THR A 1 348 ? 5.552 -1.799 24.072 1.00 89.50 348 THR A N 1
ATOM 2876 C CA . THR A 1 348 ? 5.923 -1.348 25.418 1.00 89.50 348 THR A CA 1
ATOM 2877 C C . THR A 1 348 ? 5.430 -2.307 26.506 1.00 89.50 348 THR A C 1
ATOM 2879 O O . THR A 1 348 ? 6.173 -2.598 27.438 1.00 89.50 348 THR A O 1
ATOM 2882 N N . LEU A 1 349 ? 4.204 -2.831 26.390 1.00 88.62 349 LEU A N 1
ATOM 2883 C CA . LEU A 1 349 ? 3.595 -3.680 27.422 1.00 88.62 349 LEU A CA 1
ATOM 2884 C C . LEU A 1 349 ? 4.105 -5.126 27.426 1.00 88.62 349 LEU A C 1
ATOM 2886 O O . LEU A 1 349 ? 4.281 -5.708 28.492 1.00 88.62 349 LEU A O 1
ATOM 2890 N N . GLU A 1 350 ? 4.292 -5.741 26.256 1.00 86.38 350 GLU A N 1
ATOM 2891 C CA . GLU A 1 350 ? 4.593 -7.178 26.169 1.00 86.38 350 GLU A CA 1
ATOM 2892 C C . GLU A 1 350 ? 6.078 -7.490 25.938 1.00 86.38 350 GLU A C 1
ATOM 2894 O O . GLU A 1 350 ? 6.458 -8.662 25.935 1.00 86.38 350 GLU A O 1
ATOM 2899 N N . GLY A 1 351 ? 6.919 -6.480 25.679 1.00 75.69 351 GLY A N 1
ATOM 2900 C CA . GLY A 1 351 ? 8.340 -6.675 25.357 1.00 75.69 351 GLY A CA 1
ATOM 2901 C C . GLY A 1 351 ? 8.587 -7.494 24.078 1.00 75.69 351 GLY A C 1
ATOM 2902 O O . GLY A 1 351 ? 9.705 -7.941 23.823 1.00 75.69 351 GLY A O 1
ATOM 2903 N N . ARG A 1 352 ? 7.545 -7.718 23.266 1.00 74.88 352 ARG A N 1
ATOM 2904 C CA . ARG A 1 352 ? 7.593 -8.396 21.961 1.00 74.88 352 ARG A CA 1
ATOM 2905 C C . ARG A 1 352 ? 7.565 -7.358 20.845 1.00 74.88 352 ARG A C 1
ATOM 2907 O O . ARG A 1 352 ? 6.966 -6.305 21.003 1.00 74.88 352 ARG A O 1
ATOM 2914 N N . LYS A 1 353 ? 8.161 -7.679 19.691 1.00 86.19 353 LYS A N 1
ATOM 2915 C CA . LYS A 1 353 ? 8.081 -6.840 18.485 1.00 86.19 353 LYS A CA 1
ATOM 2916 C C . LYS A 1 353 ? 6.826 -7.182 17.683 1.00 86.19 353 LYS A C 1
ATOM 2918 O O . LYS A 1 353 ? 6.794 -8.200 16.993 1.00 86.19 353 LYS A O 1
ATOM 2923 N N . PHE A 1 354 ? 5.793 -6.364 17.799 1.00 93.88 354 PHE A N 1
ATOM 2924 C CA . PHE A 1 354 ? 4.654 -6.255 16.891 1.00 93.88 354 PHE A CA 1
ATOM 2925 C C . PHE A 1 354 ? 4.962 -5.198 15.826 1.00 93.88 354 PHE A C 1
ATOM 2927 O O . PHE A 1 354 ? 5.598 -4.188 16.131 1.00 93.88 354 PHE A O 1
ATOM 2934 N N . HIS A 1 355 ? 4.506 -5.445 14.597 1.00 95.31 355 HIS A N 1
ATOM 2935 C CA . HIS A 1 355 ? 4.757 -4.575 13.451 1.00 95.31 355 HIS A CA 1
ATOM 2936 C C . HIS A 1 355 ? 3.445 -4.047 12.868 1.00 95.31 355 HIS A C 1
ATOM 2938 O O . HIS A 1 355 ? 2.437 -4.759 12.815 1.00 95.31 355 HIS A O 1
ATOM 2944 N N . LEU A 1 356 ? 3.473 -2.810 12.397 1.00 96.50 356 LEU A N 1
ATOM 2945 C CA . LEU A 1 356 ? 2.410 -2.154 11.661 1.00 96.50 356 LEU A CA 1
ATOM 2946 C C . LEU A 1 356 ? 2.152 -2.854 10.322 1.00 96.50 356 LEU A C 1
ATOM 2948 O O . LEU A 1 356 ? 0.996 -3.091 9.975 1.00 96.50 356 LEU A O 1
ATOM 2952 N N . ALA A 1 357 ? 3.208 -3.283 9.619 1.00 96.62 357 ALA A N 1
ATOM 2953 C CA . ALA A 1 357 ? 3.073 -4.072 8.394 1.00 96.62 357 ALA A CA 1
ATOM 2954 C C . ALA A 1 357 ? 2.320 -5.395 8.620 1.00 96.62 357 ALA A C 1
ATOM 2956 O O . ALA A 1 357 ? 1.440 -5.742 7.830 1.00 96.62 357 ALA A O 1
ATOM 2957 N N . ASP A 1 358 ? 2.636 -6.093 9.721 1.00 97.19 358 ASP A N 1
ATOM 2958 C CA . ASP A 1 358 ? 1.965 -7.333 10.137 1.00 97.19 358 ASP A CA 1
ATOM 2959 C C . ASP A 1 358 ? 0.480 -7.049 10.489 1.00 97.19 358 ASP A C 1
ATOM 2961 O O . ASP A 1 358 ? -0.392 -7.869 10.222 1.00 97.19 358 ASP A O 1
ATOM 2965 N N . PHE A 1 359 ? 0.152 -5.892 11.081 1.00 97.56 359 PHE A N 1
ATOM 2966 C CA . PHE A 1 359 ? -1.243 -5.507 11.345 1.00 97.56 359 PHE A CA 1
ATOM 2967 C C . PHE A 1 359 ? -2.038 -5.286 10.050 1.00 97.56 359 PHE A C 1
ATOM 2969 O O . PHE A 1 359 ? -3.146 -5.809 9.916 1.00 97.56 359 PHE A O 1
ATOM 2976 N N . ASP A 1 360 ? -1.457 -4.563 9.091 1.00 96.62 360 ASP A N 1
ATOM 2977 C CA . ASP A 1 360 ? -2.052 -4.339 7.771 1.00 96.62 360 ASP A CA 1
ATOM 2978 C C . ASP A 1 360 ? -2.265 -5.655 7.003 1.00 96.62 360 ASP A C 1
ATOM 2980 O O . ASP A 1 360 ? -3.371 -5.926 6.540 1.00 96.62 360 ASP A O 1
ATOM 2984 N N . ASP A 1 361 ? -1.258 -6.538 6.961 1.00 96.44 361 ASP A N 1
ATOM 2985 C CA . ASP A 1 361 ? -1.388 -7.865 6.334 1.00 96.44 361 ASP A CA 1
ATOM 2986 C C . ASP A 1 361 ? -2.541 -8.672 6.955 1.00 96.44 361 ASP A C 1
ATOM 2988 O O . ASP A 1 361 ? -3.294 -9.352 6.257 1.00 96.44 361 ASP A O 1
ATOM 2992 N N . GLY A 1 362 ? -2.731 -8.558 8.274 1.00 97.31 362 GLY A N 1
ATOM 2993 C CA . GLY A 1 362 ? -3.847 -9.186 8.975 1.00 97.31 362 GLY A CA 1
ATOM 2994 C C . GLY A 1 362 ? -5.205 -8.650 8.526 1.00 97.31 362 GLY A C 1
ATOM 2995 O O . GLY A 1 362 ? -6.142 -9.428 8.330 1.00 97.31 362 GLY A O 1
ATOM 2996 N N . LEU A 1 363 ? -5.318 -7.333 8.334 1.00 96.69 363 LEU A N 1
ATOM 2997 C CA . LEU A 1 363 ? -6.536 -6.697 7.832 1.00 96.69 363 LEU A CA 1
ATOM 2998 C C . LEU A 1 363 ? -6.862 -7.153 6.412 1.00 96.69 363 LEU A C 1
ATOM 3000 O O . LEU A 1 363 ? -7.998 -7.565 6.156 1.00 96.69 363 LEU A O 1
ATOM 3004 N N . ILE A 1 364 ? -5.876 -7.132 5.514 1.00 94.25 364 ILE A N 1
ATOM 3005 C CA . ILE A 1 364 ? -6.068 -7.536 4.120 1.00 94.25 364 ILE A CA 1
ATOM 3006 C C . ILE A 1 364 ? -6.411 -9.026 4.030 1.00 94.25 364 ILE A C 1
ATOM 3008 O O . ILE A 1 364 ? -7.385 -9.390 3.363 1.00 94.25 364 ILE A O 1
ATOM 3012 N N . TYR A 1 365 ? -5.712 -9.893 4.767 1.00 95.44 365 TYR A N 1
ATOM 3013 C CA . TYR A 1 365 ? -6.013 -11.325 4.794 1.00 95.44 365 TYR A CA 1
ATOM 3014 C C . TYR A 1 365 ? -7.446 -11.598 5.265 1.00 95.44 365 TYR A C 1
ATOM 3016 O O . TYR A 1 365 ? -8.189 -12.347 4.627 1.00 95.44 365 TYR A O 1
ATOM 3024 N N . ILE A 1 366 ? -7.889 -10.956 6.351 1.00 96.75 366 ILE A N 1
ATOM 3025 C CA . ILE A 1 366 ? -9.265 -11.121 6.832 1.00 96.75 366 ILE A CA 1
ATOM 3026 C C . ILE A 1 366 ? -10.282 -10.570 5.831 1.00 96.75 366 ILE A C 1
ATOM 3028 O O . ILE A 1 366 ? -11.297 -11.225 5.568 1.00 96.75 366 ILE A O 1
ATOM 3032 N N . GLY A 1 367 ? -10.019 -9.394 5.264 1.00 94.19 367 GLY A N 1
ATOM 3033 C CA . GLY A 1 367 ? -10.904 -8.726 4.314 1.00 94.19 367 GLY A CA 1
ATOM 3034 C C . GLY A 1 367 ? -11.101 -9.506 3.016 1.00 94.19 367 GLY A C 1
ATOM 3035 O O . GLY A 1 367 ? -12.213 -9.524 2.489 1.00 94.19 367 GLY A O 1
ATOM 3036 N N . THR A 1 368 ? -10.058 -10.188 2.540 1.00 90.25 368 THR A N 1
ATOM 3037 C CA . THR A 1 368 ? -10.062 -10.927 1.266 1.00 90.25 368 THR A CA 1
ATOM 3038 C C . THR A 1 368 ? -10.435 -12.403 1.403 1.00 90.25 368 THR A C 1
ATOM 3040 O O . THR A 1 368 ? -10.824 -13.015 0.413 1.00 90.25 368 THR A O 1
ATOM 3043 N N . LYS A 1 369 ? -10.332 -13.000 2.601 1.00 92.62 369 LYS A N 1
ATOM 3044 C CA . LYS A 1 369 ? -10.628 -14.431 2.816 1.00 92.62 369 LYS A CA 1
ATOM 3045 C C . LYS A 1 369 ? -11.907 -14.728 3.577 1.00 92.62 369 LYS A C 1
ATOM 3047 O O . LYS A 1 369 ? -12.453 -15.817 3.419 1.00 92.62 369 LYS A O 1
ATOM 3052 N N . TYR A 1 370 ? -12.377 -13.798 4.404 1.00 95.12 370 TYR A N 1
ATOM 3053 C CA . TYR A 1 370 ? -13.508 -14.063 5.293 1.00 95.12 370 TYR A CA 1
ATOM 3054 C C . TYR A 1 370 ? -14.547 -12.951 5.259 1.00 95.12 370 TYR A C 1
ATOM 3056 O O . TYR A 1 370 ? -15.728 -13.211 5.033 1.00 95.12 370 TYR A O 1
ATOM 3064 N N . CYS A 1 371 ? -14.120 -11.709 5.483 1.00 94.88 371 CYS A N 1
ATOM 3065 C CA . CYS A 1 371 ? -14.996 -10.556 5.632 1.00 94.88 371 CYS A CA 1
ATOM 3066 C C . CYS A 1 371 ? -15.322 -9.939 4.266 1.00 94.88 371 CYS A C 1
ATOM 3068 O O . CYS A 1 371 ? -14.901 -8.826 3.970 1.00 94.88 371 CYS A O 1
ATOM 3070 N N . PHE A 1 372 ? -16.049 -10.661 3.416 1.00 91.06 372 PHE A N 1
ATOM 3071 C CA . PHE A 1 372 ? -16.411 -10.216 2.065 1.00 91.06 372 PHE A CA 1
ATOM 3072 C C . PHE A 1 372 ? -17.406 -9.044 2.047 1.00 91.06 372 PHE A C 1
ATOM 3074 O O . PHE A 1 372 ? -18.201 -8.857 2.973 1.00 91.06 372 PHE A O 1
ATOM 3081 N N . ASN A 1 373 ? -17.401 -8.272 0.956 1.00 89.50 373 ASN A N 1
ATOM 3082 C CA . ASN A 1 373 ? -18.258 -7.096 0.755 1.00 89.50 373 ASN A CA 1
ATOM 3083 C C . ASN A 1 373 ? -19.696 -7.449 0.312 1.00 89.50 373 ASN A C 1
ATOM 3085 O O . ASN A 1 373 ? -20.213 -6.969 -0.697 1.00 89.50 373 ASN A O 1
ATOM 3089 N N . HIS A 1 374 ? -20.331 -8.359 1.045 1.00 87.62 374 HIS A N 1
ATOM 3090 C CA . HIS A 1 374 ? -21.715 -8.779 0.846 1.00 87.62 374 HIS A CA 1
ATOM 3091 C C . HIS A 1 374 ? -22.334 -9.241 2.180 1.00 87.62 374 HIS A C 1
ATOM 3093 O O . HIS A 1 374 ? -21.564 -9.486 3.111 1.00 87.62 374 HIS A O 1
ATOM 3099 N N . PRO A 1 375 ? -23.666 -9.439 2.287 1.00 85.38 375 PRO A N 1
ATOM 3100 C CA . PRO A 1 375 ? -24.317 -9.768 3.563 1.00 85.38 375 PRO A CA 1
ATOM 3101 C C . PRO A 1 375 ? -23.903 -11.114 4.182 1.00 85.38 375 PRO A C 1
ATOM 3103 O O . PRO A 1 375 ? -24.034 -11.286 5.383 1.00 85.38 375 PRO A O 1
ATOM 3106 N N . ASN A 1 376 ? -23.364 -12.057 3.391 1.00 88.75 376 ASN A N 1
ATOM 3107 C CA . ASN A 1 376 ? -23.052 -13.420 3.864 1.00 88.75 376 ASN A CA 1
ATOM 3108 C C . ASN A 1 376 ? -21.535 -13.718 3.878 1.00 88.75 376 ASN A C 1
ATOM 3110 O O . ASN A 1 376 ? -21.100 -14.601 3.134 1.00 88.75 376 ASN A O 1
ATOM 3114 N N . PRO A 1 377 ? -20.692 -12.958 4.604 1.00 91.44 377 PRO A N 1
ATOM 3115 C CA . PRO A 1 377 ? -19.268 -13.268 4.723 1.00 91.44 377 PRO A CA 1
ATOM 3116 C C . PRO A 1 377 ? -19.040 -14.608 5.445 1.00 91.44 377 PRO A C 1
ATOM 3118 O O . PRO A 1 377 ? -19.925 -15.132 6.116 1.00 91.44 377 PRO A O 1
ATOM 3121 N N . SER A 1 378 ? -17.831 -15.166 5.343 1.00 94.44 378 SER A N 1
ATOM 3122 C CA . SER A 1 378 ? -17.475 -16.450 5.974 1.00 94.44 378 SER A CA 1
ATOM 3123 C C . SER A 1 378 ? -17.152 -16.288 7.467 1.00 94.44 378 SER A C 1
ATOM 3125 O O . SER A 1 378 ? -16.055 -16.624 7.913 1.00 94.44 378 SER A O 1
ATOM 3127 N N . CYS A 1 379 ? -18.088 -15.730 8.241 1.00 95.00 379 CYS A N 1
ATOM 3128 C CA . CYS A 1 379 ? -17.883 -15.374 9.646 1.00 95.00 379 CYS A CA 1
ATOM 3129 C C . CYS A 1 379 ? -17.585 -16.567 10.552 1.00 95.00 379 CYS A C 1
ATOM 3131 O O . CYS A 1 379 ? -16.666 -16.475 11.358 1.00 95.00 379 CYS A O 1
ATOM 3133 N N . GLU A 1 380 ? -18.286 -17.689 10.394 1.00 95.62 380 GLU A N 1
ATOM 3134 C CA . GLU A 1 380 ? -18.075 -18.889 11.219 1.00 95.62 380 GLU A CA 1
ATOM 3135 C C . GLU A 1 380 ? -16.631 -19.401 11.141 1.00 95.62 380 GLU A C 1
ATOM 3137 O O . GLU A 1 380 ? -16.038 -19.771 12.152 1.00 95.62 380 GLU A O 1
ATOM 3142 N N . LYS A 1 381 ? -16.041 -19.352 9.940 1.00 96.44 381 LYS A N 1
ATOM 3143 C CA . LYS A 1 381 ? -14.664 -19.786 9.656 1.00 96.44 381 LYS A CA 1
ATOM 3144 C C . LYS A 1 381 ? -13.625 -18.684 9.889 1.00 96.44 381 LYS A C 1
ATOM 3146 O O . LYS A 1 381 ? -12.430 -18.938 9.766 1.00 96.44 381 LYS A O 1
ATOM 3151 N N . CYS A 1 382 ? -14.062 -17.457 10.173 1.00 97.38 382 CYS A N 1
ATOM 3152 C CA . CYS A 1 382 ? -13.180 -16.308 10.315 1.00 97.38 382 CYS A CA 1
ATOM 3153 C C . CYS A 1 382 ? -12.302 -16.444 11.558 1.00 97.38 382 CYS A C 1
ATOM 3155 O O . CYS A 1 382 ? -12.793 -16.698 12.655 1.00 97.38 382 CYS A O 1
ATOM 3157 N N . LEU A 1 383 ? -11.007 -16.155 11.414 1.00 97.50 383 LEU A N 1
ATOM 3158 C CA . LEU A 1 383 ? -10.053 -16.201 12.527 1.00 97.50 383 LEU A CA 1
ATOM 3159 C C . LEU A 1 383 ? -10.337 -15.158 13.622 1.00 97.50 383 LEU A C 1
ATOM 3161 O O . LEU A 1 383 ? -9.726 -15.216 14.684 1.00 97.50 383 LEU A O 1
ATOM 3165 N N . LEU A 1 384 ? -11.243 -14.206 13.380 1.00 97.56 384 LEU A N 1
ATOM 3166 C CA . LEU A 1 384 ? -11.680 -13.200 14.350 1.00 97.56 384 LEU A CA 1
ATOM 3167 C C . LEU A 1 384 ? -13.073 -13.488 14.939 1.00 97.56 384 LEU A C 1
ATOM 3169 O O . LEU A 1 384 ? -13.617 -12.619 15.617 1.00 97.56 384 LEU A O 1
ATOM 3173 N N . ASN A 1 385 ? -13.687 -14.643 14.657 1.00 96.00 385 ASN A N 1
ATOM 3174 C CA . ASN A 1 385 ? -15.080 -14.932 15.030 1.00 96.00 385 ASN A CA 1
ATOM 3175 C C . ASN A 1 385 ? -15.365 -14.766 16.540 1.00 96.00 385 ASN A C 1
ATOM 3177 O O . ASN A 1 385 ? -16.385 -14.210 16.929 1.00 96.00 385 ASN A O 1
ATOM 3181 N N . ASP A 1 386 ? -14.424 -15.156 17.390 1.00 95.69 386 ASP A N 1
ATOM 3182 C CA . ASP A 1 386 ? -14.468 -15.119 18.850 1.00 95.69 386 ASP A CA 1
ATOM 3183 C C . ASP A 1 386 ? -14.424 -13.704 19.448 1.00 95.69 386 ASP A C 1
ATOM 3185 O O . ASP A 1 386 ? -14.820 -13.518 20.608 1.00 95.69 386 ASP A O 1
ATOM 3189 N N . ILE A 1 387 ? -13.964 -12.714 18.675 1.00 96.62 387 ILE A N 1
ATOM 3190 C CA . ILE A 1 387 ? -13.803 -11.315 19.104 1.00 96.62 387 ILE A CA 1
ATOM 3191 C C . ILE A 1 387 ? -14.511 -10.288 18.213 1.00 96.62 387 ILE A C 1
ATOM 3193 O O . ILE A 1 387 ? -14.531 -9.108 18.549 1.00 96.62 387 ILE A O 1
ATOM 3197 N N . CYS A 1 388 ? -15.071 -10.697 17.078 1.00 97.44 388 CYS A N 1
ATOM 3198 C CA . CYS A 1 388 ? -15.737 -9.796 16.146 1.00 97.44 388 CYS A CA 1
ATOM 3199 C C . CYS A 1 388 ? -17.089 -9.347 16.709 1.00 97.44 388 CYS A C 1
ATOM 3201 O O . CYS A 1 388 ? -18.033 -10.138 16.772 1.00 97.44 388 CYS A O 1
ATOM 3203 N N . LYS A 1 389 ? -17.213 -8.058 17.047 1.00 96.88 389 LYS A N 1
ATOM 3204 C CA . LYS A 1 389 ? -18.467 -7.491 17.558 1.00 96.88 389 LYS A CA 1
ATOM 3205 C C . LYS A 1 389 ? -19.634 -7.676 16.591 1.00 96.88 389 LYS A C 1
ATOM 3207 O O . LYS A 1 389 ? -20.726 -8.047 17.014 1.00 96.88 389 LYS A O 1
ATOM 3212 N N . GLY A 1 390 ? -19.388 -7.469 15.296 1.00 96.50 390 GLY A N 1
ATOM 3213 C CA . GLY A 1 390 ? -20.399 -7.653 14.261 1.00 96.50 390 GLY A CA 1
ATOM 3214 C C . GLY A 1 390 ? -20.946 -9.077 14.198 1.00 96.50 390 GLY A C 1
ATOM 3215 O O . GLY A 1 390 ? -22.107 -9.269 13.879 1.00 96.50 390 GLY A O 1
ATOM 3216 N N . TYR A 1 391 ? -20.135 -10.082 14.535 1.00 96.50 391 TYR A N 1
ATOM 3217 C CA . TYR A 1 391 ? -20.577 -11.476 14.513 1.00 96.50 391 TYR A CA 1
ATOM 3218 C C . TYR A 1 391 ? -21.221 -11.931 15.825 1.00 96.50 391 TYR A C 1
ATOM 3220 O O . TYR A 1 391 ? -22.075 -12.805 15.801 1.00 96.50 391 TYR A O 1
ATOM 3228 N N . LYS A 1 392 ? -20.806 -11.382 16.970 1.00 96.38 392 LYS A N 1
ATOM 3229 C CA . LYS A 1 392 ? -21.246 -11.884 18.283 1.00 96.38 392 LYS A CA 1
ATOM 3230 C C . LYS A 1 392 ? -22.397 -11.114 18.910 1.00 96.38 392 LYS A C 1
ATOM 3232 O O . LYS A 1 392 ? -23.135 -11.682 19.703 1.00 96.38 392 LYS A O 1
ATOM 3237 N N . GLU A 1 393 ? -22.482 -9.818 18.634 1.00 95.44 393 GLU A N 1
ATOM 3238 C CA . GLU A 1 393 ? -23.339 -8.902 19.397 1.00 95.44 393 GLU A CA 1
ATOM 3239 C C . GLU A 1 393 ? -24.186 -8.009 18.492 1.00 95.44 393 GLU A C 1
ATOM 3241 O O . GLU A 1 393 ? -25.327 -7.702 18.824 1.00 95.44 393 GLU A O 1
ATOM 3246 N N . LYS A 1 394 ? -23.620 -7.543 17.372 1.00 95.25 394 LYS A N 1
ATOM 3247 C CA . LYS A 1 394 ? -24.203 -6.465 16.567 1.00 95.25 394 LYS A CA 1
ATOM 3248 C C . LYS A 1 394 ? -24.200 -6.806 15.070 1.00 95.25 394 LYS A C 1
ATOM 3250 O O . LYS A 1 394 ? -23.406 -6.269 14.300 1.00 95.25 394 LYS A O 1
ATOM 3255 N N . HIS A 1 395 ? -25.071 -7.737 14.677 1.00 94.62 395 HIS A N 1
ATOM 3256 C CA . HIS A 1 395 ? -25.141 -8.286 13.312 1.00 94.62 395 HIS A CA 1
ATOM 3257 C C . HIS A 1 395 ? -25.383 -7.237 12.216 1.00 94.62 395 HIS A C 1
ATOM 3259 O O . HIS A 1 395 ? -24.855 -7.377 11.110 1.00 94.62 395 HIS A O 1
ATOM 3265 N N . ASP A 1 396 ? -26.056 -6.131 12.544 1.00 94.56 396 ASP A N 1
ATOM 3266 C CA . ASP A 1 396 ? -26.265 -4.989 11.644 1.00 94.56 396 ASP A CA 1
ATOM 3267 C C . ASP A 1 396 ? -24.952 -4.432 11.064 1.00 94.56 396 ASP A C 1
ATOM 3269 O O . ASP A 1 396 ? -24.920 -3.984 9.920 1.00 94.56 396 ASP A O 1
ATOM 3273 N N . LEU A 1 397 ? -23.835 -4.516 11.801 1.00 94.94 397 LEU A N 1
ATOM 3274 C CA . LEU A 1 397 ? -22.525 -4.086 11.314 1.00 94.94 397 LEU A CA 1
ATOM 3275 C C . LEU A 1 397 ? -22.118 -4.848 10.049 1.00 94.94 397 LEU A C 1
ATOM 3277 O O . LEU A 1 397 ? -21.469 -4.278 9.175 1.00 94.94 397 LEU A O 1
ATOM 3281 N N . ILE A 1 398 ? -22.501 -6.121 9.938 1.00 94.38 398 ILE A N 1
ATOM 3282 C CA . ILE A 1 398 ? -22.213 -6.978 8.785 1.00 94.38 398 ILE A CA 1
ATOM 3283 C C . ILE A 1 398 ? -23.283 -6.819 7.699 1.00 94.38 398 ILE A C 1
ATOM 3285 O O . ILE A 1 398 ? -22.941 -6.745 6.516 1.00 94.38 398 ILE A O 1
ATOM 3289 N N . GLU A 1 399 ? -24.552 -6.764 8.101 1.00 92.81 399 GLU A N 1
ATOM 3290 C CA . GLU A 1 399 ? -25.712 -6.815 7.203 1.00 92.81 399 GLU A CA 1
ATOM 3291 C C . GLU A 1 399 ? -26.031 -5.477 6.524 1.00 92.81 399 GLU A C 1
ATOM 3293 O O . GLU A 1 399 ? -26.589 -5.475 5.422 1.00 92.81 399 GLU A O 1
ATOM 3298 N N . GLU A 1 400 ? -25.634 -4.351 7.133 1.00 93.19 400 GLU A N 1
ATOM 3299 C CA . GLU A 1 400 ? -25.993 -3.004 6.670 1.00 93.19 400 GLU A CA 1
ATOM 3300 C C . GLU A 1 400 ? -24.819 -2.151 6.172 1.00 93.19 400 GLU A C 1
ATOM 3302 O O . GLU A 1 400 ? -25.047 -1.193 5.435 1.00 93.19 400 GLU A O 1
ATOM 3307 N N . TYR A 1 401 ? -23.564 -2.482 6.506 1.00 92.62 401 TYR A N 1
ATOM 3308 C CA . TYR A 1 401 ? -22.400 -1.639 6.178 1.00 92.62 401 TYR A CA 1
ATOM 3309 C C . TYR A 1 401 ? -21.425 -2.311 5.202 1.00 92.62 401 TYR A C 1
ATOM 3311 O O . TYR A 1 401 ? -20.870 -3.381 5.471 1.00 92.62 401 TYR A O 1
ATOM 3319 N N . PHE A 1 402 ? -21.214 -1.660 4.058 1.00 90.25 402 PHE A N 1
ATOM 3320 C CA . PHE A 1 402 ? -20.509 -2.153 2.868 1.00 90.25 402 PHE A CA 1
ATOM 3321 C C . PHE A 1 402 ? -19.461 -1.135 2.429 1.00 90.25 402 PHE A C 1
ATOM 3323 O O . PHE A 1 402 ? -19.507 0.011 2.857 1.00 90.25 402 PHE A O 1
ATOM 3330 N N . THR A 1 403 ? -18.519 -1.532 1.581 1.00 84.19 403 THR A N 1
ATOM 3331 C CA . THR A 1 403 ? -17.444 -0.665 1.058 1.00 84.19 403 THR A CA 1
ATOM 3332 C C . THR A 1 403 ? -17.362 -0.670 -0.455 1.00 84.19 403 THR A C 1
ATOM 3334 O O . THR A 1 403 ? -18.165 -1.385 -1.091 1.00 84.19 403 THR A O 1
#